Protein AF-H2UFP1-F1 (afdb_monomer)

pLDDT: mean 70.74, std 24.06, range [24.34, 96.88]

Mean predicted aligned error: 19.05 Å

Nearest PDB structures (foldseek):
  4ckt-assembly2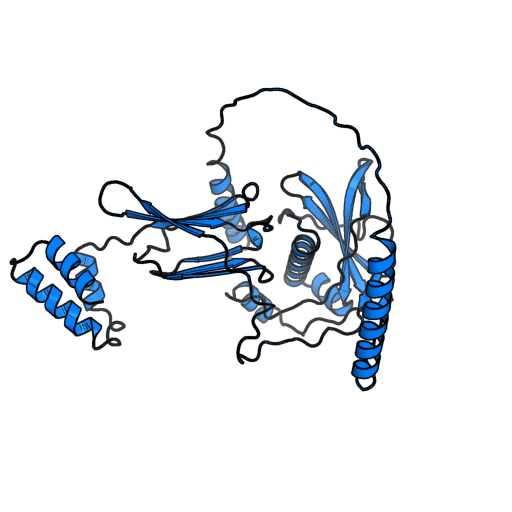_A  TM=9.600E-01  e=4.411E-15  Mus musculus
  4psf-assembly2_B  TM=9.766E-01  e=1.469E-14  Homo sapiens
  4psi-assembly1_A  TM=9.580E-01  e=2.972E-13  Homo sapiens
  4chh-assembly1_A  TM=8.694E-01  e=1.027E-09  Saccharomyces cerevisiae
  6gxz-assembly2_D  TM=9.370E-01  e=1.862E-08  Homo sapiens

Secondary structure (DSSP, 8-state):
--HHHHHHHHHHHHHHSSSSSSS---------------------SSHHHHHHHHHHHHHHHHHHHHHHTTT-------EEEE-PEEEEEEEEEBTTT--EEEEEEEEETTSPPPPP--HHHHHHHHHSS-GGG----EEEPPPEEEE-TTS-EEEEEEEEEEHHHHHHHHH-HHHHHHHHHHHHHHHHHHHT--B-S--EE-SS-S-SS----EEEESSPPP-----S----GGGSPBPPEEEEEEE-SSSS--EEEEEEE-TT---GGGEEEEE-SSEEEEEETTTTEEEEEE-SS-EEEEEEEEEEETTTTEEEEEEEEPPPPHHHHHHHTT-GGGGG-HHHHHHHHHHHHHHHTT---HHHHHHHHHT--

InterPro domains:
  IPR012981 PIH1, N-terminal [PF08190] (74-222)
  IPR041442 PIH1D1/2/3, CS-like domain [PF18201] (253-313)
  IPR050734 PIH1 family, Kintoun subfamily [PTHR22997] (58-313)

Structure (mmCIF, N/CA/C/O backbone):
data_AF-H2UFP1-F1
#
_entry.id   AF-H2UFP1-F1
#
loop_
_atom_site.group_PDB
_atom_site.id
_atom_site.type_symbol
_atom_site.label_atom_id
_atom_site.label_alt_id
_atom_site.label_comp_id
_atom_site.label_asym_id
_atom_site.label_entity_id
_atom_site.label_seq_id
_atom_site.pdbx_PDB_ins_code
_atom_site.Cartn_x
_atom_site.Cartn_y
_atom_site.Cartn_z
_atom_site.occupancy
_atom_site.B_iso_or_equiv
_atom_site.auth_seq_id
_atom_site.auth_comp_id
_atom_site.auth_asym_id
_atom_site.auth_atom_id
_atom_site.pdbx_PDB_model_num
ATOM 1 N N . MET A 1 1 ? -6.612 28.742 -5.007 1.00 40.75 1 MET A N 1
ATOM 2 C CA . MET A 1 1 ? -6.404 28.137 -3.675 1.00 40.75 1 MET A CA 1
ATOM 3 C C . MET A 1 1 ? -5.223 27.201 -3.805 1.00 40.75 1 MET A C 1
ATOM 5 O O . MET A 1 1 ? -5.266 26.320 -4.651 1.00 40.75 1 MET A O 1
ATOM 9 N N . ASP A 1 2 ? -4.135 27.514 -3.107 1.00 32.06 2 ASP A N 1
ATOM 10 C CA . ASP A 1 2 ? -2.790 27.006 -3.395 1.00 32.06 2 ASP A CA 1
ATOM 11 C C . ASP A 1 2 ? -2.521 25.633 -2.763 1.00 32.06 2 ASP A C 1
ATOM 13 O O . ASP A 1 2 ? -2.806 25.410 -1.586 1.00 32.06 2 ASP A O 1
ATOM 17 N N . LEU A 1 3 ? -1.867 24.751 -3.529 1.00 34.12 3 LEU A N 1
ATOM 18 C CA . LEU A 1 3 ? -1.424 23.397 -3.143 1.00 34.12 3 LEU A CA 1
ATOM 19 C C . LEU A 1 3 ? -0.553 23.380 -1.862 1.00 34.12 3 LEU A C 1
ATOM 21 O O . LEU A 1 3 ? -0.445 22.368 -1.173 1.00 34.12 3 LEU A O 1
ATOM 25 N N . SER A 1 4 ? 0.038 24.530 -1.526 1.00 34.16 4 SER A N 1
ATOM 26 C CA . SER A 1 4 ? 0.821 24.790 -0.313 1.00 34.16 4 SER A CA 1
ATOM 27 C C . SER A 1 4 ? 0.002 24.656 0.985 1.00 34.16 4 SER A C 1
ATOM 29 O O . SER A 1 4 ? 0.495 24.119 1.979 1.00 34.16 4 SER A O 1
ATOM 31 N N . GLN A 1 5 ? -1.276 25.057 0.982 1.00 35.03 5 GLN A N 1
ATOM 32 C CA . GLN A 1 5 ? -2.121 24.992 2.184 1.00 35.03 5 GLN A CA 1
ATOM 33 C C . GLN A 1 5 ? -2.536 23.552 2.530 1.00 35.03 5 GLN A C 1
ATOM 35 O O . GLN A 1 5 ? -2.511 23.181 3.707 1.00 35.03 5 GLN A O 1
ATOM 40 N N . TYR A 1 6 ? -2.789 22.708 1.524 1.00 40.66 6 TYR A N 1
ATOM 41 C CA . TYR A 1 6 ? -3.105 21.286 1.725 1.00 40.66 6 TYR A CA 1
ATOM 42 C C . TYR A 1 6 ? -1.931 20.496 2.328 1.00 40.66 6 TYR A C 1
ATOM 44 O O . TYR A 1 6 ? -2.122 19.717 3.262 1.00 40.66 6 TYR A O 1
ATOM 52 N N . LEU A 1 7 ? -0.701 20.752 1.869 1.00 38.62 7 LEU A N 1
ATOM 53 C CA . LEU A 1 7 ? 0.500 20.089 2.396 1.00 38.62 7 LEU A CA 1
ATOM 54 C C . LEU A 1 7 ? 0.809 20.493 3.846 1.00 38.62 7 LEU A C 1
ATOM 56 O O . LEU A 1 7 ? 1.213 19.648 4.641 1.00 38.62 7 LEU A O 1
ATOM 60 N N . SER A 1 8 ? 0.565 21.752 4.225 1.00 31.06 8 SER A N 1
ATOM 61 C CA . SER A 1 8 ? 0.782 22.199 5.609 1.00 31.06 8 SER A CA 1
ATOM 62 C C . SER A 1 8 ? -0.203 21.582 6.610 1.00 31.06 8 SER A C 1
ATOM 64 O O . SER A 1 8 ? 0.174 21.311 7.748 1.00 31.06 8 SER A O 1
ATOM 66 N N . THR A 1 9 ? -1.436 21.289 6.183 1.00 34.31 9 THR A N 1
ATOM 67 C CA . THR A 1 9 ? -2.473 20.730 7.066 1.00 34.31 9 THR A CA 1
ATOM 68 C C . THR A 1 9 ? -2.262 19.225 7.285 1.00 34.31 9 THR A C 1
ATOM 70 O O . THR A 1 9 ? -2.408 18.748 8.409 1.00 34.31 9 THR A O 1
ATOM 73 N N . LEU A 1 10 ? -1.791 18.488 6.266 1.00 35.38 10 LEU A N 1
ATOM 74 C CA . LEU A 1 10 ? -1.410 17.075 6.414 1.00 35.38 10 LEU A CA 1
ATOM 75 C C . LEU A 1 10 ? -0.201 16.872 7.349 1.00 35.38 10 LEU A C 1
ATOM 77 O O . LEU A 1 10 ? -0.177 15.925 8.134 1.00 35.38 10 LEU A O 1
ATOM 81 N N . ILE A 1 11 ? 0.786 17.775 7.322 1.00 35.62 11 ILE A N 1
ATOM 82 C CA . ILE A 1 11 ? 1.986 17.671 8.174 1.00 35.62 11 ILE A CA 1
ATOM 83 C C . ILE A 1 11 ? 1.651 17.918 9.658 1.00 35.62 11 ILE A C 1
ATOM 85 O O . ILE A 1 11 ? 2.238 17.285 10.540 1.00 35.62 11 ILE A O 1
ATOM 89 N N . ILE A 1 12 ? 0.677 18.785 9.956 1.00 31.53 12 ILE A N 1
ATOM 90 C CA . ILE A 1 12 ? 0.260 19.090 11.336 1.00 31.53 12 ILE A CA 1
ATOM 91 C C . ILE A 1 12 ? -0.483 17.904 11.976 1.00 31.53 12 ILE A C 1
ATOM 93 O O . ILE A 1 12 ? -0.267 17.620 13.156 1.00 31.53 12 ILE A O 1
ATOM 97 N N . ILE A 1 13 ? -1.272 17.153 11.199 1.00 34.97 13 ILE A N 1
ATOM 98 C CA . ILE A 1 13 ? -1.976 15.953 11.682 1.00 34.97 13 ILE A CA 1
ATOM 99 C C . ILE A 1 13 ? -0.976 14.823 12.008 1.00 34.97 13 ILE A C 1
ATOM 101 O O . ILE A 1 13 ? -1.103 14.166 13.041 1.00 34.97 13 ILE A O 1
ATOM 105 N N . CYS A 1 14 ? 0.101 14.667 11.225 1.00 32.28 14 CYS A N 1
ATOM 106 C CA . CYS A 1 14 ? 1.155 13.681 11.509 1.00 32.28 14 CYS A CA 1
ATOM 107 C C . CYS A 1 14 ? 2.006 14.010 12.750 1.00 32.28 14 CYS A C 1
ATOM 109 O O . CYS A 1 14 ? 2.439 13.102 13.462 1.00 32.28 14 CYS A O 1
ATOM 111 N N . HIS A 1 15 ? 2.259 15.290 13.044 1.00 31.59 15 HIS A N 1
ATOM 112 C CA . HIS A 1 15 ? 3.138 15.675 14.156 1.00 31.59 15 HIS A CA 1
ATOM 113 C C . HIS A 1 15 ? 2.477 15.584 15.542 1.00 31.59 15 HIS A C 1
ATOM 115 O O . HIS A 1 15 ? 3.174 15.398 16.543 1.00 31.59 15 HIS A O 1
ATOM 121 N N . LEU A 1 16 ? 1.146 15.668 15.623 1.00 31.28 16 LEU A N 1
ATOM 122 C CA . LEU A 1 16 ? 0.417 15.539 16.891 1.00 31.28 16 LEU A CA 1
ATOM 123 C C . LEU A 1 16 ? 0.330 14.083 17.380 1.00 31.28 16 LEU A C 1
ATOM 125 O O . LEU A 1 16 ? 0.303 13.851 18.587 1.00 31.28 16 LEU A O 1
ATOM 129 N N . SER A 1 17 ? 0.415 13.101 16.476 1.00 33.34 17 SER A N 1
ATOM 130 C CA . SER A 1 17 ? 0.368 11.675 16.832 1.00 33.34 17 SER A CA 1
ATOM 131 C C . SER A 1 17 ? 1.678 11.126 17.423 1.00 33.34 17 SER A C 1
ATOM 133 O O . SER A 1 17 ? 1.658 10.085 18.077 1.00 33.34 17 SER A O 1
ATOM 135 N N . GLN A 1 18 ? 2.823 11.795 17.233 1.00 35.00 18 GLN A N 1
ATOM 136 C CA . GLN A 1 18 ? 4.129 11.273 17.676 1.00 35.00 18 GLN A CA 1
ATOM 137 C C . GLN A 1 18 ? 4.539 11.692 19.099 1.00 35.00 18 GLN A C 1
ATOM 139 O O . GLN A 1 18 ? 5.410 11.058 19.692 1.00 35.00 18 GLN A O 1
ATOM 144 N N . LYS A 1 19 ? 3.918 12.721 19.693 1.00 31.84 19 LYS A N 1
ATOM 145 C CA . LYS A 1 19 ? 4.335 13.241 21.014 1.00 31.84 19 LYS A CA 1
ATOM 146 C C . LYS A 1 19 ? 3.720 12.528 22.224 1.00 31.84 19 LYS A C 1
ATOM 148 O O . LYS A 1 19 ? 4.176 12.768 23.338 1.00 31.84 19 LYS A O 1
ATOM 153 N N . SER A 1 20 ? 2.741 11.640 22.034 1.00 29.28 20 SER A N 1
ATOM 154 C CA . SER A 1 20 ? 2.052 10.973 23.156 1.00 29.28 20 SER A CA 1
ATOM 155 C C . SER A 1 20 ? 2.644 9.610 23.556 1.00 29.28 20 SER A C 1
ATOM 157 O O . SER A 1 20 ? 2.286 9.062 24.592 1.00 29.28 20 SER A O 1
ATOM 159 N N . LEU A 1 21 ? 3.593 9.059 22.787 1.00 29.14 21 LEU A N 1
ATOM 160 C CA . LEU A 1 21 ? 4.093 7.684 22.972 1.00 29.14 21 LEU A CA 1
ATOM 161 C C . LEU A 1 21 ? 5.378 7.548 23.818 1.00 29.14 21 LEU A C 1
ATOM 163 O O . LEU A 1 21 ? 5.922 6.454 23.922 1.00 29.14 21 LEU A O 1
ATOM 167 N N . THR A 1 22 ? 5.887 8.613 24.453 1.00 30.34 22 THR A N 1
ATOM 168 C CA . THR A 1 22 ? 7.206 8.577 25.138 1.00 30.34 22 THR A CA 1
ATOM 169 C C . THR A 1 22 ? 7.176 8.607 26.670 1.00 30.34 22 THR A C 1
ATOM 171 O O . THR A 1 22 ? 8.168 8.978 27.299 1.00 30.34 22 THR A O 1
ATOM 174 N N . LYS A 1 23 ? 6.084 8.188 27.316 1.00 31.22 23 LYS A N 1
ATOM 175 C CA . LYS A 1 23 ? 6.069 7.992 28.776 1.00 31.22 23 LYS A CA 1
ATOM 176 C C . LYS A 1 23 ? 5.263 6.758 29.170 1.00 31.22 23 LYS A C 1
ATOM 178 O O . LYS A 1 23 ? 4.065 6.877 29.370 1.00 31.22 23 LYS A O 1
ATOM 183 N N . ALA A 1 24 ? 5.948 5.619 29.311 1.00 27.06 24 ALA A N 1
ATOM 184 C CA . ALA A 1 24 ? 5.820 4.673 30.435 1.00 27.06 24 ALA A CA 1
ATOM 185 C C . ALA A 1 24 ? 6.305 3.262 30.046 1.00 27.06 24 ALA A C 1
ATOM 187 O O . ALA A 1 24 ? 5.525 2.465 29.545 1.00 27.06 24 ALA A O 1
ATOM 188 N N . ILE A 1 25 ? 7.566 2.927 30.345 1.00 25.58 25 ILE A N 1
ATOM 189 C CA . ILE A 1 25 ? 7.993 1.540 30.611 1.00 25.58 25 ILE A CA 1
ATOM 190 C C . ILE A 1 25 ? 9.071 1.578 31.704 1.00 25.58 25 ILE A C 1
ATOM 192 O O . ILE A 1 25 ? 10.064 2.293 31.539 1.00 25.58 25 ILE A O 1
ATOM 196 N N . PRO A 1 26 ? 8.944 0.768 32.773 1.00 31.00 26 PRO A N 1
ATOM 197 C CA . PRO A 1 26 ? 10.121 0.146 33.358 1.00 31.00 26 PRO A CA 1
ATOM 198 C C . PRO A 1 26 ? 10.053 -1.395 33.387 1.00 31.00 26 PRO A C 1
ATOM 200 O O . PRO A 1 26 ? 9.016 -2.008 33.608 1.00 31.00 26 PRO A O 1
ATOM 203 N N . ARG A 1 27 ? 11.253 -1.938 33.144 1.00 29.53 27 ARG A N 1
ATOM 204 C CA . ARG A 1 27 ? 11.849 -3.286 33.252 1.00 29.53 27 ARG A CA 1
ATOM 205 C C . ARG A 1 27 ? 11.243 -4.281 34.256 1.00 29.53 27 ARG A C 1
ATOM 207 O O . ARG A 1 27 ? 10.903 -3.867 35.353 1.00 29.53 27 ARG A O 1
ATOM 214 N N . ILE A 1 28 ? 11.379 -5.582 33.943 1.00 25.05 28 ILE A N 1
ATOM 215 C CA . ILE A 1 28 ? 11.886 -6.667 34.823 1.00 25.05 28 ILE A CA 1
ATOM 216 C C . ILE A 1 28 ? 12.533 -7.764 33.943 1.00 25.05 28 ILE A C 1
ATOM 218 O O . ILE A 1 28 ? 12.126 -7.967 32.801 1.00 25.05 28 ILE A O 1
ATOM 222 N N . GLN A 1 29 ? 13.575 -8.408 34.476 1.00 24.97 29 GLN A N 1
ATOM 223 C CA . GLN A 1 29 ? 14.526 -9.334 33.850 1.00 24.97 29 GLN A CA 1
ATOM 224 C C . GLN A 1 29 ? 14.580 -10.674 34.630 1.00 24.97 29 GLN A C 1
ATOM 226 O O . GLN A 1 29 ? 14.276 -10.675 35.821 1.00 24.97 29 GLN A O 1
ATOM 231 N N . ASP A 1 30 ? 15.086 -11.724 33.956 1.00 26.88 30 ASP A N 1
ATOM 232 C CA . ASP A 1 30 ? 15.691 -12.992 34.451 1.00 26.88 30 ASP A CA 1
ATOM 233 C C . ASP A 1 30 ? 14.711 -14.095 34.976 1.00 26.88 30 ASP A C 1
ATOM 235 O O . ASP A 1 30 ? 13.694 -13.784 35.575 1.00 26.88 30 ASP A O 1
ATOM 239 N N . SER A 1 31 ? 14.888 -15.425 34.817 1.00 25.28 31 SER A N 1
ATOM 240 C CA . SER A 1 31 ? 16.052 -16.267 34.485 1.00 25.28 31 SER A CA 1
ATOM 241 C C . SER A 1 31 ? 15.666 -17.766 34.243 1.00 25.28 31 SER A C 1
ATOM 243 O O . SER A 1 31 ? 14.690 -18.232 34.823 1.00 25.28 31 SER A O 1
ATOM 245 N N . ILE A 1 32 ? 16.550 -18.504 33.539 1.00 26.06 32 ILE A N 1
ATOM 246 C CA . ILE A 1 32 ? 16.975 -19.929 33.714 1.00 26.06 32 ILE A CA 1
ATOM 247 C C . ILE A 1 32 ? 16.113 -21.109 33.191 1.00 26.06 32 ILE A C 1
ATOM 249 O O . ILE A 1 32 ? 15.013 -21.370 33.660 1.00 26.06 32 ILE A O 1
ATOM 253 N N . GLY A 1 33 ? 16.775 -21.968 32.387 1.00 24.50 33 GLY A N 1
ATOM 254 C CA . GLY A 1 33 ? 16.845 -23.416 32.672 1.00 24.50 33 GLY A CA 1
ATOM 255 C C . GLY A 1 33 ? 16.506 -24.376 31.530 1.00 24.50 33 GLY A C 1
ATOM 256 O O . GLY A 1 33 ? 15.345 -24.700 31.327 1.00 24.50 33 GLY A O 1
ATOM 257 N N . GLY A 1 34 ? 17.520 -24.886 30.822 1.00 24.34 34 GLY A N 1
ATOM 258 C CA . GLY A 1 34 ? 17.357 -25.948 29.825 1.00 24.34 34 GLY A CA 1
ATOM 259 C C . GLY A 1 34 ? 17.236 -27.355 30.424 1.00 24.34 34 GLY A C 1
ATOM 260 O O . GLY A 1 34 ? 17.691 -27.600 31.537 1.00 24.34 34 GLY A O 1
ATOM 261 N N . ASN A 1 35 ? 16.690 -28.291 29.640 1.00 27.38 35 ASN A N 1
ATOM 262 C CA . ASN A 1 35 ? 17.086 -29.699 29.680 1.00 27.38 35 ASN A CA 1
ATOM 263 C C . ASN A 1 35 ? 16.744 -30.433 28.375 1.00 27.38 35 ASN A C 1
ATOM 265 O O . ASN A 1 35 ? 15.712 -30.212 27.747 1.00 27.38 35 ASN A O 1
ATOM 269 N N . LYS A 1 36 ? 17.688 -31.291 27.992 1.00 27.53 36 LYS A N 1
ATOM 270 C CA . LYS A 1 36 ? 17.787 -32.124 26.792 1.00 27.53 36 LYS A CA 1
ATOM 271 C C . LYS A 1 36 ? 17.256 -33.519 27.136 1.00 27.53 36 LYS A C 1
ATOM 273 O O . LYS A 1 36 ? 17.656 -34.053 28.166 1.00 27.53 36 LYS A O 1
ATOM 278 N N . LEU A 1 37 ? 16.409 -34.113 26.294 1.00 30.05 37 LEU A N 1
ATOM 279 C CA . LEU A 1 37 ? 16.001 -35.519 26.412 1.00 30.05 37 LEU A CA 1
ATOM 280 C C . LEU A 1 37 ? 16.137 -36.225 25.060 1.00 30.05 37 LEU A C 1
ATOM 282 O O . LEU A 1 37 ? 15.726 -35.715 24.020 1.00 30.05 37 LEU A O 1
ATOM 286 N N . GLU A 1 38 ? 16.811 -37.368 25.129 1.00 27.77 38 GLU A N 1
ATOM 287 C CA . GLU A 1 38 ? 17.239 -38.249 24.049 1.00 27.77 38 GLU A CA 1
ATOM 288 C C . GLU A 1 38 ? 16.081 -39.108 23.523 1.00 27.77 38 GLU A C 1
ATOM 290 O O . GLU A 1 38 ? 15.226 -39.564 24.283 1.00 27.77 38 GLU A O 1
ATOM 295 N N . ALA A 1 39 ? 16.082 -39.355 22.213 1.00 26.97 39 ALA A N 1
ATOM 296 C CA . ALA A 1 39 ? 15.178 -40.284 21.548 1.00 26.97 39 ALA A CA 1
ATOM 297 C C . ALA A 1 39 ? 15.748 -41.711 21.603 1.00 26.97 39 ALA A C 1
ATOM 299 O O . ALA A 1 39 ? 16.922 -41.926 21.300 1.00 26.97 39 ALA A O 1
ATOM 300 N N . SER A 1 40 ? 14.907 -42.686 21.955 1.00 27.78 40 SER A N 1
ATOM 301 C CA . SER A 1 40 ? 15.208 -44.118 21.853 1.00 27.78 40 SER A CA 1
ATOM 302 C C . SER A 1 40 ? 14.166 -44.815 20.972 1.00 27.78 40 SER A C 1
ATOM 304 O O . SER A 1 40 ? 12.970 -44.547 21.059 1.00 27.78 40 SER A O 1
ATOM 306 N N . ASN A 1 41 ? 14.673 -45.664 20.076 1.00 31.19 41 ASN A N 1
ATOM 307 C CA . ASN A 1 41 ? 13.960 -46.382 19.020 1.00 31.19 41 ASN A CA 1
ATOM 308 C C . ASN A 1 41 ? 13.127 -47.559 19.554 1.00 31.19 41 ASN A C 1
ATOM 310 O O . ASN A 1 41 ? 13.664 -48.394 20.281 1.00 31.19 41 ASN A O 1
ATOM 314 N N . MET A 1 42 ? 11.893 -47.717 19.056 1.00 30.03 42 MET A N 1
ATOM 315 C CA . MET A 1 42 ? 11.195 -49.009 18.960 1.00 30.03 42 MET A CA 1
ATOM 316 C C . MET A 1 42 ? 10.374 -49.082 17.650 1.00 30.03 42 MET A C 1
ATOM 318 O O . MET A 1 42 ? 9.456 -48.298 17.443 1.00 30.03 42 MET A O 1
ATOM 322 N N . THR A 1 43 ? 10.785 -50.017 16.782 1.00 37.34 43 THR A N 1
ATOM 323 C CA . THR A 1 43 ? 10.112 -50.719 15.652 1.00 37.34 43 THR A CA 1
ATOM 324 C C . THR A 1 43 ? 8.588 -50.513 15.526 1.00 37.34 43 THR A C 1
ATOM 326 O O . THR A 1 43 ? 7.879 -50.773 16.492 1.00 37.34 43 THR A O 1
ATOM 329 N N . ASP A 1 44 ? 7.960 -50.053 14.436 1.00 48.72 44 ASP A N 1
ATOM 330 C CA . ASP A 1 44 ? 8.113 -50.170 12.962 1.00 48.72 44 ASP A CA 1
ATOM 331 C C . ASP A 1 44 ? 7.525 -51.441 12.304 1.00 48.72 44 ASP A C 1
ATOM 333 O O . ASP A 1 44 ? 8.114 -52.082 11.437 1.00 48.72 44 ASP A O 1
ATOM 337 N N . SER A 1 45 ? 6.330 -51.849 12.744 1.00 42.78 45 SER A N 1
ATOM 338 C CA . SER A 1 45 ? 5.560 -52.925 12.083 1.00 42.78 45 SER A CA 1
ATOM 339 C C . SER A 1 45 ? 4.078 -52.602 11.846 1.00 42.78 45 SER A C 1
ATOM 341 O O . SER A 1 45 ? 3.385 -53.384 11.206 1.00 42.78 45 SER A O 1
ATOM 343 N N . SER A 1 46 ? 3.588 -51.439 12.294 1.00 47.28 46 SER A N 1
ATOM 344 C CA . SER A 1 46 ? 2.224 -50.954 12.016 1.00 47.28 46 SER A CA 1
ATOM 345 C C . SER A 1 46 ? 2.158 -49.857 10.944 1.00 47.28 46 SER A C 1
ATOM 347 O O . SER A 1 46 ? 1.069 -49.546 10.479 1.00 47.28 46 SER A O 1
ATOM 349 N N . LEU A 1 47 ? 3.301 -49.285 10.546 1.00 46.53 47 LEU A N 1
ATOM 350 C CA . LEU A 1 47 ? 3.405 -48.200 9.557 1.00 46.53 47 LEU A CA 1
ATOM 351 C C . LEU A 1 47 ? 3.310 -48.692 8.102 1.00 46.53 47 LEU A C 1
ATOM 353 O O . LEU A 1 47 ? 2.805 -47.984 7.238 1.00 46.53 47 LEU A O 1
ATOM 357 N N . PHE A 1 48 ? 3.720 -49.934 7.829 1.00 39.56 48 PHE A N 1
ATOM 358 C CA . PHE A 1 48 ? 3.723 -50.476 6.465 1.00 39.56 48 PHE A CA 1
ATOM 359 C C . PHE A 1 48 ? 2.327 -50.797 5.912 1.00 39.56 48 PHE A C 1
ATOM 361 O O . PHE A 1 48 ? 2.128 -50.729 4.702 1.00 39.56 48 PHE A O 1
ATOM 368 N N . ASN A 1 49 ? 1.353 -51.106 6.774 1.00 48.97 49 ASN A N 1
ATOM 369 C CA . ASN A 1 49 ? -0.017 -51.370 6.322 1.00 48.97 49 ASN A CA 1
ATOM 370 C C . ASN A 1 49 ? -0.790 -50.069 6.056 1.00 48.97 49 ASN A C 1
ATOM 372 O O . ASN A 1 49 ? -1.558 -50.013 5.101 1.00 48.97 49 ASN A O 1
ATOM 376 N N . SER A 1 50 ? -0.544 -49.010 6.837 1.00 54.62 50 SER A N 1
ATOM 377 C CA . SER A 1 50 ? -1.195 -47.711 6.627 1.00 54.62 50 SER A CA 1
ATOM 378 C C . SER A 1 50 ? -0.706 -47.006 5.363 1.00 54.62 50 SER A C 1
ATOM 380 O O . SER A 1 50 ? -1.506 -46.386 4.674 1.00 54.62 50 SER A O 1
ATOM 382 N N . GLU A 1 51 ? 0.581 -47.129 5.023 1.00 56.53 51 GLU A N 1
ATOM 383 C CA . GLU A 1 51 ? 1.155 -46.502 3.823 1.00 56.53 51 GLU A CA 1
ATOM 384 C C . GLU A 1 51 ? 0.550 -47.085 2.531 1.00 56.53 51 GLU A C 1
ATOM 386 O O . GLU A 1 51 ? 0.248 -46.356 1.587 1.00 56.53 51 GLU A O 1
ATOM 391 N N . LEU A 1 52 ? 0.315 -48.403 2.503 1.00 55.12 52 LEU A N 1
ATOM 392 C CA . LEU A 1 52 ? -0.219 -49.106 1.333 1.00 55.12 52 LEU A CA 1
ATOM 393 C C . LEU A 1 52 ? -1.715 -48.824 1.104 1.00 55.12 52 LEU A C 1
ATOM 395 O O . LEU A 1 52 ? -2.178 -48.809 -0.038 1.00 55.12 52 LEU A O 1
ATOM 399 N N . GLU A 1 53 ? -2.471 -48.598 2.181 1.00 58.44 53 GLU A N 1
ATOM 400 C CA . GLU A 1 53 ? -3.875 -48.172 2.123 1.00 58.44 53 GLU A CA 1
ATOM 401 C C . GLU A 1 53 ? -3.993 -46.698 1.711 1.00 58.44 53 GLU A C 1
ATOM 403 O O . GLU A 1 53 ? -4.849 -46.355 0.894 1.00 58.44 53 GLU A O 1
ATOM 408 N N . PHE A 1 54 ? -3.091 -45.839 2.198 1.00 55.34 54 PHE A N 1
ATOM 409 C CA . PHE A 1 54 ? -3.061 -44.420 1.837 1.00 55.34 54 PHE A CA 1
ATOM 410 C C . PHE A 1 54 ? -2.743 -44.219 0.350 1.00 55.34 54 PHE A C 1
ATOM 412 O O . PHE A 1 54 ? -3.432 -43.457 -0.325 1.00 55.34 54 PHE A O 1
ATOM 419 N N . GLN A 1 55 ? -1.776 -44.972 -0.186 1.00 58.66 55 GLN A N 1
ATOM 420 C CA . GLN A 1 55 ? -1.418 -44.932 -1.609 1.00 58.66 55 GLN A CA 1
ATOM 421 C C . GLN A 1 55 ? -2.574 -45.375 -2.516 1.00 58.66 55 GLN A C 1
ATOM 423 O O . GLN A 1 55 ? -2.872 -44.704 -3.502 1.00 58.66 55 GLN A O 1
ATOM 428 N N . GLN A 1 56 ? -3.280 -46.454 -2.163 1.00 70.12 56 GLN A N 1
ATOM 429 C CA . GLN A 1 56 ? -4.444 -46.914 -2.931 1.00 70.12 56 GLN A CA 1
ATOM 430 C C . GLN A 1 56 ? -5.602 -45.911 -2.891 1.00 70.12 56 GLN A C 1
ATOM 432 O O . GLN A 1 56 ? -6.289 -45.705 -3.894 1.00 70.12 56 GLN A O 1
ATOM 437 N N . GLN A 1 57 ? -5.823 -45.267 -1.744 1.00 66.06 57 GLN A N 1
ATOM 438 C CA . GLN A 1 57 ? -6.865 -44.255 -1.606 1.00 66.06 57 GLN A CA 1
ATOM 439 C C . GLN A 1 57 ? -6.523 -42.978 -2.391 1.00 66.06 57 GLN A C 1
ATOM 441 O O . GLN A 1 57 ? -7.414 -42.362 -2.977 1.00 66.06 57 GLN A O 1
ATOM 446 N N . GLU A 1 58 ? -5.244 -42.608 -2.450 1.00 62.00 58 GLU A N 1
ATOM 447 C CA . GLU A 1 58 ? -4.756 -41.471 -3.229 1.00 62.00 58 GLU A CA 1
ATOM 448 C C . GLU A 1 58 ? -4.834 -41.739 -4.739 1.00 62.00 58 GLU A C 1
ATOM 450 O O . GLU A 1 58 ? -5.302 -40.878 -5.483 1.00 62.00 58 GLU A O 1
ATOM 455 N N . GLU A 1 59 ? -4.509 -42.953 -5.196 1.00 72.56 59 GLU A N 1
ATOM 456 C CA . GLU A 1 59 ? -4.719 -43.365 -6.590 1.00 72.56 59 GLU A CA 1
ATOM 457 C C . GLU A 1 59 ? -6.200 -43.333 -6.979 1.00 72.56 59 GLU A C 1
ATOM 459 O O . GLU A 1 59 ? -6.548 -42.776 -8.022 1.00 72.56 59 GLU A O 1
ATOM 464 N N . LEU A 1 60 ? -7.090 -43.850 -6.124 1.00 76.62 60 LEU A N 1
ATOM 465 C CA . LEU A 1 60 ? -8.532 -43.817 -6.369 1.00 76.62 60 LEU A CA 1
ATOM 466 C C . LEU A 1 60 ? -9.068 -42.378 -6.402 1.00 76.62 60 LEU A C 1
ATOM 468 O O . LEU A 1 60 ? -9.894 -42.051 -7.254 1.00 76.62 60 LEU A O 1
ATOM 472 N N . TYR A 1 61 ? -8.579 -41.503 -5.520 1.00 68.94 61 TYR A N 1
ATOM 473 C CA . TYR A 1 61 ? -8.935 -40.085 -5.506 1.00 68.94 61 TYR A CA 1
ATOM 474 C C . TYR A 1 61 ? -8.460 -39.371 -6.779 1.00 68.94 61 TYR A C 1
ATOM 476 O O . TYR A 1 61 ? -9.241 -38.660 -7.412 1.00 68.94 61 TYR A O 1
ATOM 484 N N . GLN A 1 62 ? -7.225 -39.624 -7.225 1.00 66.12 62 GLN A N 1
ATOM 485 C CA . GLN A 1 62 ? -6.704 -39.110 -8.498 1.00 66.12 62 GLN A CA 1
ATOM 486 C C . GLN A 1 62 ? -7.489 -39.644 -9.703 1.00 66.12 62 GLN A C 1
ATOM 488 O O . GLN A 1 62 ? -7.750 -38.913 -10.665 1.00 66.12 62 GLN A O 1
ATOM 493 N N . GLN A 1 63 ? -7.925 -40.901 -9.653 1.00 75.25 63 GLN A N 1
ATOM 494 C CA . GLN A 1 63 ? -8.734 -41.516 -10.701 1.00 75.25 63 GLN A CA 1
ATOM 495 C C . GLN A 1 63 ? -10.151 -40.921 -10.749 1.00 75.25 63 GLN A C 1
ATOM 497 O O . GLN A 1 63 ? -10.686 -40.671 -11.829 1.00 75.25 63 GLN A O 1
ATOM 502 N N . LEU A 1 64 ? -10.742 -40.611 -9.593 1.00 74.50 64 LEU A N 1
ATOM 503 C CA . LEU A 1 64 ? -12.042 -39.945 -9.503 1.00 74.50 64 LEU A CA 1
ATOM 504 C C . LEU A 1 64 ? -11.961 -38.484 -9.975 1.00 74.50 64 LEU A C 1
ATOM 506 O O . LEU A 1 64 ? -12.836 -38.022 -10.712 1.00 74.50 64 LEU A O 1
ATOM 510 N N . LEU A 1 65 ? -10.886 -37.772 -9.616 1.00 71.38 65 LEU A N 1
ATOM 511 C CA . LEU A 1 65 ? -10.600 -36.416 -10.095 1.00 71.38 65 LEU A CA 1
ATOM 512 C C . LEU A 1 65 ? -10.443 -36.384 -11.619 1.00 71.38 65 LEU A C 1
ATOM 514 O O . LEU A 1 65 ? -11.052 -35.550 -12.286 1.00 71.38 65 LEU A O 1
ATOM 518 N N . SER A 1 66 ? -9.679 -37.315 -12.189 1.00 68.25 66 SER A N 1
ATOM 519 C CA . SER A 1 66 ? -9.466 -37.389 -13.639 1.00 68.25 66 SER A CA 1
ATOM 520 C C . SER A 1 66 ? -10.732 -37.780 -14.410 1.00 68.25 66 SER A C 1
ATOM 522 O O . SER A 1 66 ? -10.984 -37.208 -15.470 1.00 68.25 66 SER A O 1
ATOM 524 N N . GLN A 1 67 ? -11.579 -38.663 -13.870 1.00 68.38 67 GLN A N 1
ATOM 525 C CA . GLN A 1 67 ? -12.887 -38.982 -14.462 1.00 68.38 67 GLN A CA 1
ATOM 526 C C . GLN A 1 67 ? -13.862 -37.798 -14.403 1.00 68.38 67 GLN A C 1
ATOM 528 O O . GLN A 1 67 ? -14.585 -37.547 -15.367 1.00 68.38 67 GLN A O 1
ATOM 533 N N . THR A 1 68 ? -13.842 -37.028 -13.313 1.00 56.50 68 THR A N 1
ATOM 534 C CA . THR A 1 68 ? -14.700 -35.843 -13.142 1.00 56.50 68 THR A CA 1
ATOM 535 C C . THR A 1 68 ? -14.231 -34.668 -14.015 1.00 56.50 68 THR A C 1
ATOM 537 O O . THR A 1 68 ? -15.046 -33.872 -14.477 1.00 56.50 68 THR A O 1
ATOM 540 N N . MET A 1 69 ? -12.930 -34.583 -14.322 1.00 53.66 69 MET A N 1
ATOM 541 C CA . MET A 1 69 ? -12.350 -33.545 -15.187 1.00 53.66 69 MET A CA 1
ATOM 542 C C . MET A 1 69 ? -12.358 -33.879 -16.690 1.00 53.66 69 MET A C 1
ATOM 544 O O . MET A 1 69 ? -11.992 -33.029 -17.498 1.00 53.66 69 MET A O 1
ATOM 548 N N . GLY A 1 70 ? -12.846 -35.055 -17.104 1.00 48.50 70 GLY A N 1
ATOM 549 C CA . GLY A 1 70 ? -12.932 -35.460 -18.517 1.00 48.50 70 GLY A CA 1
ATOM 550 C C . GLY A 1 70 ? -13.864 -34.612 -19.405 1.00 48.50 70 GLY A C 1
ATOM 551 O O . GLY A 1 70 ? -13.910 -34.830 -20.613 1.00 48.50 70 GLY A O 1
ATOM 552 N N . GLY A 1 71 ? -14.593 -33.644 -18.834 1.00 48.56 71 GLY A N 1
ATOM 553 C CA . GLY A 1 71 ? -15.496 -32.732 -19.549 1.00 48.56 71 GLY A CA 1
ATOM 554 C C . GLY A 1 71 ? -15.220 -31.236 -19.357 1.00 48.56 71 GLY A C 1
ATOM 555 O O . GLY A 1 71 ? -15.932 -30.418 -19.936 1.00 48.56 71 GLY A O 1
ATOM 556 N N . ILE A 1 72 ? -14.202 -30.851 -18.580 1.00 41.41 72 ILE A N 1
ATOM 557 C CA . ILE A 1 72 ? -13.829 -29.446 -18.380 1.00 41.41 72 ILE A CA 1
ATOM 558 C C . ILE A 1 72 ? -12.412 -29.290 -18.916 1.00 41.41 72 ILE A C 1
ATOM 560 O O . ILE A 1 72 ? -11.451 -29.751 -18.309 1.00 41.41 72 ILE A O 1
ATOM 564 N N . GLN A 1 73 ? -12.279 -28.650 -20.077 1.00 39.44 73 GLN A N 1
ATOM 565 C CA . GLN A 1 73 ? -10.988 -28.152 -20.534 1.00 39.44 73 GLN A CA 1
ATOM 566 C C . GLN A 1 73 ? -10.535 -27.082 -19.539 1.00 39.44 73 GLN A C 1
ATOM 568 O O . GLN A 1 73 ? -10.865 -25.904 -19.672 1.00 39.44 73 GLN A O 1
ATOM 573 N N . THR A 1 74 ? -9.811 -27.492 -18.505 1.00 38.91 74 THR A N 1
ATOM 574 C CA . THR A 1 74 ? -9.050 -26.575 -17.670 1.00 38.91 74 THR A CA 1
ATOM 575 C C . THR A 1 74 ? -7.933 -26.048 -18.564 1.00 38.91 74 THR A C 1
ATOM 577 O O . THR A 1 74 ? -6.879 -26.672 -18.684 1.00 38.91 74 THR A O 1
ATOM 580 N N . GLU A 1 75 ? -8.171 -24.935 -19.269 1.00 40.88 75 GLU A N 1
ATOM 581 C CA . GLU A 1 75 ? -7.075 -24.148 -19.829 1.00 40.88 75 GLU A CA 1
ATOM 582 C C . GLU A 1 75 ? -6.143 -23.834 -18.653 1.00 40.88 75 GLU A C 1
ATOM 584 O O . GLU A 1 75 ? -6.446 -22.985 -17.812 1.00 40.88 75 GLU A O 1
ATOM 589 N N . ASN A 1 76 ? -5.020 -24.551 -18.556 1.00 45.00 76 ASN A N 1
ATOM 590 C CA . ASN A 1 76 ? -3.924 -24.144 -17.690 1.00 45.00 76 ASN A CA 1
ATOM 591 C C . ASN A 1 76 ? -3.640 -22.673 -18.021 1.00 45.00 76 ASN A C 1
ATOM 593 O O . ASN A 1 76 ? -3.436 -22.365 -19.202 1.00 45.00 76 ASN A O 1
ATOM 597 N N . PRO A 1 77 ? -3.674 -21.745 -17.044 1.00 54.56 77 PRO A N 1
ATOM 598 C CA . PRO A 1 77 ? -3.454 -20.341 -17.338 1.00 54.56 77 PRO A CA 1
ATOM 599 C C . PRO A 1 77 ? -2.071 -20.230 -17.968 1.00 54.56 77 PRO A C 1
ATOM 601 O O . PRO A 1 77 ? -1.081 -20.536 -17.310 1.00 54.56 77 PRO A O 1
ATOM 604 N N . VAL A 1 78 ? -2.023 -19.851 -19.248 1.00 57.53 78 VAL A N 1
ATOM 605 C CA . VAL A 1 78 ? -0.790 -19.766 -20.035 1.00 57.53 78 VAL A CA 1
ATOM 606 C C . VAL A 1 78 ? 0.147 -18.779 -19.337 1.00 57.53 78 VAL A C 1
ATOM 608 O O . VAL A 1 78 ? 0.001 -17.559 -19.476 1.00 57.53 78 VAL A O 1
ATOM 611 N N . SER A 1 79 ? 1.066 -19.306 -18.527 1.00 65.94 79 SER A N 1
ATOM 612 C CA . SER A 1 79 ? 2.142 -18.547 -17.912 1.00 65.94 79 SER A CA 1
ATOM 613 C C . SER A 1 79 ? 3.122 -18.192 -19.017 1.00 65.94 79 SER A C 1
ATOM 615 O O . SER A 1 79 ? 3.650 -19.054 -19.718 1.00 65.94 79 SER A O 1
ATOM 617 N N . LYS A 1 80 ? 3.318 -16.893 -19.226 1.00 78.19 80 LYS A N 1
ATOM 618 C CA . LYS A 1 80 ? 4.275 -16.389 -20.204 1.00 78.19 80 LYS A CA 1
ATOM 619 C C . LYS A 1 80 ? 5.422 -15.760 -19.441 1.00 78.19 80 LYS A C 1
ATOM 621 O O . LYS A 1 80 ? 5.208 -14.798 -18.705 1.00 78.19 80 LYS A O 1
ATOM 626 N N . SER A 1 81 ? 6.623 -16.285 -19.650 1.00 83.00 81 SER A N 1
ATOM 627 C CA . SER A 1 81 ? 7.829 -15.634 -19.158 1.00 83.00 81 SER A CA 1
ATOM 628 C C . SER A 1 81 ? 8.086 -14.383 -19.990 1.00 83.00 81 SER A C 1
ATOM 630 O O . SER A 1 81 ? 8.151 -14.443 -21.223 1.00 83.00 81 SER A O 1
ATOM 632 N N . ILE A 1 82 ? 8.169 -13.234 -19.329 1.00 85.31 82 ILE A N 1
ATOM 633 C CA . ILE A 1 82 ? 8.416 -11.945 -19.968 1.00 85.31 82 ILE A CA 1
ATOM 634 C C . ILE A 1 82 ? 9.665 -11.298 -19.398 1.00 85.31 82 ILE A C 1
ATOM 636 O O . ILE A 1 82 ? 9.991 -11.442 -18.221 1.00 85.31 82 ILE A O 1
ATOM 640 N N . ARG A 1 83 ? 10.337 -10.517 -20.242 1.00 87.25 83 ARG A N 1
ATOM 641 C CA . ARG A 1 83 ? 11.378 -9.597 -19.803 1.00 87.25 83 ARG A CA 1
ATOM 642 C C . ARG A 1 83 ? 10.801 -8.182 -19.832 1.00 87.25 83 ARG A C 1
ATOM 644 O O . ARG A 1 83 ? 10.554 -7.675 -20.926 1.00 87.25 83 ARG A O 1
ATOM 651 N N . PRO A 1 84 ? 10.516 -7.575 -18.673 1.00 91.31 84 PRO A N 1
ATOM 652 C CA . PRO A 1 84 ? 9.893 -6.264 -18.631 1.00 91.31 84 PRO A CA 1
ATOM 653 C C . PRO A 1 84 ? 10.906 -5.164 -18.969 1.00 91.31 84 PRO A C 1
ATOM 655 O O . PRO A 1 84 ? 12.119 -5.337 -18.826 1.00 91.31 84 PRO A O 1
ATOM 658 N N . GLU A 1 85 ? 10.403 -4.015 -19.408 1.00 93.69 85 GLU A N 1
ATOM 659 C CA . GLU A 1 85 ? 11.228 -2.837 -19.659 1.00 93.69 85 GLU A CA 1
ATOM 660 C C . GLU A 1 85 ? 11.256 -1.917 -18.426 1.00 93.69 85 GLU A C 1
ATOM 662 O O . GLU A 1 85 ? 10.204 -1.659 -17.832 1.00 93.69 85 GLU A O 1
ATOM 667 N N . PRO A 1 86 ? 12.423 -1.366 -18.047 1.00 95.38 86 PRO A N 1
ATOM 668 C CA . PRO A 1 86 ? 12.536 -0.377 -16.980 1.00 95.38 86 PRO A CA 1
ATOM 669 C C . PRO A 1 86 ? 11.677 0.869 -17.199 1.00 95.38 86 PRO A C 1
ATOM 671 O O . PRO A 1 86 ? 11.800 1.550 -18.221 1.00 95.38 86 PRO A O 1
ATOM 674 N N . GLY A 1 87 ? 10.894 1.232 -16.187 1.00 94.31 87 GLY A N 1
ATOM 675 C CA . GLY A 1 87 ? 10.088 2.447 -16.182 1.00 94.31 87 GLY A CA 1
ATOM 676 C C . GLY A 1 87 ? 10.645 3.503 -15.232 1.00 94.31 87 GLY A C 1
ATOM 677 O O . GLY A 1 87 ? 11.314 4.453 -15.655 1.00 94.31 87 GLY A O 1
ATOM 678 N N . LEU A 1 88 ? 10.345 3.343 -13.945 1.00 95.38 88 LEU A N 1
ATOM 679 C CA . LEU A 1 88 ? 10.760 4.239 -12.866 1.00 95.38 88 LEU A CA 1
ATOM 680 C C . LEU A 1 88 ? 11.191 3.440 -11.633 1.00 95.38 88 LEU A C 1
ATOM 682 O O . LEU A 1 88 ? 10.715 2.333 -11.398 1.00 95.38 88 LEU A O 1
ATOM 686 N N . CYS A 1 89 ? 12.078 4.024 -10.830 1.00 96.31 89 CYS A N 1
ATOM 687 C CA . CYS A 1 89 ? 12.549 3.425 -9.586 1.00 96.31 89 CYS A CA 1
ATOM 688 C C . CYS A 1 89 ? 12.215 4.348 -8.418 1.00 96.31 89 CYS A C 1
ATOM 690 O O . CYS A 1 89 ? 12.509 5.548 -8.447 1.00 96.31 89 CYS A O 1
ATOM 692 N N . ILE A 1 90 ? 11.597 3.783 -7.392 1.00 96.12 90 ILE A N 1
ATOM 693 C CA . ILE A 1 90 ? 11.178 4.477 -6.183 1.00 96.12 90 ILE A CA 1
ATOM 694 C C . ILE A 1 90 ? 12.044 3.983 -5.038 1.00 96.12 90 ILE A C 1
ATOM 696 O O . ILE A 1 90 ? 12.290 2.788 -4.907 1.00 96.12 90 ILE A O 1
ATOM 700 N N . LYS A 1 91 ? 12.477 4.907 -4.190 1.00 95.56 91 LYS A N 1
ATOM 701 C CA . LYS A 1 91 ? 13.139 4.613 -2.926 1.00 95.56 91 LYS A CA 1
ATOM 702 C C . LYS A 1 91 ? 12.195 4.938 -1.777 1.00 95.56 91 LYS A C 1
ATOM 704 O O . LYS A 1 91 ? 11.743 6.077 -1.663 1.00 95.56 91 LYS A O 1
ATOM 709 N N . THR A 1 92 ? 11.967 3.967 -0.909 1.00 95.56 92 THR A N 1
ATOM 710 C CA . THR A 1 92 ? 11.252 4.120 0.359 1.00 95.56 92 THR A CA 1
ATOM 711 C C . THR A 1 92 ? 12.018 3.398 1.476 1.00 95.56 92 THR A C 1
ATOM 713 O O . THR A 1 92 ? 13.162 2.965 1.285 1.00 95.56 92 THR A O 1
ATOM 716 N N . VAL A 1 93 ? 11.429 3.325 2.662 1.00 94.56 93 VAL A N 1
ATOM 717 C CA . VAL A 1 93 ? 11.938 2.558 3.796 1.00 94.56 93 VAL A CA 1
ATOM 718 C C . VAL A 1 93 ? 10.853 1.639 4.332 1.00 94.56 93 VAL A C 1
ATOM 720 O O . VAL A 1 93 ? 9.673 1.982 4.275 1.00 94.56 93 VAL A O 1
ATOM 723 N N . SER A 1 94 ? 11.246 0.487 4.858 1.00 92.25 94 SER A N 1
ATOM 724 C CA . SER A 1 94 ? 10.348 -0.358 5.639 1.00 92.25 94 SER A CA 1
ATOM 725 C C . SER A 1 94 ? 10.101 0.238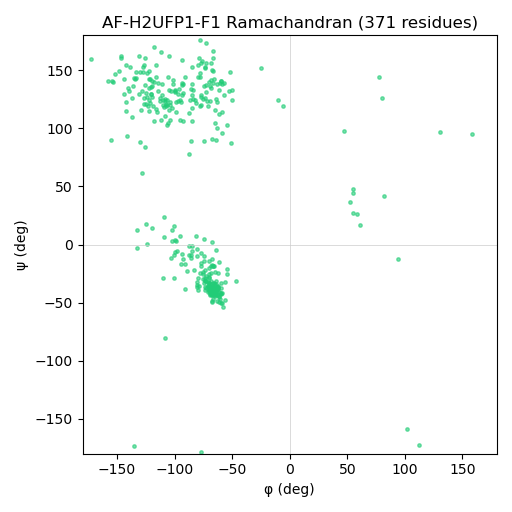 7.024 1.00 92.25 94 SER A C 1
ATOM 727 O O . SER A 1 94 ? 10.949 0.927 7.602 1.00 92.25 94 SER A O 1
ATOM 729 N N . GLU A 1 95 ? 8.940 -0.052 7.588 1.00 87.81 95 GLU A N 1
ATOM 730 C CA . GLU A 1 95 ? 8.604 0.226 8.977 1.00 87.81 95 GLU A CA 1
ATOM 731 C C . GLU A 1 95 ? 8.283 -1.103 9.681 1.00 87.81 95 GLU A C 1
ATOM 733 O O . GLU A 1 95 ? 7.738 -2.005 9.050 1.00 87.81 95 GLU A O 1
ATOM 738 N N . PRO A 1 96 ? 8.707 -1.299 10.944 1.00 81.69 96 PRO A N 1
ATOM 739 C CA . PRO A 1 96 ? 9.479 -0.386 11.789 1.00 81.69 96 PRO A CA 1
ATOM 740 C C . 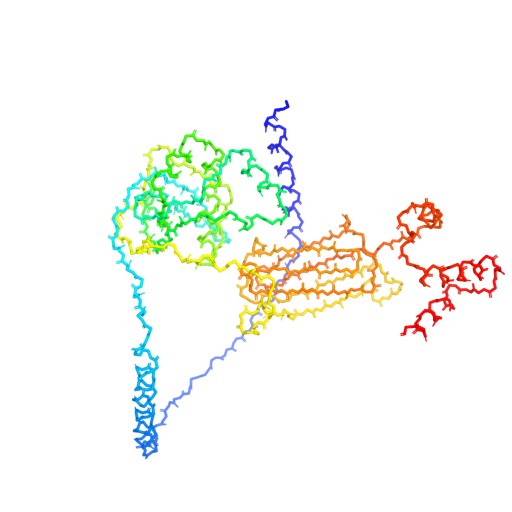PRO A 1 96 ? 11.006 -0.462 11.578 1.00 81.69 96 PRO A C 1
ATOM 742 O O . PRO A 1 96 ? 11.717 0.348 12.169 1.00 81.69 96 PRO A O 1
ATOM 745 N N . SER A 1 97 ? 11.528 -1.397 10.766 1.00 86.25 97 SER A N 1
ATOM 746 C CA . SER A 1 97 ? 12.979 -1.682 10.688 1.00 86.25 97 SER A CA 1
ATOM 747 C C . SER A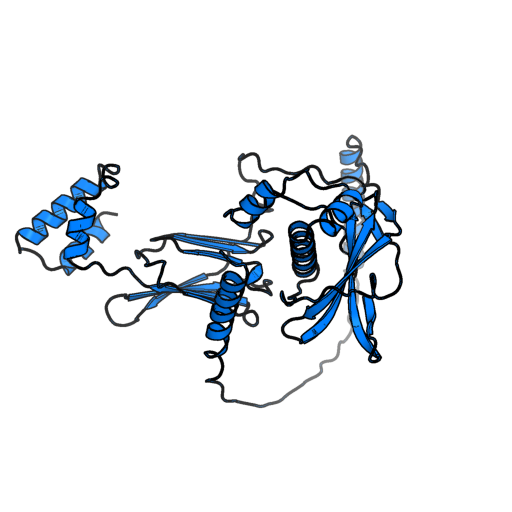 1 97 ? 13.832 -0.554 10.088 1.00 86.25 97 SER A C 1
ATOM 749 O O . SER A 1 97 ? 15.040 -0.519 10.316 1.00 86.25 97 SER A O 1
ATOM 751 N N . LYS A 1 98 ? 13.220 0.399 9.369 1.00 89.12 98 LYS A N 1
ATOM 752 C CA . LYS A 1 98 ? 13.892 1.522 8.685 1.00 89.12 98 LYS A CA 1
ATOM 753 C C . LYS A 1 98 ? 14.942 1.076 7.662 1.00 89.12 98 LYS A C 1
ATOM 755 O O . LYS A 1 98 ? 15.865 1.829 7.342 1.00 89.12 98 LYS A O 1
ATOM 760 N N . GLU A 1 99 ? 14.782 -0.119 7.101 1.00 91.19 99 GLU A N 1
ATOM 761 C CA . GLU A 1 99 ? 15.652 -0.633 6.047 1.00 91.19 99 GLU A CA 1
ATOM 762 C C . GLU A 1 99 ? 15.288 -0.002 4.703 1.00 91.19 99 GLU A C 1
ATOM 764 O O . GLU A 1 99 ? 14.136 0.344 4.434 1.00 91.19 99 GLU A O 1
ATOM 769 N N . LYS A 1 100 ? 16.288 0.188 3.838 1.00 93.94 100 LYS A N 1
ATOM 770 C CA . LYS A 1 100 ? 16.076 0.787 2.516 1.00 93.94 100 LYS A CA 1
ATOM 771 C C . LYS A 1 100 ? 15.378 -0.218 1.607 1.00 93.94 100 LYS A C 1
ATOM 773 O O . LYS A 1 100 ? 15.897 -1.311 1.380 1.00 93.94 100 LYS A O 1
ATOM 778 N N . VAL A 1 101 ? 14.264 0.210 1.024 1.00 95.50 101 VAL A N 1
ATOM 779 C CA . VAL A 1 101 ? 13.503 -0.573 0.052 1.00 95.50 101 VAL A CA 1
ATOM 780 C C . VAL A 1 101 ? 13.417 0.193 -1.261 1.00 95.50 101 VAL A C 1
ATOM 782 O O . VAL A 1 101 ? 13.147 1.398 -1.285 1.00 95.50 101 VAL A O 1
ATOM 785 N N . PHE A 1 102 ? 13.644 -0.507 -2.364 1.00 96.44 102 PHE A N 1
ATOM 786 C CA . PHE A 1 102 ? 13.482 0.017 -3.710 1.00 96.44 102 PHE A CA 1
ATOM 787 C C . PHE A 1 102 ? 12.347 -0.709 -4.422 1.00 96.44 102 PHE A C 1
ATOM 789 O O . PHE A 1 102 ? 12.205 -1.923 -4.320 1.00 96.44 102 PHE A O 1
ATOM 796 N N . VAL A 1 103 ? 11.537 0.042 -5.159 1.00 96.88 103 VAL A N 1
ATOM 797 C CA . VAL A 1 103 ? 10.453 -0.504 -5.978 1.00 96.88 103 VAL A CA 1
ATOM 798 C C . VAL A 1 103 ? 10.681 -0.064 -7.417 1.00 96.88 103 VAL A C 1
ATOM 800 O O . VAL A 1 103 ? 10.666 1.127 -7.731 1.00 96.88 103 VAL A O 1
ATOM 803 N N . ASN A 1 104 ? 10.934 -1.031 -8.287 1.00 96.56 104 ASN A N 1
ATOM 804 C CA . ASN A 1 104 ? 11.113 -0.850 -9.716 1.00 96.56 104 ASN A CA 1
ATOM 805 C C . ASN A 1 104 ? 9.761 -1.042 -10.407 1.00 96.56 104 ASN A C 1
ATOM 807 O O . ASN A 1 104 ? 9.301 -2.172 -10.548 1.00 96.56 104 ASN A O 1
ATOM 811 N N . ILE A 1 105 ? 9.134 0.039 -10.872 1.00 96.75 105 ILE A N 1
ATOM 812 C CA . ILE A 1 105 ? 7.938 -0.065 -11.715 1.00 96.75 105 ILE A CA 1
ATOM 813 C C . ILE A 1 105 ? 8.393 -0.176 -13.168 1.00 96.75 105 ILE A C 1
ATOM 815 O O . ILE A 1 105 ? 8.966 0.752 -13.747 1.00 96.75 105 ILE A O 1
ATOM 819 N N . CYS A 1 106 ? 8.140 -1.341 -13.738 1.00 95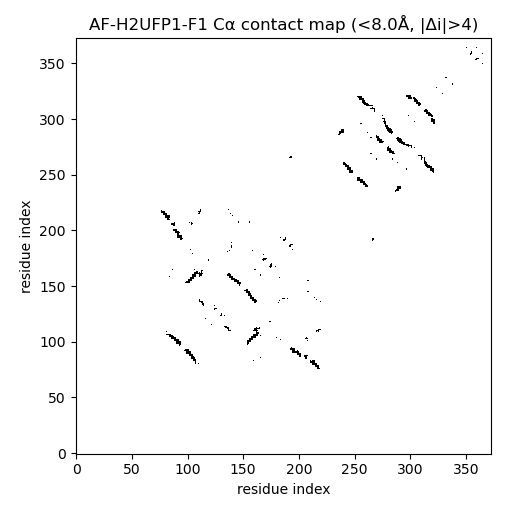.56 106 CYS A N 1
ATOM 820 C CA . CYS A 1 106 ? 8.495 -1.745 -15.083 1.00 95.56 106 CYS A CA 1
ATOM 821 C C . CYS A 1 106 ? 7.235 -1.906 -15.939 1.00 95.56 106 CYS A C 1
ATOM 823 O O . CYS A 1 106 ? 6.114 -1.977 -15.432 1.00 95.56 106 CYS A O 1
ATOM 825 N N . GLN A 1 107 ? 7.424 -1.985 -17.251 1.00 95.38 107 GLN A N 1
ATOM 826 C CA . GLN A 1 107 ? 6.337 -2.043 -18.220 1.00 95.38 107 GLN A CA 1
ATOM 827 C C . GLN A 1 107 ? 6.432 -3.275 -19.125 1.00 95.38 107 GLN A C 1
ATOM 829 O O . GLN A 1 107 ? 7.524 -3.738 -19.463 1.00 95.38 107 GLN A O 1
ATOM 834 N N . SER A 1 108 ? 5.281 -3.804 -19.535 1.00 94.06 108 SER A N 1
ATOM 835 C CA . SER A 1 108 ? 5.189 -4.851 -20.552 1.00 94.06 108 SER A CA 1
ATOM 836 C C . SER A 1 108 ? 3.839 -4.816 -21.263 1.00 94.06 108 SER A C 1
ATOM 838 O O . SER A 1 108 ? 2.800 -4.655 -20.629 1.00 94.06 108 SER A O 1
ATOM 840 N N . SER A 1 109 ? 3.838 -5.043 -22.576 1.00 92.94 109 SER A N 1
ATOM 841 C CA . SER A 1 109 ? 2.616 -5.217 -23.376 1.00 92.94 109 SER A CA 1
ATOM 842 C C . SER A 1 109 ? 1.880 -6.532 -23.100 1.00 92.94 109 SER A C 1
ATOM 844 O O . SER A 1 109 ? 0.738 -6.700 -23.509 1.00 92.94 109 SER A O 1
ATOM 846 N N . SER A 1 110 ? 2.523 -7.485 -22.417 1.00 89.94 110 SER A N 1
ATOM 847 C CA . SER A 1 110 ? 1.910 -8.781 -22.101 1.00 89.94 110 SER A CA 1
ATOM 848 C C . SER A 1 110 ? 1.067 -8.756 -20.817 1.00 89.94 110 SER A C 1
ATOM 850 O O . SER A 1 110 ? 0.341 -9.715 -20.566 1.00 89.94 110 SER A O 1
ATOM 852 N N . VAL A 1 111 ? 1.154 -7.685 -20.014 1.00 90.19 111 VAL A N 1
ATOM 853 C CA . VAL A 1 111 ? 0.250 -7.443 -18.877 1.00 90.19 111 VAL A CA 1
ATOM 854 C C . VAL A 1 111 ? -1.010 -6.741 -19.405 1.00 90.19 111 VAL A C 1
ATOM 856 O O . VAL A 1 111 ? -0.867 -5.730 -20.098 1.00 90.19 111 VAL A O 1
ATOM 859 N N . PRO A 1 112 ? -2.227 -7.225 -19.096 1.00 90.56 112 PRO A N 1
ATOM 860 C CA . PRO A 1 112 ? -3.467 -6.569 -19.508 1.00 90.56 112 PRO A CA 1
ATOM 861 C C . PRO A 1 112 ? -3.558 -5.118 -19.007 1.00 90.56 112 PRO A C 1
ATOM 863 O O . PRO A 1 112 ? -3.182 -4.858 -17.860 1.00 90.56 112 PRO A O 1
ATOM 866 N N . PRO A 1 113 ? -4.051 -4.169 -19.822 1.00 92.19 113 PRO A N 1
ATOM 867 C CA . PRO A 1 113 ? -4.316 -2.815 -19.351 1.00 92.19 113 PRO A CA 1
ATOM 868 C C . PRO A 1 113 ? -5.474 -2.805 -18.335 1.00 92.19 113 PRO A C 1
ATOM 870 O O . PRO A 1 113 ? -6.361 -3.662 -18.408 1.00 92.19 113 PRO A O 1
ATOM 873 N N . PRO A 1 114 ? -5.484 -1.860 -17.376 1.00 91.50 114 PRO A N 1
ATOM 874 C CA . PRO A 1 114 ? -6.670 -1.599 -16.568 1.00 91.50 114 PRO A CA 1
ATOM 875 C C . PRO A 1 114 ? -7.800 -1.006 -17.427 1.00 91.50 114 PRO A C 1
ATOM 877 O O . PRO A 1 114 ? -7.535 -0.546 -18.543 1.00 91.50 114 PRO A O 1
ATOM 880 N N . PRO A 1 115 ? -9.041 -0.966 -16.909 1.00 89.62 115 PRO A N 1
ATOM 881 C CA . PRO A 1 115 ? -10.115 -0.193 -17.523 1.00 89.62 115 PRO A CA 1
ATOM 882 C C . PRO A 1 115 ? -9.687 1.259 -17.779 1.00 89.62 115 PRO A C 1
ATOM 884 O O . PRO A 1 115 ? -8.869 1.824 -17.046 1.00 89.62 115 PRO A O 1
ATOM 887 N N . GLU A 1 116 ? -10.226 1.870 -18.829 1.00 88.50 116 GLU A N 1
ATOM 888 C CA . GLU A 1 116 ? -10.000 3.292 -19.062 1.00 88.50 116 GLU A CA 1
ATOM 889 C C . GLU A 1 116 ? -10.700 4.113 -17.977 1.00 88.50 116 GLU A C 1
ATOM 891 O O . GLU A 1 116 ? -11.846 3.850 -17.629 1.00 88.50 116 GLU A O 1
ATOM 896 N N . ILE A 1 117 ? -9.984 5.099 -17.442 1.00 89.19 117 ILE A N 1
ATOM 897 C CA . ILE A 1 117 ? -10.493 6.023 -16.429 1.00 89.19 117 ILE A CA 1
ATOM 898 C C . ILE A 1 117 ? -9.977 7.432 -16.710 1.00 89.19 117 ILE A C 1
ATOM 900 O O . ILE A 1 117 ? -8.794 7.616 -17.023 1.00 89.19 117 ILE A O 1
ATOM 904 N N . SER A 1 118 ? -10.841 8.433 -16.637 1.00 92.25 118 SER A N 1
ATOM 905 C CA . SER A 1 118 ? -10.466 9.844 -16.758 1.00 92.25 118 SER A CA 1
ATOM 906 C C . SER A 1 118 ? -9.723 10.347 -15.513 1.00 92.25 118 SER A C 1
ATOM 908 O O . SER A 1 118 ? -9.548 9.638 -14.520 1.00 92.25 118 SER A O 1
ATOM 910 N N . ARG A 1 119 ? -9.209 11.579 -15.573 1.00 89.88 119 ARG A N 1
ATOM 911 C CA . ARG A 1 119 ? -8.546 12.194 -14.418 1.00 89.88 119 ARG A CA 1
ATOM 912 C C . ARG A 1 119 ? -9.568 12.531 -13.332 1.00 89.88 119 ARG A C 1
ATOM 914 O O . ARG A 1 119 ? -9.267 12.389 -12.154 1.00 89.88 119 ARG A O 1
ATOM 921 N N . GLU A 1 120 ? -10.744 12.979 -13.746 1.00 92.06 120 GLU A N 1
ATOM 922 C CA . GLU A 1 120 ? -11.852 13.404 -12.900 1.00 92.06 120 GLU A CA 1
ATOM 923 C C . GLU A 1 120 ? -12.435 12.211 -12.138 1.00 92.06 120 GLU A C 1
ATOM 925 O O . GLU A 1 120 ? -12.485 12.248 -10.913 1.00 92.06 120 GLU A O 1
ATOM 930 N N . GLU A 1 121 ? -12.730 11.112 -12.837 1.00 90.25 121 GLU A N 1
ATOM 931 C CA . GLU A 1 121 ? -13.197 9.864 -12.213 1.00 90.25 121 GLU A CA 1
ATOM 932 C C . GLU A 1 121 ? -12.169 9.306 -11.222 1.00 90.25 121 GLU A C 1
ATOM 934 O O . GLU A 1 121 ? -12.533 8.819 -10.157 1.00 90.25 121 GLU A O 1
ATOM 939 N N . LEU A 1 122 ? -10.866 9.414 -11.517 1.00 88.50 122 LEU A N 1
ATOM 940 C CA . LEU A 1 122 ? -9.835 8.994 -10.566 1.00 88.50 122 LEU A CA 1
ATOM 941 C C . LEU A 1 122 ? -9.856 9.845 -9.286 1.00 88.50 122 LEU A C 1
ATOM 943 O O . LEU A 1 122 ? -9.621 9.318 -8.202 1.00 88.50 122 LEU A O 1
ATOM 947 N N . VAL A 1 123 ? -10.124 11.151 -9.387 1.00 88.38 123 VAL A N 1
ATOM 948 C CA . VAL A 1 123 ? -10.265 12.019 -8.205 1.00 88.38 123 VAL A CA 1
ATOM 949 C C . VAL A 1 123 ? -11.499 11.631 -7.395 1.00 88.38 123 VAL A C 1
ATOM 951 O O . VAL A 1 123 ? -11.401 11.557 -6.172 1.00 88.38 123 VAL A O 1
ATOM 954 N N . GLU A 1 124 ? -12.621 11.352 -8.056 1.00 88.25 124 GLU A N 1
ATOM 955 C CA . GLU A 1 124 ? -13.850 10.893 -7.399 1.00 88.25 124 GLU A CA 1
ATOM 956 C C . GLU A 1 124 ? -13.633 9.556 -6.680 1.00 88.25 124 GLU A C 1
ATOM 958 O O . GLU A 1 124 ? -13.979 9.433 -5.508 1.00 88.25 124 GLU A O 1
ATOM 963 N N . LEU A 1 125 ? -12.957 8.596 -7.319 1.00 85.19 125 LEU A N 1
ATOM 964 C CA . LEU A 1 125 ? -12.597 7.322 -6.690 1.00 85.19 125 LEU A CA 1
ATOM 965 C C . LEU A 1 125 ? -11.710 7.504 -5.458 1.00 85.19 125 LEU A C 1
ATOM 967 O O . LEU A 1 125 ? -11.943 6.862 -4.438 1.00 85.19 125 LEU A O 1
ATOM 971 N N . LEU A 1 126 ? -10.715 8.393 -5.519 1.00 81.44 126 LEU A N 1
ATOM 972 C CA . LEU A 1 126 ? -9.846 8.686 -4.372 1.00 81.44 126 LEU A CA 1
ATOM 973 C C . LEU A 1 126 ? -10.594 9.350 -3.203 1.00 81.44 126 LEU A C 1
ATOM 975 O O . LEU A 1 126 ? -10.073 9.363 -2.090 1.00 81.44 126 LEU A O 1
ATOM 979 N N . GLN A 1 127 ? -11.774 9.922 -3.450 1.00 80.06 127 GLN A N 1
ATOM 980 C CA . GLN A 1 127 ? -12.646 10.530 -2.440 1.00 80.06 127 GLN A CA 1
ATOM 981 C C . GLN A 1 127 ? -13.807 9.620 -2.018 1.00 80.06 127 GLN A C 1
ATOM 983 O O . GLN A 1 127 ? -14.524 9.956 -1.077 1.00 80.06 127 GLN A O 1
ATOM 988 N N . SER A 1 128 ? -14.008 8.503 -2.716 1.00 77.19 128 SER A N 1
ATOM 989 C CA . SER A 1 128 ? -15.105 7.576 -2.461 1.00 77.19 128 SER A CA 1
ATOM 990 C C . SER A 1 128 ? -14.887 6.762 -1.183 1.00 77.19 128 SER A C 1
ATOM 992 O O . SER A 1 128 ? -13.755 6.507 -0.772 1.00 77.19 128 SER A O 1
ATOM 994 N N . GLU A 1 129 ? -15.991 6.334 -0.567 1.00 59.81 129 GLU A N 1
ATOM 995 C CA . GLU A 1 129 ? -15.964 5.431 0.592 1.00 59.81 129 GLU A CA 1
ATOM 996 C C . GLU A 1 129 ? -15.608 3.985 0.197 1.00 59.81 129 GLU A C 1
ATOM 998 O O . GLU A 1 129 ? -15.103 3.236 1.031 1.00 59.81 129 GLU A O 1
ATOM 1003 N N . ASP A 1 130 ? -15.801 3.605 -1.075 1.00 63.56 130 ASP A N 1
ATOM 1004 C CA . ASP A 1 130 ? -15.415 2.295 -1.615 1.00 63.56 130 ASP A CA 1
ATOM 1005 C C . ASP A 1 130 ? -14.507 2.422 -2.857 1.00 63.56 130 ASP A C 1
ATOM 1007 O O . ASP A 1 130 ? -14.965 2.335 -3.998 1.00 63.56 130 ASP A O 1
ATOM 1011 N N . PRO A 1 131 ? -13.186 2.587 -2.669 1.00 66.44 131 PRO A N 1
ATOM 1012 C CA . PRO A 1 131 ? -12.231 2.716 -3.771 1.00 66.44 131 PRO A CA 1
ATOM 1013 C C . PRO A 1 131 ? -11.935 1.383 -4.489 1.00 66.44 131 PRO A C 1
ATOM 1015 O O . PRO A 1 131 ? -11.065 1.330 -5.364 1.00 66.44 131 PRO A O 1
ATOM 1018 N N . SER A 1 132 ? -12.620 0.288 -4.137 1.00 68.94 132 SER A N 1
ATOM 1019 C CA . SER A 1 132 ? -12.326 -1.067 -4.632 1.00 68.94 132 SER A CA 1
ATOM 1020 C C . SER A 1 132 ? -12.758 -1.313 -6.083 1.00 68.94 132 SER A C 1
ATOM 1022 O O . SER A 1 132 ? -12.398 -2.349 -6.663 1.00 68.94 132 SER A O 1
ATOM 1024 N N . GLU A 1 133 ? -13.523 -0.385 -6.666 1.00 73.94 133 GLU A N 1
ATOM 1025 C CA . GLU A 1 133 ? -14.099 -0.490 -8.010 1.00 73.94 133 GLU A CA 1
ATOM 1026 C C . GLU A 1 133 ? -13.036 -0.502 -9.116 1.00 73.94 133 GLU A C 1
ATOM 1028 O O . GLU A 1 133 ? -13.181 -1.206 -10.120 1.00 73.94 133 GLU A O 1
ATOM 1033 N N . PHE A 1 134 ? -11.928 0.219 -8.929 1.00 83.31 134 PHE A N 1
ATOM 1034 C CA . PHE A 1 134 ? -10.879 0.323 -9.937 1.00 83.31 134 PHE A CA 1
ATOM 1035 C C . PHE A 1 134 ? -9.652 -0.510 -9.577 1.00 83.31 134 PHE A C 1
ATOM 1037 O O . PHE A 1 134 ? -8.932 -0.239 -8.617 1.00 83.31 134 PHE A O 1
ATOM 1044 N N . ARG A 1 135 ? -9.364 -1.523 -10.402 1.00 84.25 135 ARG A N 1
ATOM 1045 C CA . ARG A 1 135 ? -8.228 -2.429 -10.198 1.00 84.25 135 ARG A CA 1
ATOM 1046 C C . ARG A 1 135 ? -7.198 -2.287 -11.303 1.00 84.25 135 ARG A C 1
ATOM 1048 O O . ARG A 1 135 ? -7.519 -2.360 -12.486 1.00 84.25 135 ARG A O 1
ATOM 1055 N N . VAL A 1 136 ? -5.936 -2.176 -10.897 1.00 90.75 136 VAL A N 1
ATOM 1056 C CA . VAL A 1 136 ? -4.788 -2.148 -11.806 1.00 90.75 136 VAL A CA 1
ATOM 1057 C C . VAL A 1 136 ? -4.150 -3.537 -11.872 1.00 90.75 136 VAL A C 1
ATOM 1059 O O . VAL A 1 136 ? -3.583 -3.987 -10.874 1.00 90.75 136 VAL A O 1
ATOM 1062 N N . PRO A 1 137 ? -4.195 -4.233 -13.025 1.00 91.44 137 PRO A N 1
ATOM 1063 C CA . PRO A 1 137 ? -3.455 -5.474 -13.203 1.00 91.44 137 PRO A CA 1
ATOM 1064 C C . PRO A 1 137 ? -1.947 -5.217 -13.117 1.00 91.44 137 PRO A C 1
ATOM 1066 O O . PRO A 1 137 ? -1.399 -4.394 -13.852 1.00 91.44 137 PRO A O 1
ATOM 1069 N N . MET A 1 138 ? -1.264 -5.944 -12.234 1.00 93.19 138 MET A N 1
ATOM 1070 C CA . MET A 1 138 ? 0.188 -5.866 -12.094 1.00 93.19 138 MET A CA 1
ATOM 1071 C C . MET A 1 138 ? 0.799 -7.202 -11.670 1.00 93.19 138 MET A C 1
ATOM 1073 O O . MET A 1 138 ? 0.172 -7.994 -10.965 1.00 93.19 138 MET A O 1
ATOM 1077 N N . SER A 1 139 ? 2.035 -7.449 -12.100 1.00 92.06 139 SER A N 1
ATOM 1078 C CA . SER A 1 139 ? 2.875 -8.538 -11.594 1.00 92.06 139 SER A CA 1
ATOM 1079 C C . SER A 1 139 ? 3.741 -8.018 -10.457 1.00 92.06 139 SER A C 1
ATOM 1081 O O . SER A 1 139 ? 4.408 -7.000 -10.614 1.00 92.06 139 SER A O 1
ATOM 1083 N N . LEU A 1 140 ? 3.751 -8.729 -9.332 1.00 92.94 140 LEU A N 1
ATOM 1084 C CA . LEU A 1 140 ? 4.582 -8.411 -8.173 1.00 92.94 140 LEU A CA 1
ATOM 1085 C C . LEU A 1 140 ? 5.728 -9.427 -8.090 1.00 92.94 140 LEU A C 1
ATOM 1087 O O . LEU A 1 140 ? 5.509 -10.567 -7.673 1.00 92.94 140 LEU A O 1
ATOM 1091 N N . GLY A 1 141 ? 6.932 -9.035 -8.496 1.00 90.25 141 GLY A N 1
ATOM 1092 C CA . GLY A 1 141 ? 8.136 -9.870 -8.470 1.00 90.25 141 GLY A CA 1
ATOM 1093 C C . GLY A 1 141 ? 8.606 -10.214 -7.057 1.00 90.25 141 GLY A C 1
ATOM 1094 O O . GLY A 1 141 ? 8.212 -9.562 -6.088 1.00 90.25 141 GLY A O 1
ATOM 1095 N N . MET A 1 142 ? 9.426 -11.262 -6.941 1.00 89.88 142 MET A N 1
ATOM 1096 C CA . MET A 1 142 ? 10.047 -11.667 -5.672 1.00 89.88 142 MET A CA 1
ATOM 1097 C C . MET A 1 142 ? 11.053 -10.612 -5.183 1.00 89.88 142 MET A C 1
ATOM 1099 O O . MET A 1 142 ? 11.667 -9.946 -6.020 1.00 89.88 142 MET A O 1
ATOM 1103 N N . PRO A 1 143 ? 11.241 -10.464 -3.857 1.00 93.19 143 PRO A N 1
ATOM 1104 C CA . PRO A 1 143 ? 12.297 -9.614 -3.319 1.00 93.19 143 PRO A CA 1
ATOM 1105 C C . PRO A 1 143 ? 13.672 -10.100 -3.777 1.00 93.19 143 PRO A C 1
ATOM 1107 O O . PRO A 1 143 ? 13.954 -11.300 -3.755 1.00 93.19 143 PRO A O 1
ATOM 1110 N N . HIS A 1 144 ? 14.550 -9.165 -4.123 1.00 92.12 144 HIS A N 1
ATOM 1111 C CA . HIS A 1 144 ? 15.961 -9.441 -4.388 1.00 92.12 144 HIS A CA 1
ATOM 1112 C C . HIS A 1 144 ? 16.865 -8.429 -3.680 1.00 92.12 144 HIS A C 1
ATOM 1114 O O . HIS A 1 144 ? 16.465 -7.296 -3.404 1.00 92.12 144 HIS A O 1
ATOM 1120 N N . THR A 1 145 ? 18.061 -8.874 -3.292 1.00 92.75 145 THR A N 1
ATOM 1121 C CA . THR A 1 145 ? 19.018 -8.062 -2.531 1.00 92.75 145 THR A CA 1
ATOM 1122 C C . THR A 1 145 ? 19.983 -7.367 -3.474 1.00 92.75 145 THR A C 1
ATOM 1124 O O . THR A 1 145 ? 20.643 -8.012 -4.284 1.00 92.75 145 THR A O 1
ATOM 1127 N N . GLU A 1 146 ? 20.116 -6.057 -3.309 1.00 92.38 146 GLU A N 1
ATOM 1128 C CA . GLU A 1 146 ? 20.944 -5.197 -4.147 1.00 92.38 146 GLU A CA 1
ATOM 1129 C C . GLU A 1 146 ? 21.840 -4.296 -3.291 1.00 92.38 146 GLU A C 1
ATOM 1131 O O . GLU A 1 146 ? 21.594 -4.086 -2.100 1.00 92.38 146 GLU A O 1
ATOM 1136 N N . MET A 1 147 ? 22.888 -3.739 -3.898 1.00 88.81 147 MET A N 1
ATOM 1137 C CA . MET A 1 147 ? 23.750 -2.749 -3.246 1.00 88.81 147 MET A CA 1
ATOM 1138 C C . MET A 1 147 ? 23.375 -1.329 -3.672 1.00 88.81 147 MET A C 1
ATOM 1140 O O . MET A 1 147 ? 23.221 -1.027 -4.860 1.00 88.81 147 MET A O 1
ATOM 1144 N N . ASP A 1 148 ? 23.261 -0.425 -2.699 1.00 81.75 148 ASP A N 1
ATOM 1145 C CA . ASP A 1 148 ? 23.094 0.997 -2.982 1.00 81.75 148 ASP A CA 1
ATOM 1146 C C . ASP A 1 148 ? 24.424 1.676 -3.372 1.00 81.75 148 ASP A C 1
ATOM 1148 O O . ASP A 1 148 ? 25.499 1.077 -3.357 1.00 81.75 148 ASP A O 1
ATOM 1152 N N . ASN A 1 149 ? 24.372 2.965 -3.726 1.00 82.75 149 ASN A N 1
ATOM 1153 C CA . ASN A 1 149 ? 25.574 3.736 -4.083 1.00 82.75 149 ASN A CA 1
ATOM 1154 C C . ASN A 1 149 ? 26.595 3.853 -2.932 1.00 82.75 149 ASN A C 1
ATOM 1156 O O . ASN A 1 149 ? 27.726 4.266 -3.165 1.00 82.75 149 ASN A O 1
ATOM 1160 N N . SER A 1 150 ? 26.190 3.545 -1.701 1.00 83.75 150 SER A N 1
ATOM 1161 C CA . SER A 1 150 ? 27.027 3.525 -0.502 1.00 83.75 150 SER A CA 1
ATOM 1162 C C . SER A 1 150 ? 27.454 2.100 -0.133 1.00 83.75 150 SER A C 1
ATOM 1164 O O . SER A 1 150 ? 27.904 1.878 0.991 1.00 83.75 150 SER A O 1
ATOM 1166 N N . SER A 1 151 ? 27.315 1.138 -1.057 1.00 82.38 151 SER A N 1
ATOM 1167 C CA . SER A 1 151 ? 27.624 -0.287 -0.869 1.00 82.38 151 SER A CA 1
ATOM 1168 C C . SER A 1 151 ? 26.914 -0.929 0.331 1.00 82.38 151 SER A C 1
ATOM 1170 O O . SER A 1 151 ? 27.408 -1.893 0.909 1.00 82.38 151 SER A O 1
ATOM 1172 N N . GLN A 1 152 ? 25.751 -0.400 0.723 1.00 85.75 152 GLN A N 1
ATOM 1173 C CA . GLN A 1 152 ? 24.898 -1.004 1.745 1.00 85.75 152 GLN A CA 1
ATOM 1174 C C . GLN A 1 152 ? 23.858 -1.905 1.078 1.00 85.75 152 GLN A C 1
ATOM 1176 O O . GLN A 1 152 ? 23.279 -1.535 0.053 1.00 85.75 152 GLN A O 1
ATOM 1181 N N . GLY A 1 153 ? 23.615 -3.071 1.679 1.00 89.50 153 GLY A N 1
ATOM 1182 C CA . GLY A 1 153 ? 22.566 -3.986 1.240 1.00 89.50 153 GLY A CA 1
ATOM 1183 C C . GLY A 1 153 ? 21.180 -3.355 1.384 1.00 89.50 153 GLY A C 1
ATOM 1184 O O . GLY A 1 153 ? 20.890 -2.675 2.370 1.00 89.50 153 GLY A O 1
ATOM 1185 N N . CYS A 1 154 ? 20.335 -3.559 0.383 1.00 93.50 154 CYS A N 1
ATOM 1186 C CA . CYS A 1 154 ? 18.953 -3.098 0.352 1.00 93.50 154 CYS A CA 1
ATOM 1187 C C . CYS A 1 154 ? 18.072 -4.098 -0.399 1.00 93.50 154 CYS A C 1
ATOM 1189 O O . CYS A 1 154 ? 18.573 -4.919 -1.169 1.00 93.50 154 CYS A O 1
ATOM 1191 N N . THR A 1 155 ? 16.763 -4.025 -0.173 1.00 94.38 155 THR A N 1
ATOM 1192 C CA . THR A 1 155 ? 15.798 -4.917 -0.827 1.00 94.38 155 THR A CA 1
ATOM 1193 C C . THR A 1 155 ? 15.143 -4.197 -1.994 1.00 94.38 155 THR A C 1
ATOM 1195 O O . THR A 1 155 ? 14.680 -3.065 -1.841 1.00 94.38 155 THR A O 1
ATOM 1198 N N . ALA A 1 156 ? 15.080 -4.848 -3.149 1.00 95.62 156 ALA A N 1
ATOM 1199 C CA . ALA A 1 156 ? 14.405 -4.358 -4.338 1.00 95.62 156 ALA A CA 1
ATOM 1200 C C . ALA A 1 156 ? 13.232 -5.272 -4.723 1.00 95.62 156 ALA A C 1
ATOM 1202 O O . ALA A 1 156 ? 13.291 -6.492 -4.566 1.00 95.62 156 ALA A O 1
ATOM 1203 N N . TYR A 1 157 ? 12.160 -4.657 -5.219 1.00 95.62 157 TYR A N 1
ATOM 1204 C CA . TYR A 1 157 ? 10.966 -5.327 -5.728 1.00 95.62 157 TYR A CA 1
ATOM 1205 C C . TYR A 1 157 ? 10.663 -4.851 -7.141 1.00 95.62 157 TYR A C 1
ATOM 1207 O O . TYR A 1 157 ? 10.683 -3.651 -7.411 1.00 95.62 157 TYR A O 1
ATOM 1215 N N . ASP A 1 158 ? 10.300 -5.781 -8.017 1.00 95.19 158 ASP A N 1
ATOM 1216 C CA . ASP A 1 158 ? 10.006 -5.491 -9.417 1.00 95.19 158 ASP A CA 1
ATOM 1217 C C . ASP A 1 158 ? 8.503 -5.617 -9.675 1.00 95.19 158 ASP A C 1
ATOM 1219 O O . ASP A 1 158 ? 7.954 -6.720 -9.662 1.00 95.19 158 ASP A O 1
ATOM 1223 N N . VAL A 1 159 ? 7.838 -4.493 -9.929 1.00 95.81 159 VAL A N 1
ATOM 1224 C CA . VAL A 1 159 ? 6.407 -4.422 -10.243 1.00 95.81 159 VAL A CA 1
ATOM 1225 C C . VAL A 1 159 ? 6.237 -4.186 -11.736 1.00 95.81 159 VAL A C 1
ATOM 1227 O O . VAL A 1 159 ? 6.746 -3.200 -12.258 1.00 95.81 159 VAL A O 1
ATOM 1230 N N . VAL A 1 160 ? 5.525 -5.063 -12.442 1.00 95.56 160 VAL A N 1
ATOM 1231 C CA . VAL A 1 160 ? 5.304 -4.926 -13.892 1.00 95.56 160 VAL A CA 1
ATOM 1232 C C . VAL A 1 160 ? 3.852 -4.574 -14.168 1.00 95.56 160 VAL A C 1
ATOM 1234 O O . VAL A 1 160 ? 2.953 -5.326 -13.791 1.00 95.56 160 VAL A O 1
ATOM 1237 N N . ILE A 1 161 ? 3.632 -3.468 -14.874 1.00 95.81 161 ILE A N 1
ATOM 1238 C CA . ILE A 1 161 ? 2.311 -3.018 -15.324 1.00 95.81 161 ILE A CA 1
ATOM 1239 C C . ILE A 1 161 ? 2.224 -2.975 -16.850 1.00 95.81 161 ILE A C 1
ATOM 1241 O O . ILE A 1 161 ? 3.226 -3.108 -17.559 1.00 95.81 161 ILE A O 1
ATOM 1245 N N . ASN A 1 162 ? 1.012 -2.785 -17.364 1.00 96.00 162 ASN A N 1
ATOM 1246 C CA . ASN A 1 162 ? 0.799 -2.593 -18.791 1.00 96.00 162 ASN A CA 1
ATOM 1247 C C . ASN A 1 162 ? 1.560 -1.361 -19.322 1.00 96.00 162 ASN A C 1
ATOM 1249 O O . ASN A 1 162 ? 1.613 -0.312 -18.676 1.00 96.00 162 ASN A O 1
ATOM 1253 N N . GLN A 1 163 ? 2.131 -1.491 -20.520 1.00 96.00 163 GLN A N 1
ATOM 1254 C CA . GLN A 1 163 ? 2.944 -0.451 -21.154 1.00 96.00 163 GLN A CA 1
ATOM 1255 C C . GLN A 1 163 ? 2.183 0.834 -21.489 1.00 96.00 163 GLN A C 1
ATOM 1257 O O . GLN A 1 163 ? 2.699 1.920 -21.233 1.00 96.00 163 GLN A O 1
ATOM 1262 N N . GLU A 1 164 ? 0.973 0.744 -22.030 1.00 95.62 164 GLU A N 1
ATOM 1263 C CA . GLU A 1 164 ? 0.174 1.922 -22.390 1.00 95.62 164 GLU A CA 1
ATOM 1264 C C . GLU A 1 164 ? -0.261 2.680 -21.133 1.00 95.62 164 GLU A C 1
ATOM 1266 O O . GLU A 1 164 ? -0.093 3.900 -21.039 1.00 95.62 164 GLU A O 1
ATOM 1271 N N . PHE A 1 165 ? -0.698 1.939 -20.112 1.00 95.44 165 PHE A N 1
ATOM 1272 C CA . PHE A 1 165 ? -1.016 2.506 -18.805 1.00 95.44 165 PHE A CA 1
ATOM 1273 C C . PHE A 1 165 ? 0.204 3.173 -18.153 1.00 95.44 165 PHE A C 1
ATOM 1275 O O . PHE A 1 165 ? 0.098 4.288 -17.642 1.00 95.44 165 PHE A O 1
ATOM 1282 N N . PHE A 1 166 ? 1.390 2.560 -18.244 1.00 96.31 166 PHE A N 1
ATOM 1283 C CA . PHE A 1 166 ? 2.623 3.171 -17.745 1.00 96.31 166 PHE A CA 1
ATOM 1284 C C . PHE A 1 166 ? 2.928 4.510 -18.430 1.00 96.31 166 PHE A C 1
ATOM 1286 O O . PHE A 1 166 ? 3.308 5.468 -17.754 1.00 96.31 166 PHE A O 1
ATOM 1293 N N . GLN A 1 167 ? 2.745 4.618 -19.752 1.00 95.62 167 GLN A N 1
ATOM 1294 C CA . GLN A 1 167 ? 2.960 5.889 -20.456 1.00 95.62 167 GLN A CA 1
ATOM 1295 C C . GLN A 1 167 ? 1.997 6.979 -19.974 1.00 95.62 167 GLN A C 1
ATOM 1297 O O . GLN A 1 167 ? 2.419 8.122 -19.788 1.00 95.62 167 GLN A O 1
ATOM 1302 N N . LYS A 1 168 ? 0.737 6.630 -19.693 1.00 93.44 168 LYS A N 1
ATOM 1303 C CA . LYS A 1 168 ? -0.229 7.552 -19.082 1.00 93.44 168 LYS A CA 1
ATOM 1304 C C . LYS A 1 168 ? 0.240 8.021 -17.701 1.00 93.44 168 LYS A C 1
ATOM 1306 O O . LYS A 1 168 ? 0.324 9.226 -17.467 1.00 93.44 168 LYS A O 1
ATOM 1311 N N . CYS A 1 169 ? 0.641 7.093 -16.831 1.00 94.06 169 CYS A N 1
ATOM 1312 C CA . CYS A 1 169 ? 1.192 7.406 -15.509 1.00 94.06 169 CYS A CA 1
ATOM 1313 C C . CYS A 1 169 ? 2.460 8.258 -15.574 1.00 94.06 169 CYS A C 1
ATOM 1315 O O . CYS A 1 169 ? 2.706 9.068 -14.693 1.00 94.06 169 CYS A O 1
ATOM 1317 N N . LYS A 1 170 ? 3.289 8.097 -16.605 1.00 91.94 170 LYS A N 1
ATOM 1318 C CA . LYS A 1 170 ? 4.508 8.891 -16.769 1.00 91.94 170 LYS A CA 1
ATOM 1319 C C . LYS A 1 170 ? 4.216 10.355 -17.117 1.00 91.94 170 LYS A C 1
ATOM 1321 O O . LYS A 1 170 ? 4.991 11.224 -16.723 1.00 91.94 170 LYS A O 1
ATOM 1326 N N . ASN A 1 171 ? 3.141 10.614 -17.858 1.00 92.75 171 ASN A N 1
ATOM 1327 C CA . ASN A 1 171 ? 2.796 11.948 -18.350 1.00 92.75 171 ASN A CA 1
ATOM 1328 C C . ASN A 1 171 ? 1.910 12.742 -17.375 1.00 92.75 171 ASN A C 1
ATOM 1330 O O . ASN A 1 171 ? 1.921 13.971 -17.428 1.00 92.75 171 ASN A O 1
ATOM 1334 N N . ASP A 1 172 ? 1.176 12.069 -16.483 1.00 94.50 172 ASP A N 1
ATOM 1335 C CA . ASP A 1 172 ? 0.307 12.709 -15.491 1.00 94.50 172 ASP A CA 1
ATOM 1336 C C . ASP A 1 172 ? 0.783 12.424 -14.049 1.00 94.50 172 ASP A C 1
ATOM 1338 O O . ASP A 1 172 ? 0.736 11.273 -13.607 1.00 94.50 172 ASP A O 1
ATOM 1342 N N . PRO A 1 173 ? 1.185 13.454 -13.275 1.00 93.19 173 PRO A N 1
ATOM 1343 C CA . PRO A 1 173 ? 1.613 13.296 -11.883 1.00 93.19 173 PRO A CA 1
ATOM 1344 C C . PRO A 1 173 ? 0.584 12.630 -10.960 1.00 93.19 173 PRO A C 1
ATOM 1346 O O . PRO A 1 173 ? 0.979 11.928 -10.030 1.00 93.19 173 PRO A O 1
ATOM 1349 N N . LEU A 1 174 ? -0.720 12.825 -11.200 1.00 90.94 174 LEU A N 1
ATOM 1350 C CA . LEU A 1 174 ? -1.772 12.194 -10.398 1.00 90.94 174 LEU A CA 1
ATOM 1351 C C . LEU A 1 174 ? -1.764 10.677 -10.619 1.00 90.94 174 LEU A C 1
ATOM 1353 O O . LEU A 1 174 ? -1.699 9.911 -9.660 1.00 90.94 174 LEU A O 1
ATOM 1357 N N . PHE A 1 175 ? -1.738 10.246 -11.884 1.00 93.38 175 PHE A N 1
ATOM 1358 C CA . PHE A 1 175 ? -1.647 8.830 -12.243 1.00 93.38 175 PHE A CA 1
ATOM 1359 C C . PHE A 1 175 ? -0.305 8.214 -11.834 1.00 93.38 175 PHE A C 1
ATOM 1361 O O . PHE A 1 175 ? -0.267 7.036 -11.476 1.00 93.38 175 PHE A O 1
ATOM 1368 N N . GLN A 1 176 ? 0.789 8.985 -11.860 1.00 94.06 176 GLN A N 1
ATOM 1369 C CA . GLN A 1 176 ? 2.080 8.547 -11.329 1.00 94.06 176 GLN A CA 1
ATOM 1370 C C . GLN A 1 176 ? 1.974 8.217 -9.841 1.00 94.06 176 GLN A C 1
ATOM 1372 O O . GLN A 1 176 ? 2.397 7.147 -9.415 1.00 94.06 176 GLN A O 1
ATOM 1377 N N . GLN A 1 177 ? 1.412 9.125 -9.045 1.00 92.94 177 GLN A N 1
ATOM 1378 C CA . GLN A 1 177 ? 1.304 8.928 -7.605 1.00 92.94 177 GLN A CA 1
ATOM 1379 C C . GLN A 1 177 ? 0.349 7.780 -7.268 1.00 92.94 177 GLN A C 1
ATOM 1381 O O . GLN A 1 177 ? 0.661 6.960 -6.406 1.00 92.94 177 GLN A O 1
ATOM 1386 N N . PHE A 1 178 ? -0.761 7.681 -7.999 1.00 92.81 178 PHE A N 1
ATOM 1387 C CA . PHE A 1 178 ? -1.717 6.589 -7.876 1.00 92.81 178 PHE A CA 1
ATOM 1388 C C . PHE A 1 178 ? -1.074 5.222 -8.153 1.00 92.81 178 PHE A C 1
ATOM 1390 O O . PHE A 1 178 ? -1.167 4.323 -7.320 1.00 92.81 178 PHE A O 1
ATOM 1397 N N . VAL A 1 179 ? -0.353 5.056 -9.271 1.00 94.25 179 VAL A N 1
ATOM 1398 C CA . VAL A 1 179 ? 0.265 3.756 -9.588 1.00 94.25 179 VAL A CA 1
ATOM 1399 C C . VAL A 1 179 ? 1.354 3.375 -8.589 1.00 94.25 179 VAL A C 1
ATOM 1401 O O . VAL A 1 179 ? 1.508 2.193 -8.283 1.00 94.25 179 VAL A O 1
ATOM 1404 N N . ILE A 1 180 ? 2.087 4.355 -8.047 1.00 94.94 180 ILE A N 1
ATOM 1405 C CA . ILE A 1 180 ? 3.057 4.106 -6.977 1.00 94.94 180 ILE A CA 1
ATOM 1406 C C . ILE A 1 180 ? 2.337 3.596 -5.729 1.00 94.94 180 ILE A C 1
ATOM 1408 O O . ILE A 1 180 ? 2.749 2.573 -5.189 1.00 94.94 180 ILE A O 1
ATOM 1412 N N . LEU A 1 181 ? 1.259 4.260 -5.306 1.00 92.44 181 LEU A N 1
ATOM 1413 C CA . LEU A 1 181 ? 0.493 3.875 -4.123 1.00 92.44 181 LEU A CA 1
ATOM 1414 C C . LEU A 1 181 ? -0.030 2.438 -4.234 1.00 92.44 181 LEU A C 1
ATOM 1416 O O . LEU A 1 181 ? 0.308 1.613 -3.389 1.00 92.44 181 LEU A O 1
ATOM 1420 N N . VAL A 1 182 ? -0.737 2.112 -5.321 1.00 92.19 182 VAL A N 1
ATOM 1421 C CA . VAL A 1 182 ? -1.288 0.761 -5.538 1.00 92.19 182 VAL A CA 1
ATOM 1422 C C . VAL A 1 182 ? -0.175 -0.290 -5.630 1.00 92.19 182 VAL A C 1
ATOM 1424 O O . VAL A 1 182 ? -0.332 -1.405 -5.140 1.00 92.19 182 VAL A O 1
ATOM 1427 N N . SER A 1 183 ? 0.981 0.051 -6.213 1.00 94.88 183 SER A N 1
ATOM 1428 C CA . SER A 1 183 ? 2.135 -0.860 -6.264 1.00 94.88 183 SER A CA 1
ATOM 1429 C C . SER A 1 183 ? 2.707 -1.138 -4.872 1.00 94.88 183 SER A C 1
ATOM 1431 O O . SER A 1 183 ? 3.032 -2.281 -4.556 1.00 94.88 183 SER A O 1
ATOM 1433 N N . VAL A 1 184 ? 2.836 -0.104 -4.036 1.00 93.25 184 VAL A N 1
ATOM 1434 C CA . VAL A 1 184 ? 3.331 -0.235 -2.659 1.00 93.25 184 VAL A CA 1
ATOM 1435 C C . VAL A 1 184 ? 2.340 -1.040 -1.820 1.00 93.25 184 VAL A C 1
ATOM 1437 O O . VAL A 1 184 ? 2.756 -1.991 -1.168 1.00 93.25 184 VAL A O 1
ATOM 1440 N N . GLU A 1 185 ? 1.045 -0.736 -1.890 1.00 89.88 185 GLU A N 1
ATOM 1441 C CA . GLU A 1 185 ? -0.010 -1.490 -1.197 1.00 89.88 185 GLU A CA 1
ATOM 1442 C C . GLU A 1 185 ? -0.073 -2.951 -1.654 1.00 89.88 185 GLU A C 1
ATOM 1444 O O . GLU A 1 185 ? -0.185 -3.864 -0.838 1.00 89.88 185 GLU A O 1
ATOM 1449 N N . GLY A 1 186 ? 0.072 -3.201 -2.957 1.00 90.69 186 GLY A N 1
ATOM 1450 C CA . GLY A 1 186 ? 0.155 -4.553 -3.500 1.00 90.69 186 GLY A CA 1
ATOM 1451 C C . GLY A 1 186 ? 1.323 -5.348 -2.909 1.00 90.69 186 GLY A C 1
ATOM 1452 O O . GLY A 1 186 ? 1.158 -6.521 -2.566 1.00 90.69 186 GLY A O 1
ATOM 1453 N N . LEU A 1 187 ? 2.492 -4.719 -2.751 1.00 92.19 187 LEU A N 1
ATOM 1454 C CA . LEU A 1 187 ? 3.662 -5.339 -2.121 1.00 92.19 187 LEU A CA 1
ATOM 1455 C C . LEU A 1 187 ? 3.471 -5.557 -0.616 1.00 92.19 187 LEU A C 1
ATOM 1457 O O . LEU A 1 187 ? 3.816 -6.633 -0.129 1.00 92.19 187 LEU A O 1
ATOM 1461 N N . GLU A 1 188 ? 2.911 -4.578 0.098 1.00 89.56 188 GLU A N 1
ATOM 1462 C CA . GLU A 1 188 ? 2.569 -4.691 1.522 1.00 89.56 188 GLU A CA 1
ATOM 1463 C C . GLU A 1 188 ? 1.647 -5.885 1.763 1.00 89.56 188 GLU A C 1
ATOM 1465 O O . GLU A 1 188 ? 1.952 -6.737 2.593 1.00 89.56 188 GLU A O 1
ATOM 1470 N N . ASN A 1 189 ? 0.596 -6.024 0.953 1.00 86.94 189 ASN A N 1
ATOM 1471 C CA . ASN A 1 189 ? -0.353 -7.127 1.061 1.00 86.94 189 ASN A CA 1
ATOM 1472 C C . ASN A 1 189 ? 0.265 -8.479 0.678 1.00 86.94 189 ASN A C 1
ATOM 1474 O O . ASN A 1 189 ? 0.025 -9.482 1.348 1.00 86.94 189 ASN A O 1
ATOM 1478 N N . LYS A 1 190 ? 1.063 -8.537 -0.397 1.00 88.50 190 LYS A N 1
ATOM 1479 C CA . LYS A 1 190 ? 1.640 -9.802 -0.881 1.00 88.50 190 LYS A CA 1
ATOM 1480 C C . LYS A 1 190 ? 2.729 -10.348 0.041 1.00 88.50 190 LYS A C 1
ATOM 1482 O O . LYS A 1 190 ? 2.819 -11.561 0.218 1.00 88.50 190 LYS A O 1
ATOM 1487 N N . TYR A 1 191 ? 3.580 -9.473 0.564 1.00 88.31 191 TYR A N 1
ATOM 1488 C CA . TYR A 1 191 ? 4.759 -9.853 1.345 1.00 88.31 191 TYR A CA 1
ATOM 1489 C C . TYR A 1 191 ? 4.625 -9.527 2.833 1.00 88.31 191 TYR A C 1
ATOM 1491 O O . TYR A 1 191 ? 5.584 -9.718 3.577 1.00 88.31 191 TYR A O 1
ATOM 1499 N N . ASN A 1 192 ? 3.444 -9.078 3.267 1.00 83.38 192 ASN A N 1
ATOM 1500 C CA . ASN A 1 192 ? 3.141 -8.717 4.649 1.00 83.38 192 ASN A CA 1
ATOM 1501 C C . ASN A 1 192 ? 4.127 -7.672 5.206 1.00 83.38 192 ASN A C 1
ATOM 1503 O O . ASN A 1 192 ? 4.722 -7.852 6.269 1.00 83.38 192 ASN A O 1
ATOM 1507 N N . LEU A 1 193 ? 4.347 -6.616 4.421 1.00 87.56 193 LEU A N 1
ATOM 1508 C CA . LEU A 1 193 ? 5.292 -5.536 4.711 1.00 87.56 193 LEU A CA 1
ATOM 1509 C C . LEU A 1 193 ? 4.548 -4.282 5.162 1.00 87.56 193 LEU A C 1
ATOM 1511 O O . LEU A 1 193 ? 3.378 -4.092 4.845 1.00 87.56 193 LEU A O 1
ATOM 1515 N N . GLU A 1 194 ? 5.280 -3.372 5.793 1.00 88.75 194 GLU A N 1
ATOM 1516 C CA . GLU A 1 194 ? 4.841 -1.999 6.002 1.00 88.75 194 GLU A CA 1
ATOM 1517 C C . GLU A 1 194 ? 5.905 -1.056 5.434 1.00 88.75 194 GLU A C 1
ATOM 1519 O O . GLU A 1 194 ? 7.083 -1.125 5.793 1.00 88.75 194 GLU A O 1
ATOM 1524 N N . LEU A 1 195 ? 5.517 -0.216 4.476 1.00 90.88 195 LEU A N 1
ATOM 1525 C CA . LEU A 1 195 ? 6.420 0.662 3.733 1.00 90.88 195 LEU A CA 1
ATOM 1526 C C . LEU A 1 195 ? 6.058 2.123 3.986 1.00 90.88 195 LEU A C 1
ATOM 1528 O O . LEU A 1 195 ? 4.893 2.503 4.032 1.00 90.88 195 LEU A O 1
ATOM 1532 N N . ASN A 1 196 ? 7.043 2.997 4.134 1.00 91.19 196 ASN A N 1
ATOM 1533 C CA . ASN A 1 196 ? 6.774 4.409 4.373 1.00 91.19 196 ASN A CA 1
ATOM 1534 C C . ASN A 1 196 ? 6.116 5.065 3.134 1.00 91.19 196 ASN A C 1
ATOM 1536 O O . ASN A 1 196 ? 6.490 4.787 1.988 1.00 91.19 196 ASN A O 1
ATOM 1540 N N . ARG A 1 197 ? 5.120 5.933 3.365 1.00 88.62 197 ARG A N 1
ATOM 1541 C CA . ARG A 1 197 ? 4.387 6.661 2.312 1.00 88.62 197 ARG A CA 1
ATOM 1542 C C . ARG A 1 197 ? 5.137 7.903 1.793 1.00 88.62 197 ARG A C 1
ATOM 1544 O O . ARG A 1 197 ? 4.778 8.462 0.763 1.00 88.62 197 ARG A O 1
ATOM 1551 N N . GLU A 1 198 ? 6.215 8.307 2.457 1.00 89.81 198 GLU A N 1
ATOM 1552 C CA . GLU A 1 198 ? 7.166 9.323 2.002 1.00 89.81 198 GLU A CA 1
ATOM 1553 C C . GLU A 1 198 ? 8.263 8.683 1.141 1.00 89.81 198 GLU A C 1
ATOM 1555 O O . GLU A 1 198 ? 9.399 8.446 1.566 1.00 89.81 198 GLU A O 1
ATOM 1560 N N . TRP A 1 199 ? 7.925 8.394 -0.112 1.00 93.75 199 TRP A N 1
ATOM 1561 C CA . TRP A 1 199 ? 8.876 7.853 -1.074 1.00 93.75 199 TRP A CA 1
ATOM 1562 C C . TRP A 1 199 ? 9.553 8.927 -1.929 1.00 93.75 199 TRP A C 1
ATOM 1564 O O . TRP A 1 199 ? 9.058 10.035 -2.131 1.00 93.75 199 TRP A O 1
ATOM 1574 N N . LYS A 1 200 ? 10.708 8.572 -2.498 1.00 94.50 200 LYS A N 1
ATOM 1575 C CA . LYS A 1 200 ? 11.457 9.400 -3.449 1.00 94.50 200 LYS A CA 1
ATOM 1576 C C . LYS A 1 200 ? 11.578 8.684 -4.785 1.00 94.50 200 LYS A C 1
ATOM 1578 O O . LYS A 1 200 ? 12.210 7.634 -4.871 1.00 94.50 200 LYS A O 1
ATOM 1583 N N . VAL A 1 201 ? 11.040 9.288 -5.840 1.00 95.56 201 VAL A N 1
ATOM 1584 C CA . VAL A 1 201 ? 11.257 8.816 -7.213 1.00 95.56 201 VAL A CA 1
ATOM 1585 C C . VAL A 1 201 ? 12.671 9.200 -7.655 1.00 95.56 201 VAL A C 1
ATOM 1587 O O . VAL A 1 201 ? 13.072 10.366 -7.578 1.00 95.56 201 VAL A O 1
ATOM 1590 N N . LEU A 1 202 ? 13.456 8.221 -8.099 1.00 93.81 202 LEU A N 1
ATOM 1591 C CA . LEU A 1 202 ? 14.824 8.442 -8.555 1.00 93.81 202 LEU A CA 1
ATOM 1592 C C . LEU A 1 202 ? 14.826 9.047 -9.964 1.00 93.81 202 LEU A C 1
ATOM 1594 O O . LEU A 1 202 ? 14.249 8.497 -10.894 1.00 93.81 202 LEU A O 1
ATOM 1598 N N . LYS A 1 203 ? 15.532 10.170 -10.141 1.00 89.94 203 LYS A N 1
ATOM 1599 C CA . LYS A 1 203 ? 15.611 10.871 -11.438 1.00 89.94 203 LYS A CA 1
ATOM 1600 C C . LYS A 1 203 ? 16.624 10.249 -12.402 1.00 89.94 203 LYS A C 1
ATOM 1602 O O . LYS A 1 203 ? 16.388 10.191 -13.602 1.00 89.94 203 LYS A O 1
ATOM 1607 N N . ASN A 1 204 ? 17.742 9.760 -11.864 1.00 89.25 204 ASN A N 1
ATOM 1608 C CA . ASN A 1 204 ? 18.892 9.298 -12.652 1.00 89.25 204 ASN A CA 1
ATOM 1609 C C . ASN A 1 204 ? 18.972 7.768 -12.766 1.00 89.25 204 ASN A C 1
ATOM 1611 O O . ASN A 1 204 ? 19.936 7.240 -13.313 1.00 89.25 204 ASN A O 1
ATOM 1615 N N . ARG A 1 205 ? 17.996 7.040 -12.213 1.00 89.31 205 ARG A N 1
ATOM 1616 C CA . ARG A 1 205 ? 17.965 5.576 -12.214 1.00 89.31 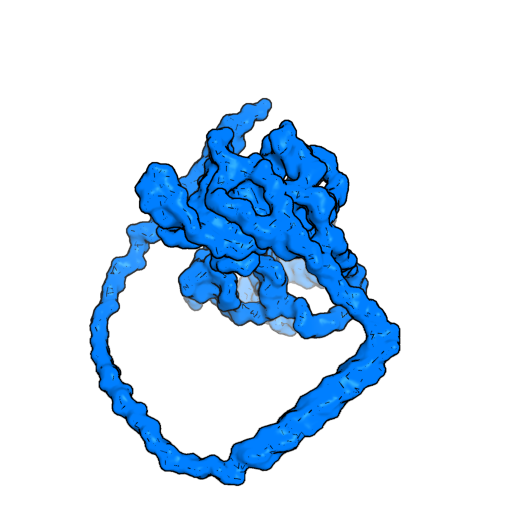205 ARG A CA 1
ATOM 1617 C C . ARG A 1 205 ? 16.530 5.105 -12.402 1.00 89.31 205 ARG A C 1
ATOM 1619 O O . ARG A 1 205 ? 15.666 5.459 -11.612 1.00 89.31 205 ARG A O 1
ATOM 1626 N N . LYS A 1 206 ? 16.297 4.305 -13.444 1.00 91.88 206 LYS A N 1
ATOM 1627 C CA . LYS A 1 206 ? 14.975 3.740 -13.768 1.00 91.88 206 LYS A CA 1
ATOM 1628 C C . LYS A 1 206 ? 14.752 2.341 -13.198 1.00 91.88 206 LYS A C 1
ATOM 1630 O O . LYS A 1 206 ? 13.617 1.897 -13.138 1.00 91.88 206 LYS A O 1
ATOM 1635 N N . PHE A 1 207 ? 15.828 1.666 -12.801 1.00 93.62 207 PHE A N 1
ATOM 1636 C CA . PHE A 1 207 ? 15.806 0.312 -12.261 1.00 93.62 207 PHE A CA 1
ATOM 1637 C C . PHE A 1 207 ? 17.013 0.102 -11.345 1.00 93.62 207 PHE A C 1
ATOM 1639 O O . PHE A 1 207 ? 18.108 0.578 -11.661 1.00 93.62 207 PHE A O 1
ATOM 1646 N N . LEU A 1 208 ? 16.817 -0.579 -10.220 1.00 91.94 208 LEU A N 1
ATOM 1647 C CA . LEU A 1 208 ? 17.880 -1.064 -9.346 1.00 91.94 208 LEU A CA 1
ATOM 1648 C C . LEU A 1 208 ? 18.010 -2.581 -9.497 1.00 91.94 208 LEU A C 1
ATOM 1650 O O . LEU A 1 208 ? 17.036 -3.289 -9.264 1.00 91.94 208 LEU A O 1
ATOM 1654 N N . GLY A 1 209 ? 19.215 -3.039 -9.837 1.00 88.38 209 GLY A N 1
ATOM 1655 C CA . GLY A 1 209 ? 19.550 -4.453 -9.970 1.00 88.38 209 GLY A CA 1
ATOM 1656 C C . GLY A 1 209 ? 19.614 -4.947 -11.409 1.00 88.38 209 GLY A C 1
ATOM 1657 O O . GLY A 1 209 ? 19.773 -4.161 -12.350 1.00 88.38 209 GLY A O 1
ATOM 1658 N N . SER A 1 210 ? 19.472 -6.260 -11.578 1.00 83.56 210 SER A N 1
ATOM 1659 C CA . SER A 1 210 ? 19.434 -6.916 -12.892 1.00 83.56 210 SER A CA 1
ATOM 1660 C C . SER A 1 210 ? 18.013 -7.308 -13.290 1.00 83.56 210 SER A C 1
ATOM 1662 O O . SER A 1 210 ? 17.297 -7.936 -12.519 1.00 83.56 210 SER A O 1
ATOM 1664 N N . LEU A 1 211 ? 17.612 -6.980 -14.522 1.00 78.81 211 LEU A N 1
ATOM 1665 C CA . LEU A 1 211 ? 16.293 -7.346 -15.050 1.00 78.81 211 LEU A CA 1
ATOM 1666 C C . LEU A 1 211 ? 16.157 -8.868 -15.171 1.00 78.81 211 LEU A C 1
ATOM 1668 O O . LEU A 1 211 ? 16.702 -9.465 -16.106 1.00 78.81 211 LEU A O 1
ATOM 1672 N N . SER A 1 212 ? 15.407 -9.464 -14.247 1.00 75.19 212 SER A N 1
ATOM 1673 C CA . SER A 1 212 ? 15.039 -10.878 -14.268 1.00 75.19 212 SER A CA 1
ATOM 1674 C C . SER A 1 212 ? 13.790 -11.114 -15.124 1.00 75.19 212 SER A C 1
ATOM 1676 O O . SER A 1 212 ? 12.963 -10.220 -15.322 1.00 75.19 212 SER A O 1
ATOM 1678 N N . ALA A 1 213 ? 13.673 -12.319 -15.685 1.00 80.12 213 ALA A N 1
ATOM 1679 C CA . ALA A 1 213 ? 12.432 -12.738 -16.323 1.00 80.12 213 ALA A CA 1
ATOM 1680 C C . ALA A 1 213 ? 11.361 -12.960 -15.244 1.00 80.12 213 ALA A C 1
ATOM 1682 O O . ALA A 1 213 ? 11.658 -13.504 -14.181 1.00 80.12 213 ALA A O 1
ATOM 1683 N N . GLN A 1 214 ? 10.126 -12.544 -15.520 1.00 79.19 214 GLN A N 1
ATOM 1684 C CA . GLN A 1 214 ? 8.982 -12.788 -14.646 1.00 79.19 214 GLN A CA 1
ATOM 1685 C C . GLN A 1 214 ? 7.917 -13.591 -15.378 1.00 79.19 214 GLN A C 1
ATOM 1687 O O . GLN A 1 214 ? 7.573 -13.279 -16.520 1.00 79.19 214 GLN A O 1
ATOM 1692 N N . ASP A 1 215 ? 7.353 -14.579 -14.693 1.00 79.56 215 ASP A N 1
ATOM 1693 C CA . ASP A 1 215 ? 6.218 -15.330 -15.206 1.00 79.56 215 ASP A CA 1
ATOM 1694 C C . ASP A 1 215 ? 4.926 -14.591 -14.886 1.00 79.56 215 ASP A C 1
ATOM 1696 O O . ASP A 1 215 ? 4.566 -14.384 -13.725 1.00 79.56 215 ASP A O 1
ATOM 1700 N N . ILE A 1 216 ? 4.218 -14.195 -15.939 1.00 77.44 216 ILE A N 1
ATOM 1701 C CA . ILE A 1 216 ? 2.959 -13.473 -15.812 1.00 77.44 216 ILE A CA 1
ATOM 1702 C C . ILE A 1 216 ? 1.799 -14.279 -16.375 1.00 77.44 216 ILE A C 1
ATOM 1704 O O . ILE A 1 216 ? 1.942 -15.097 -17.289 1.00 77.44 216 ILE A O 1
ATOM 1708 N N . ARG A 1 217 ? 0.609 -13.989 -15.852 1.00 70.81 217 ARG A N 1
ATOM 1709 C CA . ARG A 1 217 ? -0.646 -14.412 -16.467 1.00 70.81 217 ARG A CA 1
ATOM 1710 C C . ARG A 1 217 ? -1.022 -13.394 -17.535 1.00 70.81 217 ARG A C 1
ATOM 1712 O O . ARG A 1 217 ? -1.110 -12.204 -17.255 1.00 70.81 217 ARG A O 1
ATOM 1719 N N . THR A 1 218 ? -1.231 -13.879 -18.753 1.00 66.19 218 THR A N 1
ATOM 1720 C CA . THR A 1 218 ? -1.548 -13.044 -19.924 1.00 66.19 218 THR A CA 1
ATOM 1721 C C . THR A 1 218 ? -3.026 -12.680 -20.023 1.00 66.19 218 THR A C 1
ATOM 1723 O O . THR A 1 218 ? -3.372 -11.681 -20.643 1.00 66.19 218 THR A O 1
ATOM 1726 N N . LYS A 1 219 ? -3.904 -13.463 -19.388 1.00 66.12 219 LYS A N 1
ATOM 1727 C CA . LYS A 1 219 ? -5.333 -13.170 -19.260 1.00 66.12 219 LYS A CA 1
ATOM 1728 C C . LYS A 1 219 ? -5.612 -12.691 -17.835 1.00 66.12 219 LYS A C 1
ATOM 1730 O O . LYS A 1 219 ? -5.149 -13.314 -16.873 1.00 66.12 219 LYS A O 1
ATOM 1735 N N . SER A 1 220 ? -6.364 -11.600 -17.690 1.00 59.12 220 SER A N 1
ATOM 1736 C CA . SER A 1 220 ? -6.969 -11.255 -16.404 1.00 59.12 220 SER A CA 1
ATOM 1737 C C . SER A 1 220 ? -7.893 -12.402 -15.987 1.00 59.12 220 SER A C 1
ATOM 1739 O O . SER A 1 220 ? -8.555 -13.015 -16.827 1.00 59.12 220 SER A O 1
ATOM 1741 N N . LYS A 1 221 ? -7.924 -12.743 -14.693 1.00 59.66 221 LYS A N 1
ATOM 1742 C CA . LYS A 1 221 ? -9.001 -13.610 -14.202 1.00 59.66 221 LYS A CA 1
ATOM 1743 C C . LYS A 1 221 ? -10.325 -12.890 -14.494 1.00 59.66 221 LYS A C 1
ATOM 1745 O O . LYS A 1 221 ? -10.363 -11.675 -14.281 1.00 59.66 221 LYS A O 1
ATOM 1750 N N . PRO A 1 222 ? -11.376 -13.586 -14.966 1.00 49.44 222 PRO A N 1
ATOM 1751 C CA . PRO A 1 222 ? -12.693 -12.974 -15.046 1.00 49.44 222 PRO A CA 1
ATOM 1752 C C . PRO A 1 222 ? -13.026 -12.391 -13.674 1.00 49.44 222 PRO A C 1
ATOM 1754 O O . PRO A 1 222 ? -12.774 -13.025 -12.644 1.00 49.44 222 PRO A O 1
ATOM 1757 N N . VAL A 1 223 ? -13.494 -11.145 -13.672 1.00 46.81 223 VAL A N 1
ATOM 1758 C CA . VAL A 1 223 ? -13.895 -10.453 -12.451 1.00 46.81 223 VAL A CA 1
ATOM 1759 C C . VAL A 1 223 ? -15.040 -11.263 -11.856 1.00 46.81 223 VAL A C 1
ATOM 1761 O O . VAL A 1 223 ? -16.111 -11.352 -12.450 1.00 46.81 223 VAL A O 1
ATOM 1764 N N . ILE A 1 224 ? -14.805 -11.892 -10.705 1.00 48.34 224 ILE A N 1
ATOM 1765 C CA . ILE A 1 224 ? -15.900 -12.360 -9.859 1.00 48.34 224 ILE A CA 1
ATOM 1766 C C . ILE A 1 224 ? -16.445 -11.087 -9.225 1.00 48.34 224 ILE A C 1
ATOM 1768 O O . ILE A 1 224 ? -15.927 -10.606 -8.222 1.00 48.34 224 ILE A O 1
ATOM 1772 N N . GLN A 1 225 ? -17.393 -10.469 -9.918 1.00 43.78 225 GLN A N 1
ATOM 1773 C CA . GLN A 1 225 ? -18.190 -9.384 -9.381 1.00 43.78 225 GLN A CA 1
ATOM 1774 C C . GLN A 1 225 ? -19.294 -10.046 -8.564 1.00 43.78 225 GLN A C 1
ATOM 1776 O O . GLN A 1 225 ? -19.996 -10.919 -9.081 1.00 43.78 225 GLN A O 1
ATOM 1781 N N . GLU A 1 226 ? -19.407 -9.691 -7.287 1.00 45.44 226 GLU A N 1
ATOM 1782 C CA . GLU A 1 226 ? -20.492 -10.185 -6.446 1.00 45.44 226 GLU A CA 1
ATOM 1783 C C . GLU A 1 226 ? -21.819 -9.680 -7.023 1.00 45.44 226 GLU A C 1
ATOM 1785 O O . GLU A 1 226 ? -22.221 -8.535 -6.835 1.00 45.44 226 GLU A O 1
ATOM 1790 N N . LEU A 1 227 ? -22.519 -10.539 -7.763 1.00 41.41 227 LEU A N 1
ATOM 1791 C CA . LEU A 1 227 ? -23.964 -10.420 -7.858 1.00 41.41 227 LEU A CA 1
ATOM 1792 C C . LEU A 1 227 ? -24.460 -10.692 -6.444 1.00 41.41 227 LEU A C 1
ATOM 1794 O O . LEU A 1 227 ? -24.253 -11.806 -5.974 1.00 41.41 227 LEU A O 1
ATOM 1798 N N . HIS A 1 228 ? -25.080 -9.721 -5.773 1.00 43.19 228 HIS A N 1
ATOM 1799 C CA . HIS A 1 228 ? -25.741 -9.916 -4.478 1.00 43.19 228 HIS A CA 1
ATOM 1800 C C . HIS A 1 228 ? -26.703 -11.118 -4.537 1.00 43.19 228 HIS A C 1
ATOM 1802 O O . HIS A 1 228 ? -27.874 -10.979 -4.878 1.00 43.19 228 HIS A O 1
ATOM 1808 N N . SER A 1 229 ? -26.186 -12.316 -4.272 1.00 38.94 229 SER A N 1
ATOM 1809 C CA . SER A 1 229 ? -26.880 -13.589 -4.448 1.00 38.94 229 SER A CA 1
ATOM 1810 C C . SER A 1 229 ? -26.244 -14.602 -3.501 1.00 38.94 229 SER A C 1
ATOM 1812 O O . SER A 1 229 ? -25.271 -15.261 -3.840 1.00 38.94 229 SER A O 1
ATOM 1814 N N . GLN A 1 230 ? -26.809 -14.662 -2.296 1.00 41.78 230 GLN A N 1
ATOM 1815 C CA . GLN A 1 230 ? -26.846 -15.810 -1.384 1.00 41.78 230 GLN A CA 1
ATOM 1816 C C . GLN A 1 230 ? -25.521 -16.565 -1.141 1.00 41.78 230 GLN A C 1
ATOM 1818 O O . GLN A 1 230 ? -25.126 -17.459 -1.881 1.00 41.78 230 GLN A O 1
ATOM 1823 N N . GLU A 1 231 ? -24.909 -16.175 -0.021 1.00 39.66 231 GLU A N 1
ATOM 1824 C CA . GLU A 1 231 ? -23.889 -16.822 0.814 1.00 39.66 231 GLU A CA 1
ATOM 1825 C C . GLU A 1 231 ? -23.488 -18.268 0.459 1.00 39.66 231 GLU A C 1
ATOM 1827 O O . GLU A 1 231 ? -24.265 -19.214 0.591 1.00 39.66 231 GLU A O 1
ATOM 1832 N N . ASN A 1 232 ? -22.201 -18.433 0.132 1.00 35.09 232 ASN A N 1
ATOM 1833 C CA . ASN A 1 232 ? -21.470 -19.698 0.196 1.00 35.09 232 ASN A CA 1
ATOM 1834 C C . ASN A 1 232 ? -20.492 -19.594 1.401 1.00 35.09 232 ASN A C 1
ATOM 1836 O O . ASN A 1 232 ? -19.680 -18.665 1.400 1.00 35.09 232 ASN A O 1
ATOM 1840 N N . PRO A 1 233 ? -20.542 -20.455 2.442 1.00 47.34 233 PRO A N 1
ATOM 1841 C CA . PRO A 1 233 ? -19.980 -20.126 3.769 1.00 47.34 233 PRO A CA 1
ATOM 1842 C C . PRO A 1 233 ? -18.446 -20.147 3.922 1.00 47.34 233 PRO A C 1
ATOM 1844 O O . PRO A 1 233 ? -17.937 -19.622 4.908 1.00 47.34 233 PRO A O 1
ATOM 1847 N N . ASP A 1 234 ? -17.689 -20.726 2.984 1.00 45.50 234 ASP A N 1
ATOM 1848 C CA . ASP A 1 234 ? -16.285 -21.113 3.243 1.00 45.50 234 ASP A CA 1
ATOM 1849 C C . ASP A 1 234 ? -15.205 -20.135 2.733 1.00 45.50 234 ASP A C 1
ATOM 1851 O O . ASP A 1 234 ? -14.011 -20.377 2.911 1.00 45.50 234 ASP A O 1
ATOM 1855 N N . ALA A 1 235 ? -15.591 -18.996 2.149 1.00 52.62 235 ALA A N 1
ATOM 1856 C CA . ALA A 1 235 ? -14.676 -17.892 1.814 1.00 52.62 235 ALA A CA 1
ATOM 1857 C C . ALA A 1 235 ? -15.041 -16.575 2.527 1.00 52.62 235 ALA A C 1
ATOM 1859 O O . ALA A 1 235 ? -14.558 -15.508 2.151 1.00 52.62 235 ALA A O 1
ATOM 1860 N N . ALA A 1 236 ? -15.909 -16.645 3.540 1.00 65.19 236 ALA A N 1
ATOM 1861 C CA . ALA A 1 236 ? -16.350 -15.484 4.297 1.00 65.19 236 ALA A CA 1
ATOM 1862 C C . ALA A 1 236 ? -15.231 -14.973 5.219 1.00 65.19 236 ALA A C 1
ATOM 1864 O O . ALA A 1 236 ? -14.532 -15.753 5.875 1.00 65.19 236 ALA A O 1
ATOM 1865 N N . ALA A 1 237 ? -15.071 -13.649 5.275 1.00 76.31 237 ALA A N 1
ATOM 1866 C CA . ALA A 1 237 ? -14.166 -12.988 6.205 1.00 76.31 237 ALA A CA 1
ATOM 1867 C C . ALA A 1 237 ? -14.410 -13.492 7.637 1.00 76.31 237 ALA A C 1
ATOM 1869 O O . ALA A 1 237 ? -15.553 -13.591 8.092 1.00 76.31 237 ALA A O 1
ATOM 1870 N N . LYS A 1 238 ? -13.340 -13.834 8.360 1.00 88.88 238 LYS A N 1
ATOM 1871 C CA . LYS A 1 238 ? -13.475 -14.426 9.696 1.00 88.88 238 LYS A CA 1
ATOM 1872 C C . LYS A 1 238 ? -14.031 -13.390 10.666 1.00 88.88 238 LYS A C 1
ATOM 1874 O O . LYS A 1 238 ? -13.618 -12.233 10.654 1.00 88.88 238 LYS A O 1
ATOM 1879 N N . ARG A 1 239 ? -14.913 -13.804 11.572 1.00 91.56 239 ARG A N 1
ATOM 1880 C CA . ARG A 1 239 ? -15.324 -12.934 12.677 1.00 91.56 239 ARG A CA 1
ATOM 1881 C C . ARG A 1 239 ? -14.219 -12.908 13.744 1.00 91.56 239 ARG A C 1
ATOM 1883 O O . ARG A 1 239 ? -13.890 -13.976 14.262 1.00 91.56 239 ARG A O 1
ATOM 1890 N N . PRO A 1 240 ? -13.631 -11.745 14.074 1.00 92.88 240 PRO A N 1
ATOM 1891 C CA . PRO A 1 240 ? -12.580 -11.667 15.083 1.00 92.88 240 PRO A CA 1
ATOM 1892 C C . PRO A 1 240 ? -13.139 -11.842 16.501 1.00 92.88 240 PRO A C 1
ATOM 1894 O O . PRO A 1 240 ? -14.311 -11.565 16.767 1.00 92.88 240 PRO A O 1
ATOM 1897 N N . GLU A 1 241 ? -12.279 -12.273 17.424 1.00 93.94 241 GLU A N 1
ATOM 1898 C CA . GLU A 1 241 ? -12.583 -12.257 18.857 1.00 93.94 241 GLU A CA 1
ATOM 1899 C C . GLU A 1 241 ? -12.533 -10.807 19.356 1.00 93.94 241 GLU A C 1
ATOM 1901 O O . GLU A 1 241 ? -11.571 -10.085 19.080 1.00 93.94 241 GLU A O 1
ATOM 1906 N N . PHE A 1 242 ? -13.560 -10.372 20.085 1.00 93.44 242 PHE A N 1
ATOM 1907 C CA . PHE A 1 242 ? -13.639 -9.008 20.595 1.00 93.44 242 PHE A CA 1
ATOM 1908 C C . PHE A 1 242 ? -14.245 -8.951 21.998 1.00 93.44 242 PHE A C 1
ATOM 1910 O O . PHE A 1 242 ? -15.051 -9.800 22.378 1.00 93.44 242 PHE A O 1
ATOM 1917 N N . THR A 1 243 ? -13.892 -7.900 22.733 1.00 93.81 243 THR A N 1
ATOM 1918 C CA . THR A 1 243 ? -14.417 -7.582 24.060 1.00 93.81 243 THR A CA 1
ATOM 1919 C C . THR A 1 243 ? -14.906 -6.140 24.067 1.00 93.81 243 THR A C 1
ATOM 1921 O O . THR A 1 243 ? -14.194 -5.236 23.638 1.00 93.81 243 THR A O 1
ATOM 1924 N N . LEU A 1 244 ? -16.117 -5.915 24.576 1.00 91.75 244 LEU A N 1
ATOM 1925 C CA . LEU A 1 244 ? -16.653 -4.579 24.827 1.00 91.75 244 LEU A CA 1
ATOM 1926 C C . LEU A 1 244 ? -16.592 -4.284 26.326 1.00 91.75 244 LEU A C 1
ATOM 1928 O O . LEU A 1 244 ? -17.205 -4.987 27.128 1.00 91.75 244 LEU A O 1
ATOM 1932 N N . LEU A 1 245 ? -15.866 -3.237 26.697 1.00 91.00 245 LEU A N 1
ATOM 1933 C CA . LEU A 1 245 ? -15.696 -2.781 28.070 1.00 91.00 245 LEU A CA 1
ATOM 1934 C C . LEU A 1 245 ? -16.405 -1.445 28.254 1.00 91.00 245 LEU A C 1
ATOM 1936 O O . LEU A 1 245 ? -16.186 -0.503 27.500 1.00 91.00 245 LEU A O 1
ATOM 1940 N N . VAL A 1 246 ? -17.247 -1.352 29.276 1.00 90.94 246 VAL A N 1
ATOM 1941 C CA . VAL A 1 246 ? -17.949 -0.114 29.615 1.00 90.94 246 VAL A CA 1
ATOM 1942 C C . VAL A 1 246 ? -17.181 0.593 30.721 1.00 90.94 246 VAL A C 1
ATOM 1944 O O . VAL A 1 246 ? -16.854 -0.025 31.735 1.00 90.94 246 VAL A O 1
ATOM 1947 N N . GLY A 1 247 ? -16.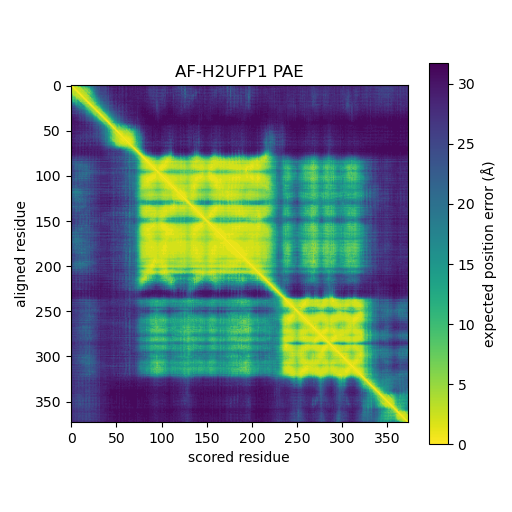891 1.875 30.525 1.00 85.25 247 GLY A N 1
ATOM 1948 C CA . GLY A 1 247 ? -16.175 2.690 31.493 1.00 85.25 247 GLY A CA 1
ATOM 1949 C C . GLY A 1 247 ? -16.923 3.977 31.851 1.00 85.25 247 GLY A C 1
ATOM 1950 O O . GLY A 1 247 ? -17.710 4.475 31.043 1.00 85.25 247 GLY A O 1
ATOM 1951 N N . PRO A 1 248 ? -16.682 4.539 33.047 1.00 85.75 248 PRO A N 1
ATOM 1952 C CA . PRO A 1 248 ? -15.906 3.966 34.153 1.00 85.75 248 PRO A CA 1
ATOM 1953 C C . PRO A 1 248 ? -16.603 2.748 34.810 1.00 85.75 248 PRO A C 1
ATOM 1955 O O . PRO A 1 248 ? -17.823 2.629 34.739 1.00 85.75 248 PRO A O 1
ATOM 1958 N N . PRO A 1 249 ? -15.855 1.839 35.472 1.00 80.00 249 PRO A N 1
ATOM 1959 C CA . PRO A 1 249 ? -16.409 0.625 36.096 1.00 80.00 249 PRO A CA 1
ATOM 1960 C C . PRO A 1 249 ? -17.298 0.913 37.314 1.00 80.00 249 PRO A C 1
ATOM 1962 O O . PRO A 1 249 ? -18.069 0.058 37.745 1.00 80.00 249 PRO A O 1
ATOM 1965 N N . VAL A 1 250 ? -17.170 2.108 37.892 1.00 79.31 250 VAL A N 1
ATOM 1966 C CA . VAL A 1 250 ? -17.962 2.578 39.025 1.00 79.31 250 VAL A CA 1
ATOM 1967 C C . VAL A 1 250 ? -18.564 3.920 38.639 1.00 79.31 250 VAL A C 1
ATOM 1969 O O . VAL A 1 250 ? -17.829 4.862 38.352 1.00 79.31 250 VAL A O 1
ATOM 1972 N N . GLY A 1 251 ? -19.892 4.003 38.659 1.00 78.69 251 GLY A N 1
ATOM 1973 C CA . GLY A 1 251 ? -20.634 5.199 38.265 1.00 78.69 251 GLY A CA 1
ATOM 1974 C C . GLY A 1 251 ? -21.440 5.002 36.978 1.00 78.69 251 GLY A C 1
ATOM 1975 O O . GLY A 1 251 ? -21.580 3.875 36.498 1.00 78.69 251 GLY A O 1
ATOM 1976 N N . PRO A 1 252 ? -22.040 6.079 36.447 1.00 81.00 252 PRO A N 1
ATOM 1977 C CA . PRO A 1 252 ? -22.760 6.013 35.185 1.00 81.00 252 PRO A CA 1
ATOM 1978 C C . PRO A 1 252 ? -21.785 5.712 34.033 1.00 81.00 252 PRO A C 1
ATOM 1980 O O . PRO A 1 252 ? -20.675 6.237 34.029 1.00 81.00 252 PRO A O 1
ATOM 1983 N N . PRO A 1 253 ? -22.186 4.903 33.038 1.00 83.88 253 PRO A N 1
ATOM 1984 C CA . PRO A 1 253 ? -21.333 4.607 31.895 1.00 83.88 253 PRO A CA 1
ATOM 1985 C C . PRO A 1 253 ? -21.157 5.856 31.021 1.00 83.88 253 PRO A C 1
ATOM 1987 O O . PRO A 1 253 ? -22.150 6.426 30.552 1.00 83.88 253 PRO A O 1
ATOM 1990 N N . GLU A 1 254 ? -19.904 6.252 30.798 1.00 88.25 254 GLU A N 1
ATOM 1991 C CA . GLU A 1 254 ? -19.492 7.447 30.045 1.00 88.25 254 GLU A CA 1
ATOM 1992 C C . GLU A 1 254 ? -18.841 7.105 28.700 1.00 88.25 254 GLU A C 1
ATOM 1994 O O . GLU A 1 254 ? -18.948 7.877 27.748 1.00 88.25 254 GLU A O 1
ATOM 1999 N N . TYR A 1 255 ? -18.191 5.949 28.584 1.00 89.75 255 TYR A N 1
ATOM 2000 C CA . TYR A 1 255 ? -17.554 5.499 27.350 1.00 89.75 255 TYR A CA 1
ATOM 2001 C C . TYR A 1 255 ? -17.618 3.977 27.194 1.00 89.75 255 TYR A C 1
ATOM 2003 O O . TYR A 1 255 ? -17.859 3.224 28.141 1.00 89.75 255 TYR A O 1
ATOM 2011 N N . LEU A 1 256 ? -17.399 3.533 25.964 1.00 91.81 256 LEU A N 1
ATOM 2012 C CA . LEU A 1 256 ? -17.327 2.144 25.544 1.00 91.81 256 LEU A CA 1
ATOM 2013 C C . LEU A 1 256 ? -15.962 1.913 24.889 1.00 91.81 256 LEU A C 1
ATOM 2015 O O . LEU A 1 256 ? -15.608 2.603 23.942 1.00 91.81 256 LEU A O 1
ATOM 2019 N N . SER A 1 257 ? -15.192 0.948 25.374 1.00 92.50 257 SER A N 1
ATOM 2020 C CA . SER A 1 257 ? -13.925 0.530 24.776 1.00 92.50 257 SER A CA 1
ATOM 2021 C C . SER A 1 257 ? -14.104 -0.828 24.108 1.00 92.50 257 SER A C 1
ATOM 2023 O O . SER A 1 257 ? -14.447 -1.800 24.778 1.00 92.50 257 SER A O 1
ATOM 2025 N N . ALA A 1 258 ? -13.891 -0.906 22.799 1.00 93.62 258 ALA A N 1
ATOM 2026 C CA . ALA A 1 258 ? -13.880 -2.163 22.062 1.00 93.62 258 ALA A CA 1
ATOM 2027 C C . ALA A 1 258 ? -12.440 -2.628 21.848 1.00 93.62 258 ALA A C 1
ATOM 2029 O O . ALA A 1 258 ? -11.650 -1.911 21.241 1.00 93.62 258 ALA A O 1
ATOM 2030 N N . GLU A 1 259 ? -12.108 -3.827 22.312 1.00 95.19 259 GLU A N 1
ATOM 2031 C CA . GLU A 1 259 ? -10.839 -4.501 22.037 1.00 95.19 259 GLU A CA 1
ATOM 2032 C C . GLU A 1 259 ? -11.085 -5.639 21.050 1.00 95.19 259 GLU A C 1
ATOM 2034 O O . GLU A 1 259 ? -11.859 -6.547 21.340 1.00 95.19 259 GLU A O 1
ATOM 2039 N N . ILE A 1 260 ? -10.446 -5.599 19.883 1.00 95.50 260 ILE A N 1
ATOM 2040 C CA . ILE A 1 260 ? -10.660 -6.544 18.783 1.00 95.50 260 ILE A CA 1
ATOM 2041 C C . ILE A 1 260 ? -9.318 -7.196 18.448 1.00 95.50 260 ILE A C 1
ATOM 2043 O O . ILE A 1 260 ? -8.363 -6.513 18.074 1.00 95.50 260 ILE A O 1
ATOM 2047 N N . LYS A 1 261 ? -9.231 -8.521 18.583 1.00 93.50 261 LYS A N 1
ATOM 2048 C CA . LYS A 1 261 ? -8.021 -9.300 18.287 1.00 93.50 261 LYS A CA 1
ATOM 2049 C C . LYS A 1 261 ? -7.995 -9.679 16.808 1.00 93.50 261 LYS A C 1
ATOM 2051 O O . LYS A 1 261 ? -8.920 -10.319 16.311 1.00 93.50 261 LYS A O 1
ATOM 2056 N N . LEU A 1 262 ? -6.917 -9.321 16.118 1.00 91.56 262 LEU A N 1
ATOM 2057 C CA . LEU A 1 262 ? -6.768 -9.454 14.666 1.00 91.56 262 LEU A CA 1
ATOM 2058 C C . LEU A 1 262 ? -5.467 -10.191 14.312 1.00 91.56 262 LEU A C 1
ATOM 2060 O O . LEU A 1 262 ? -4.590 -9.623 13.654 1.00 91.56 262 LEU A O 1
ATOM 2064 N N . PRO A 1 263 ? -5.301 -11.459 14.741 1.00 89.12 263 PRO A N 1
ATOM 2065 C CA . PRO A 1 263 ? -4.053 -12.169 14.526 1.00 89.12 263 PRO A CA 1
ATOM 2066 C C . PRO A 1 263 ? -3.757 -12.319 13.030 1.00 89.12 263 PRO A C 1
ATOM 2068 O O . PRO A 1 263 ? -4.628 -12.696 12.242 1.00 89.12 263 PRO A O 1
ATOM 2071 N N . GLY A 1 264 ? -2.518 -12.020 12.647 1.00 83.69 264 GLY A N 1
ATOM 2072 C CA . GLY A 1 264 ? -2.049 -12.015 11.259 1.00 83.69 264 GLY A CA 1
ATOM 2073 C C . GLY A 1 264 ? -2.106 -10.655 10.559 1.00 83.69 264 GLY A C 1
ATOM 2074 O O . GLY A 1 264 ? -1.464 -10.499 9.523 1.00 83.69 264 GLY A O 1
ATOM 2075 N N . VAL A 1 265 ? -2.789 -9.655 11.124 1.00 85.06 265 VAL A N 1
ATOM 2076 C CA . VAL A 1 265 ? -2.744 -8.283 10.602 1.00 85.06 265 VAL A CA 1
ATOM 2077 C C . VAL A 1 265 ? -1.474 -7.598 11.113 1.00 85.06 265 VAL A C 1
ATOM 2079 O O . VAL A 1 265 ? -1.236 -7.506 12.315 1.00 85.06 265 VAL A O 1
ATOM 2082 N N . THR A 1 266 ? -0.610 -7.126 10.221 1.00 80.12 266 THR A N 1
ATOM 2083 C CA . THR A 1 266 ? 0.672 -6.499 10.608 1.00 80.12 266 THR A CA 1
ATOM 2084 C C . THR A 1 266 ? 0.637 -4.980 10.576 1.00 80.12 266 THR A C 1
ATOM 2086 O O . THR A 1 266 ? 1.326 -4.342 11.368 1.00 80.12 266 THR A O 1
ATOM 2089 N N . SER A 1 267 ? -0.201 -4.398 9.722 1.00 80.06 267 SER A N 1
ATOM 2090 C CA . SER A 1 267 ? -0.342 -2.952 9.578 1.00 80.06 267 SER A CA 1
ATOM 2091 C C . SER A 1 267 ? -1.776 -2.523 9.853 1.00 80.06 267 SER A C 1
ATOM 2093 O O . SER A 1 267 ? -2.725 -3.190 9.452 1.00 80.06 267 SER A O 1
ATOM 2095 N N . SER A 1 268 ? -1.935 -1.367 10.495 1.00 83.38 268 SER A N 1
ATOM 2096 C CA . SER A 1 268 ? -3.242 -0.729 10.674 1.00 83.38 268 SER A CA 1
ATOM 2097 C C . SER A 1 268 ? -3.855 -0.261 9.357 1.00 83.38 268 SER A C 1
ATOM 2099 O O . SER A 1 268 ? -5.056 -0.037 9.291 1.00 83.38 268 SER A O 1
ATOM 2101 N N . ARG A 1 269 ? -3.049 -0.111 8.300 1.00 79.62 269 ARG A N 1
ATOM 2102 C CA . ARG A 1 269 ? -3.493 0.418 7.002 1.00 79.62 269 ARG A CA 1
ATOM 2103 C C . ARG A 1 269 ? -4.407 -0.528 6.240 1.00 79.62 269 ARG A C 1
ATOM 2105 O O . ARG A 1 269 ? -5.114 -0.087 5.345 1.00 79.62 269 ARG A O 1
ATOM 2112 N N . SER A 1 270 ? -4.383 -1.813 6.576 1.00 80.56 270 SER A N 1
ATOM 2113 C CA . SER A 1 270 ? -5.332 -2.777 6.033 1.00 80.56 270 SER A CA 1
ATOM 2114 C C . SER A 1 270 ? -6.646 -2.807 6.816 1.00 80.56 270 SER A C 1
ATOM 2116 O O . SER A 1 270 ? -7.539 -3.559 6.439 1.00 80.56 270 SER A O 1
ATOM 2118 N N . LEU A 1 271 ? -6.793 -2.018 7.888 1.00 87.50 271 LEU A N 1
ATOM 2119 C CA . LEU A 1 271 ? -8.004 -1.959 8.702 1.00 87.50 271 LEU A CA 1
ATOM 2120 C C . LEU A 1 271 ? -8.856 -0.747 8.328 1.00 87.50 271 LEU A C 1
ATOM 2122 O O . LEU A 1 271 ? -8.379 0.385 8.308 1.00 87.50 271 LEU A O 1
ATOM 2126 N N . VAL A 1 272 ? -10.142 -0.996 8.115 1.00 88.56 272 VAL A N 1
ATOM 2127 C CA . VAL A 1 272 ? -11.192 0.018 8.005 1.00 88.56 272 VAL A CA 1
ATOM 2128 C C . VAL A 1 272 ? -12.099 -0.143 9.219 1.00 88.56 272 VAL A C 1
ATOM 2130 O O . VAL A 1 272 ? -12.544 -1.257 9.502 1.00 88.56 272 VAL A O 1
ATOM 2133 N N . LEU A 1 273 ? -12.318 0.937 9.969 1.00 91.19 273 LEU A N 1
ATOM 2134 C CA . LEU A 1 273 ? -13.131 0.949 11.184 1.00 91.19 273 LEU A CA 1
ATOM 2135 C C . LEU A 1 273 ? -14.151 2.082 11.110 1.00 91.19 273 LEU A C 1
ATOM 2137 O O . LEU A 1 273 ? -13.774 3.251 11.181 1.00 91.19 273 LEU A O 1
ATOM 2141 N N . ASP A 1 274 ? -15.425 1.714 11.083 1.00 90.50 274 ASP A N 1
ATOM 2142 C CA . ASP A 1 274 ? -16.547 2.641 11.062 1.00 90.50 274 ASP A CA 1
ATOM 2143 C C . ASP A 1 274 ? -17.272 2.617 12.405 1.00 90.50 274 ASP A C 1
ATOM 2145 O O . ASP A 1 274 ? -17.731 1.575 12.887 1.00 90.50 274 ASP A O 1
ATOM 2149 N N . VAL A 1 275 ? -17.382 3.796 13.016 1.00 90.12 275 VAL A N 1
ATOM 2150 C CA . VAL A 1 275 ? -18.087 4.002 14.283 1.00 90.12 275 VAL A CA 1
ATOM 2151 C C . VAL A 1 275 ? -19.407 4.704 13.983 1.00 90.12 275 VAL A C 1
ATOM 2153 O O . VAL A 1 275 ? -19.446 5.897 13.694 1.00 90.12 275 VAL A O 1
ATOM 2156 N N . GLY A 1 276 ? -20.502 3.954 14.037 1.00 86.06 276 GLY A N 1
ATOM 2157 C CA . GLY A 1 276 ? -21.883 4.432 14.008 1.00 86.06 276 GLY A CA 1
ATOM 2158 C C . GLY A 1 276 ? -22.337 5.021 15.350 1.00 86.06 276 GLY A C 1
ATOM 2159 O O . GLY A 1 276 ? -21.583 5.067 16.319 1.00 86.06 276 GLY A O 1
ATOM 2160 N N . GLU A 1 277 ? -23.598 5.454 15.433 1.00 86.69 277 GLU A N 1
ATOM 2161 C CA . GLU A 1 277 ? -24.177 5.858 16.722 1.00 86.69 277 GLU A CA 1
ATOM 2162 C C . GLU A 1 277 ? -24.352 4.661 17.661 1.00 86.69 277 GLU A C 1
ATOM 2164 O O . GLU A 1 277 ? -24.078 4.783 18.847 1.00 86.69 277 GLU A O 1
ATOM 2169 N N . ASP A 1 278 ? -24.792 3.517 17.146 1.00 89.12 278 ASP A N 1
ATOM 2170 C CA . ASP A 1 278 ? -25.068 2.283 17.891 1.00 89.12 278 ASP A CA 1
ATOM 2171 C C . ASP A 1 278 ? -24.460 1.034 17.223 1.00 89.12 278 ASP A C 1
ATOM 2173 O O . ASP A 1 278 ? -24.795 -0.094 17.592 1.00 89.12 278 ASP A O 1
ATOM 2177 N N . ARG A 1 279 ? -23.575 1.221 16.237 1.00 90.44 279 ARG A N 1
ATOM 2178 C CA . ARG A 1 279 ? -23.000 0.157 15.406 1.00 90.44 279 ARG A CA 1
ATOM 2179 C C . ARG A 1 279 ? -21.500 0.353 15.235 1.00 90.44 279 ARG A C 1
ATOM 2181 O O . ARG A 1 279 ? -21.061 1.457 14.945 1.00 90.44 279 ARG A O 1
ATOM 2188 N N . LEU A 1 280 ? -20.729 -0.719 15.352 1.00 92.06 280 LEU A N 1
ATOM 2189 C CA . LEU A 1 280 ? -19.288 -0.742 15.114 1.00 92.06 280 LEU A CA 1
ATOM 2190 C C . LEU A 1 280 ? -18.991 -1.753 14.007 1.00 92.06 280 LEU A C 1
ATOM 2192 O O . LEU A 1 280 ? -19.319 -2.934 14.158 1.00 92.06 280 LEU A O 1
ATOM 2196 N N . VAL A 1 281 ? -18.365 -1.294 12.924 1.00 92.38 281 VAL A N 1
ATOM 2197 C CA . VAL A 1 281 ? -17.984 -2.141 11.788 1.00 92.38 281 VAL A CA 1
ATOM 2198 C C . VAL A 1 281 ? -16.472 -2.097 11.611 1.00 92.38 281 VAL A C 1
ATOM 2200 O O . VAL A 1 281 ? -15.894 -1.021 11.517 1.00 92.38 281 VAL A O 1
ATOM 2203 N N . LEU A 1 282 ? -15.818 -3.257 11.574 1.00 92.69 282 LEU A N 1
ATOM 2204 C CA . LEU A 1 282 ? -14.395 -3.387 11.265 1.00 92.69 282 LEU A CA 1
ATOM 2205 C C . LEU A 1 282 ? -14.204 -4.356 10.103 1.00 92.69 282 LEU A C 1
ATOM 2207 O O . LEU A 1 282 ? -14.683 -5.489 10.152 1.00 92.69 282 LEU A O 1
ATOM 2211 N N . THR A 1 283 ? -13.426 -3.942 9.109 1.00 89.00 283 THR A N 1
ATOM 2212 C CA . THR A 1 283 ? -13.028 -4.779 7.975 1.00 89.00 283 THR A CA 1
ATOM 2213 C C . THR A 1 283 ? -11.511 -4.770 7.834 1.00 89.00 283 THR A C 1
ATOM 2215 O O . THR A 1 283 ? -10.898 -3.710 7.745 1.00 89.00 283 THR A O 1
ATOM 2218 N N . ALA A 1 284 ? -10.894 -5.952 7.803 1.00 85.69 284 ALA A N 1
ATOM 2219 C CA . ALA A 1 284 ? -9.470 -6.113 7.521 1.00 85.69 284 ALA A CA 1
ATOM 2220 C C . ALA A 1 284 ? -9.274 -6.588 6.078 1.00 85.69 284 ALA A C 1
ATOM 2222 O O . ALA A 1 284 ? -9.711 -7.682 5.726 1.00 85.69 284 ALA A O 1
ATOM 2223 N N . GLN A 1 285 ? -8.610 -5.797 5.242 1.00 75.81 285 GLN A N 1
ATOM 2224 C CA . GLN A 1 285 ? -8.343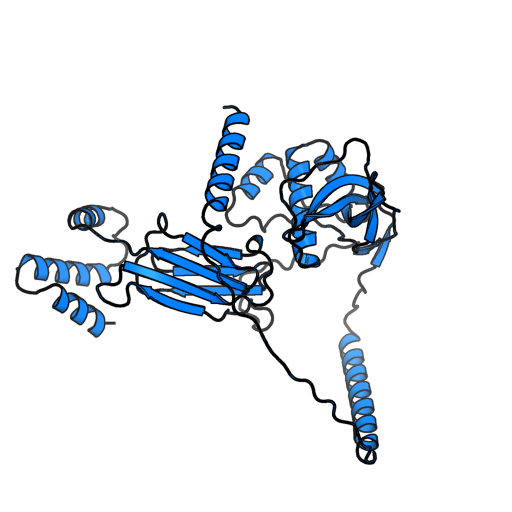 -6.115 3.844 1.00 75.81 285 GLN A CA 1
ATOM 2225 C C . GLN A 1 285 ? -7.151 -7.080 3.685 1.00 75.81 285 GLN A C 1
ATOM 2227 O O . GLN A 1 285 ? -6.185 -6.980 4.445 1.00 75.81 285 GLN A O 1
ATOM 2232 N N . PRO A 1 286 ? -7.175 -8.010 2.706 1.00 62.06 286 PRO A N 1
ATOM 2233 C CA . PRO A 1 286 ? -8.253 -8.297 1.754 1.00 62.06 286 PRO A CA 1
ATOM 2234 C C . PRO A 1 286 ? -9.282 -9.286 2.343 1.00 62.06 286 PRO A C 1
ATOM 2236 O O . PRO A 1 286 ? -9.147 -10.497 2.185 1.00 62.06 286 PRO A O 1
ATOM 2239 N N . SER A 1 287 ? -10.311 -8.773 3.026 1.00 74.31 287 SER A N 1
ATOM 2240 C CA . SER A 1 287 ? -11.382 -9.542 3.692 1.00 74.31 287 SER A CA 1
ATOM 2241 C C . SER A 1 287 ? -10.908 -10.652 4.652 1.00 74.31 287 SER A C 1
ATOM 2243 O O . SER A 1 287 ? -11.525 -11.709 4.752 1.00 74.31 287 SER A O 1
ATOM 2245 N N . LEU A 1 288 ? -9.813 -10.429 5.386 1.00 81.12 288 LEU A N 1
ATOM 2246 C CA . LEU A 1 288 ? -9.309 -11.361 6.405 1.00 81.12 288 LEU A CA 1
ATOM 2247 C C . LEU A 1 288 ? -10.253 -11.458 7.607 1.00 81.12 288 LEU A C 1
ATOM 2249 O O . LEU A 1 288 ? -10.524 -12.556 8.099 1.00 81.12 288 LEU A O 1
ATOM 2253 N N . TYR A 1 289 ? -10.750 -10.305 8.057 1.00 89.19 289 TYR A N 1
ATOM 2254 C CA . TYR A 1 289 ? -11.671 -10.191 9.178 1.00 89.19 289 TYR A CA 1
ATOM 2255 C C . TYR A 1 289 ? -12.819 -9.250 8.846 1.00 89.19 289 TYR A C 1
ATOM 2257 O O . TYR A 1 289 ? -12.609 -8.215 8.213 1.00 89.19 289 TYR A O 1
ATOM 2265 N N . HIS A 1 290 ? -14.007 -9.597 9.327 1.00 91.50 290 HIS A N 1
ATOM 2266 C CA . HIS A 1 290 ? -15.169 -8.722 9.307 1.00 91.50 290 HIS A CA 1
ATOM 2267 C C . HIS A 1 290 ? -15.892 -8.808 10.651 1.00 91.50 290 HIS A C 1
ATOM 2269 O O . HIS A 1 290 ? -16.225 -9.891 11.139 1.00 91.50 290 HIS A O 1
ATOM 2275 N N . LEU A 1 291 ? -16.098 -7.656 11.275 1.00 92.50 291 LEU A N 1
ATOM 2276 C CA . LEU A 1 291 ? -16.876 -7.495 12.491 1.00 92.50 291 LEU A CA 1
ATOM 2277 C C . LEU A 1 291 ? -17.958 -6.468 12.210 1.00 92.50 291 LEU A C 1
ATOM 2279 O O . LEU A 1 291 ? -17.654 -5.357 11.804 1.00 92.50 291 LEU A O 1
ATOM 2283 N N . ASP A 1 292 ? -19.196 -6.832 12.491 1.00 93.75 292 ASP A N 1
ATOM 2284 C CA . ASP A 1 292 ? -20.333 -5.929 12.433 1.00 93.75 292 ASP A CA 1
ATOM 2285 C C . ASP A 1 292 ? -21.198 -6.200 13.659 1.00 93.75 292 ASP A C 1
ATOM 2287 O O . ASP A 1 292 ? -21.747 -7.297 13.826 1.00 93.75 292 ASP A O 1
ATOM 2291 N N . ILE A 1 293 ? -21.211 -5.249 14.590 1.00 91.25 293 ILE A N 1
ATOM 2292 C CA . ILE A 1 293 ? -21.892 -5.399 15.873 1.00 91.25 293 ILE A CA 1
ATOM 2293 C C . ILE A 1 293 ? -22.679 -4.149 16.229 1.00 91.25 293 ILE A C 1
ATOM 2295 O O . ILE A 1 293 ? -22.227 -3.026 16.025 1.00 91.25 293 ILE A O 1
ATOM 2299 N N . PHE A 1 294 ? -23.833 -4.364 16.851 1.00 89.06 294 PHE A N 1
ATOM 2300 C CA . PHE A 1 294 ? -24.571 -3.313 17.537 1.00 89.06 294 PHE A CA 1
ATOM 2301 C C . PHE A 1 294 ? -24.147 -3.247 19.005 1.00 89.06 294 PHE A C 1
ATOM 2303 O O . PHE A 1 294 ? -23.893 -4.279 19.633 1.00 89.06 294 PHE A O 1
ATOM 2310 N N . HIS A 1 295 ? -24.095 -2.043 19.566 1.00 86.12 295 HIS A N 1
ATOM 2311 C CA . HIS A 1 295 ? -23.791 -1.797 20.974 1.00 86.12 295 HIS A CA 1
ATOM 2312 C C . HIS A 1 295 ? -24.868 -0.921 21.636 1.00 86.12 295 HIS A C 1
ATOM 2314 O O . HIS A 1 295 ? -25.515 -0.118 20.972 1.00 86.12 295 HIS A O 1
ATOM 2320 N N . PRO A 1 296 ? -25.078 -1.039 22.961 1.00 79.88 296 PRO A N 1
ATOM 2321 C CA . PRO A 1 296 ? -26.261 -0.481 23.627 1.00 79.88 296 PRO A CA 1
ATOM 2322 C C . PRO A 1 296 ? -26.222 1.038 23.864 1.00 79.88 296 PRO A C 1
ATOM 2324 O O . PRO A 1 296 ? -27.208 1.611 24.325 1.00 79.88 296 PRO A O 1
ATOM 2327 N N . PHE A 1 297 ? -25.095 1.701 23.600 1.00 83.75 297 PHE A N 1
ATOM 2328 C CA . PHE A 1 297 ? -24.932 3.136 23.831 1.00 83.75 297 PHE A CA 1
ATOM 2329 C C . PHE A 1 297 ? -24.952 3.920 22.527 1.00 83.75 297 PHE A C 1
ATOM 2331 O O . PHE A 1 297 ? -24.386 3.465 21.541 1.00 83.75 297 PHE A O 1
ATOM 2338 N N . LEU A 1 298 ? -25.541 5.120 22.574 1.00 85.38 298 LEU A N 1
ATOM 2339 C CA . LEU A 1 298 ? -25.394 6.120 21.522 1.00 85.38 298 LEU A CA 1
ATOM 2340 C C . LEU A 1 298 ? -24.035 6.800 21.677 1.00 85.38 298 LEU A C 1
ATOM 2342 O O . LEU A 1 298 ? -23.766 7.411 22.712 1.00 85.38 298 LEU A O 1
ATOM 2346 N N . ILE A 1 299 ? -23.192 6.689 20.663 1.00 87.69 299 ILE A N 1
ATOM 2347 C CA . ILE A 1 299 ? -21.803 7.140 20.662 1.00 87.69 299 ILE A CA 1
ATOM 2348 C C . ILE A 1 299 ? -21.664 8.468 19.925 1.00 87.69 299 ILE A C 1
ATOM 2350 O O . ILE A 1 299 ? -22.321 8.723 18.914 1.00 87.69 299 ILE A O 1
ATOM 2354 N N . ASN A 1 300 ? -20.810 9.341 20.456 1.00 87.81 300 ASN A N 1
ATOM 2355 C CA . ASN A 1 300 ? -20.361 10.545 19.781 1.00 87.81 300 ASN A CA 1
ATOM 2356 C C . ASN A 1 300 ? -19.169 10.183 18.886 1.00 87.81 300 ASN A C 1
ATOM 2358 O O . ASN A 1 300 ? -18.063 9.933 19.368 1.00 87.81 300 ASN A O 1
ATOM 2362 N N . GLN A 1 301 ? -19.418 10.140 17.581 1.00 86.00 301 GLN A N 1
ATOM 2363 C CA . GLN A 1 301 ? -18.442 9.735 16.572 1.00 86.00 301 GLN A CA 1
ATOM 2364 C C . GLN A 1 301 ? -17.233 10.681 16.532 1.00 86.00 301 GLN A C 1
ATOM 2366 O O . GLN A 1 301 ? -16.104 10.220 16.407 1.00 86.00 301 GLN A O 1
ATOM 2371 N N . GLU A 1 302 ? -17.445 11.986 16.731 1.00 85.12 302 GLU A N 1
ATOM 2372 C CA . GLU A 1 302 ? -16.384 13.002 16.659 1.00 85.12 302 GLU A CA 1
ATOM 2373 C C . GLU A 1 302 ? -15.387 12.915 17.822 1.00 85.12 302 GLU A C 1
ATOM 2375 O O . GLU A 1 302 ? -14.226 13.292 17.679 1.00 85.12 302 GLU A O 1
ATOM 2380 N N . SER A 1 303 ? -15.826 12.419 18.982 1.00 84.19 303 SER A N 1
ATOM 2381 C CA . SER A 1 303 ? -14.979 12.241 20.169 1.00 84.19 303 SER A CA 1
ATOM 2382 C C . SER A 1 303 ? -14.545 10.792 20.394 1.00 84.19 303 SER A C 1
ATOM 2384 O O . SER A 1 303 ? -14.051 10.451 21.474 1.00 84.19 303 SER A O 1
ATOM 2386 N N . SER A 1 304 ? -14.740 9.930 19.396 1.00 87.94 304 SER A N 1
ATOM 2387 C CA . SER A 1 304 ? -14.282 8.543 19.420 1.00 87.94 304 SER A CA 1
ATOM 2388 C C . SER A 1 304 ? -12.897 8.432 18.786 1.00 87.94 304 SER A C 1
ATOM 2390 O O . SER A 1 304 ? -12.610 9.062 17.772 1.00 87.94 304 SER A O 1
ATOM 2392 N N . VAL A 1 305 ? -12.018 7.636 19.390 1.00 89.69 305 VAL A N 1
ATOM 2393 C CA . VAL A 1 305 ? -10.636 7.447 18.928 1.00 89.69 305 VAL A CA 1
ATOM 2394 C C . VAL A 1 305 ? -10.309 5.969 18.830 1.00 89.69 305 VAL A C 1
ATOM 2396 O O . VAL A 1 305 ? -10.809 5.159 19.606 1.00 89.69 305 VAL A O 1
ATOM 2399 N N . ALA A 1 306 ? -9.447 5.610 17.886 1.00 92.00 306 ALA A N 1
ATOM 2400 C CA . ALA A 1 306 ? -9.083 4.228 17.636 1.00 92.00 306 ALA A CA 1
ATOM 2401 C C . ALA A 1 306 ? -7.566 4.080 17.495 1.00 92.00 306 ALA A C 1
ATOM 2403 O O . ALA A 1 306 ? -6.894 4.951 16.944 1.00 92.00 306 ALA A O 1
ATOM 2404 N N . GLN A 1 307 ? -7.022 2.976 17.997 1.00 91.50 307 GLN A N 1
ATOM 2405 C CA . GLN A 1 307 ? -5.597 2.682 17.974 1.00 91.50 307 GLN A CA 1
ATOM 2406 C C . GLN A 1 307 ? -5.368 1.207 17.658 1.00 91.50 307 GLN A C 1
ATOM 2408 O O . GLN A 1 307 ? -5.949 0.331 18.292 1.00 91.50 307 GLN A O 1
ATOM 2413 N N . TYR A 1 308 ? -4.467 0.945 16.715 1.00 91.44 308 TYR A N 1
ATOM 2414 C CA . TYR A 1 308 ? -3.980 -0.398 16.430 1.00 91.44 308 TYR A CA 1
ATOM 2415 C C . TYR A 1 308 ? -2.609 -0.613 17.059 1.00 91.44 308 TYR A C 1
ATOM 2417 O O . TYR A 1 308 ? -1.735 0.253 16.965 1.00 91.44 308 TYR A O 1
ATOM 2425 N N . ASN A 1 309 ? -2.389 -1.785 17.644 1.00 87.12 309 ASN A N 1
ATOM 2426 C CA . ASN A 1 309 ? -1.071 -2.217 18.079 1.00 87.12 309 ASN A CA 1
ATOM 2427 C C . ASN A 1 309 ? -0.590 -3.392 17.219 1.00 87.12 309 ASN A C 1
ATOM 2429 O O . ASN A 1 309 ? -1.041 -4.519 17.405 1.00 87.12 309 ASN A O 1
ATOM 2433 N N . SER A 1 310 ? 0.379 -3.143 16.332 1.00 83.50 310 SER A N 1
ATOM 2434 C CA . SER A 1 310 ? 0.955 -4.160 15.439 1.00 83.50 310 SER A CA 1
ATOM 2435 C C . SER A 1 310 ? 1.705 -5.284 16.160 1.00 83.50 310 SER A C 1
ATOM 2437 O O . SER A 1 310 ? 1.845 -6.369 15.606 1.00 83.50 310 SER A O 1
ATOM 2439 N N . SER A 1 311 ? 2.188 -5.051 17.388 1.00 84.12 311 SER A N 1
ATOM 2440 C CA . SER A 1 311 ? 2.913 -6.071 18.163 1.00 84.12 311 SER A CA 1
ATOM 2441 C C . SER A 1 311 ? 1.977 -7.072 18.840 1.00 84.12 311 SER A C 1
ATOM 2443 O O . SER A 1 311 ? 2.264 -8.264 18.856 1.00 84.12 311 SER A O 1
ATOM 2445 N N . THR A 1 312 ? 0.842 -6.602 19.366 1.00 88.94 312 THR A N 1
ATOM 2446 C CA . THR A 1 312 ? -0.181 -7.462 19.982 1.00 88.94 312 THR A CA 1
ATOM 2447 C C . THR A 1 312 ? -1.261 -7.886 18.991 1.00 88.94 312 THR A C 1
ATOM 2449 O O . THR A 1 312 ? -2.050 -8.770 19.303 1.00 88.94 312 THR A O 1
ATOM 2452 N N . GLN A 1 313 ? -1.304 -7.253 17.816 1.00 90.38 313 GLN A N 1
ATOM 2453 C CA . GLN A 1 313 ? -2.332 -7.412 16.789 1.00 90.38 313 GLN A CA 1
ATOM 2454 C C . GLN A 1 313 ? -3.743 -7.161 17.337 1.00 90.38 313 GLN A C 1
ATOM 2456 O O . GLN A 1 313 ? -4.680 -7.921 17.092 1.00 90.38 313 GLN A O 1
ATOM 2461 N N . VAL A 1 314 ? -3.879 -6.096 18.133 1.00 92.25 314 VAL A N 1
ATOM 2462 C CA . VAL A 1 314 ? -5.143 -5.696 18.769 1.00 92.25 314 VAL A CA 1
ATOM 2463 C C . VAL A 1 314 ? -5.521 -4.294 18.316 1.00 92.25 314 VAL A C 1
ATOM 2465 O O . VAL A 1 314 ? -4.709 -3.371 18.397 1.00 92.25 314 VAL A O 1
ATOM 2468 N N . GLN A 1 315 ? -6.765 -4.148 17.864 1.00 92.38 315 GLN A N 1
ATOM 2469 C CA . GLN A 1 315 ? -7.412 -2.869 17.606 1.00 92.38 315 GLN A CA 1
ATOM 2470 C C . GLN A 1 315 ? -8.237 -2.465 18.830 1.00 92.38 315 GLN A C 1
ATOM 2472 O O . GLN A 1 315 ? -9.124 -3.206 19.251 1.00 92.38 315 GLN A O 1
ATOM 2477 N N . THR A 1 316 ? -7.978 -1.278 19.369 1.00 93.94 316 THR A N 1
ATOM 2478 C CA . THR A 1 316 ? -8.738 -0.689 20.476 1.00 93.94 316 THR A CA 1
ATOM 2479 C C . THR A 1 316 ? -9.495 0.539 19.982 1.00 93.94 316 THR A C 1
ATOM 2481 O O . THR A 1 316 ? -8.883 1.470 19.464 1.00 93.94 316 THR A O 1
ATOM 2484 N N . ALA A 1 317 ? -10.817 0.566 20.141 1.00 93.06 317 ALA A N 1
ATOM 2485 C CA . ALA A 1 317 ? -11.661 1.717 19.824 1.00 93.06 317 ALA A CA 1
ATOM 2486 C C . ALA A 1 317 ? -12.296 2.264 21.104 1.00 93.06 317 ALA A C 1
ATOM 2488 O O . ALA A 1 317 ? -13.116 1.597 21.730 1.00 93.06 317 ALA A O 1
ATOM 2489 N N . HIS A 1 318 ? -11.917 3.477 21.489 1.00 92.50 318 HIS A N 1
ATOM 2490 C CA . HIS A 1 318 ? -12.477 4.198 22.621 1.00 92.50 318 HIS A CA 1
ATOM 2491 C C . HIS A 1 318 ? -13.583 5.136 22.133 1.00 92.50 318 HIS A C 1
ATOM 2493 O O . HIS A 1 318 ? -13.324 6.170 21.516 1.00 92.50 318 HIS A O 1
ATOM 2499 N N . MET A 1 319 ? -14.823 4.767 22.424 1.00 92.38 319 MET A N 1
ATOM 2500 C CA . MET A 1 319 ? -16.040 5.406 21.944 1.00 92.38 319 MET A CA 1
ATOM 2501 C C . MET A 1 319 ? -16.732 6.155 23.079 1.00 92.38 319 MET A C 1
ATOM 2503 O O . MET A 1 319 ? -17.155 5.560 24.070 1.00 92.38 319 MET A O 1
ATOM 2507 N N . THR A 1 320 ? -16.870 7.469 22.949 1.00 91.12 320 THR A N 1
ATOM 2508 C CA . THR A 1 320 ? -17.474 8.298 24.002 1.00 91.12 320 THR A CA 1
ATOM 2509 C C . THR A 1 320 ? -18.995 8.278 23.882 1.00 91.12 320 THR A C 1
ATOM 2511 O O . THR A 1 320 ? -19.535 8.490 22.797 1.00 91.12 320 THR A O 1
ATOM 2514 N N . LYS A 1 321 ? -19.721 8.068 24.982 1.00 89.00 321 LYS A N 1
ATOM 2515 C CA . LYS A 1 321 ? -21.189 8.095 24.979 1.00 89.00 321 LYS A CA 1
ATOM 2516 C C . LYS A 1 321 ? -21.704 9.521 24.752 1.00 89.00 321 LYS A C 1
ATOM 2518 O O . LYS A 1 321 ? -21.228 10.467 25.378 1.00 89.00 321 LYS A O 1
ATOM 2523 N N . LYS A 1 322 ? -22.723 9.685 23.903 1.00 85.12 322 LYS A N 1
ATOM 2524 C CA . LYS A 1 322 ? -23.478 10.939 23.773 1.00 85.12 322 LYS A CA 1
ATOM 2525 C C . LYS A 1 322 ? -24.190 11.242 25.090 1.00 85.12 322 LYS A C 1
ATOM 2527 O O . LYS A 1 322 ? -25.004 10.452 25.571 1.00 85.12 322 LYS A O 1
ATOM 2532 N N . THR A 1 323 ? -23.908 12.410 25.649 1.00 77.94 323 THR A N 1
ATOM 2533 C CA . THR A 1 323 ? -24.667 12.991 26.754 1.00 77.94 323 THR A CA 1
ATOM 2534 C C . THR A 1 323 ? -25.667 13.983 26.174 1.00 77.94 323 THR A C 1
ATOM 2536 O O . THR A 1 323 ? -25.301 14.893 25.439 1.00 77.94 323 THR A O 1
ATOM 2539 N N . TYR A 1 324 ? -26.949 13.784 26.472 1.00 66.19 324 TYR A N 1
ATOM 2540 C CA . TYR A 1 324 ? -27.993 14.723 26.075 1.00 66.19 324 TYR A CA 1
ATOM 2541 C C . TYR A 1 324 ? -28.247 15.679 27.229 1.00 66.19 324 TYR A C 1
ATOM 2543 O O . TYR A 1 324 ? -28.587 15.249 28.334 1.00 66.19 324 TYR A O 1
ATOM 2551 N N . THR A 1 325 ? -28.100 16.976 26.982 1.00 57.78 325 THR A N 1
ATOM 2552 C CA . THR A 1 325 ? -28.633 17.978 27.900 1.00 57.78 325 THR A CA 1
ATOM 2553 C C . THR A 1 325 ? -30.150 18.092 27.694 1.00 57.78 325 THR A C 1
ATOM 2555 O O . THR A 1 325 ? -30.656 17.782 26.612 1.00 57.78 325 THR A O 1
ATOM 2558 N N . PRO A 1 326 ? -30.922 18.558 28.692 1.00 52.69 326 PRO A N 1
ATOM 2559 C CA . PRO A 1 326 ? -32.369 18.750 28.545 1.00 52.69 326 PRO A CA 1
ATOM 2560 C C . PRO A 1 326 ? -32.771 19.634 27.348 1.00 52.69 326 PRO A C 1
ATOM 2562 O O . PRO A 1 326 ? -33.863 19.477 26.806 1.00 52.69 326 PRO A O 1
ATOM 2565 N N . ASN A 1 327 ? -31.883 20.528 26.901 1.00 47.44 327 ASN A N 1
ATOM 2566 C CA . ASN A 1 327 ? -32.107 21.378 25.730 1.00 47.44 327 ASN A CA 1
ATOM 2567 C C . ASN A 1 327 ? -31.950 20.618 24.398 1.00 47.44 327 ASN A C 1
ATOM 2569 O O . ASN A 1 327 ? -32.645 20.939 23.434 1.00 47.44 327 ASN A O 1
ATOM 2573 N N . ASP A 1 328 ? -31.114 19.577 24.348 1.00 49.44 328 ASP A N 1
ATOM 2574 C CA . ASP A 1 328 ? -30.900 18.760 23.142 1.00 49.44 328 ASP A CA 1
ATOM 2575 C C . ASP A 1 328 ? -32.126 17.891 22.820 1.00 49.44 328 ASP A C 1
ATOM 2577 O O . ASP A 1 328 ? -32.474 17.679 21.655 1.00 49.44 328 ASP A O 1
ATOM 2581 N N . VAL A 1 329 ? -32.846 17.455 23.861 1.00 48.94 329 VAL A N 1
ATOM 2582 C CA . VAL A 1 329 ? -34.097 16.687 23.741 1.00 48.94 329 VAL A CA 1
ATOM 2583 C C . VAL A 1 329 ? -35.208 17.528 23.095 1.00 48.94 329 VAL A C 1
ATOM 2585 O O . VAL A 1 329 ? -36.004 17.010 22.307 1.00 48.94 329 VAL A O 1
ATOM 2588 N N . LEU A 1 330 ? -35.244 18.838 23.374 1.00 44.84 330 LEU A N 1
ATOM 2589 C CA . LEU A 1 330 ? -36.226 19.761 22.796 1.00 44.84 330 LEU A CA 1
ATOM 2590 C C . LEU A 1 330 ? -35.959 20.015 21.301 1.00 44.84 330 LEU A C 1
ATOM 2592 O O . LEU A 1 330 ? -36.899 20.101 20.512 1.00 44.84 330 LEU A O 1
ATOM 2596 N N . LEU A 1 331 ? -34.687 20.071 20.896 1.00 42.16 331 LEU A N 1
ATOM 2597 C CA . LEU A 1 331 ? -34.273 20.251 19.500 1.00 42.16 331 LEU A CA 1
ATOM 2598 C C . LEU A 1 331 ? -34.580 19.017 18.637 1.00 42.16 331 LEU A C 1
ATOM 2600 O O . LEU A 1 331 ? -35.143 19.161 17.548 1.00 42.16 331 LEU A O 1
ATOM 2604 N N . GLN A 1 332 ? -34.317 17.800 19.130 1.00 44.00 332 GLN A N 1
ATOM 2605 C CA . GLN A 1 332 ? -34.621 16.564 18.390 1.00 44.00 332 GLN A CA 1
ATOM 2606 C C . GLN A 1 332 ? -36.126 16.351 18.154 1.00 44.00 332 GLN A C 1
ATOM 2608 O O . GLN A 1 332 ? -36.512 15.843 17.100 1.00 44.00 332 GLN A O 1
ATOM 2613 N N . ALA A 1 333 ? -36.992 16.805 19.068 1.00 41.81 333 ALA A N 1
ATOM 2614 C CA . ALA A 1 333 ? -38.447 16.744 18.895 1.00 41.81 333 ALA A CA 1
ATOM 2615 C C . ALA A 1 333 ? -38.974 17.643 17.754 1.00 41.81 333 ALA A C 1
ATOM 2617 O O . ALA A 1 333 ? -40.081 17.426 17.258 1.00 41.81 333 ALA A O 1
ATOM 2618 N N . THR A 1 334 ? -38.185 18.629 17.313 1.00 38.03 334 THR A N 1
ATOM 2619 C CA . THR A 1 334 ? -38.547 19.557 16.226 1.00 38.03 334 THR A CA 1
ATOM 2620 C C . THR A 1 334 ? -37.956 19.174 14.865 1.00 38.03 334 THR A C 1
ATOM 2622 O O . THR A 1 334 ? -38.313 19.776 13.851 1.00 38.03 334 THR A O 1
ATOM 2625 N N . HIS A 1 335 ? -37.103 18.142 14.803 1.00 35.75 335 HIS A N 1
ATOM 2626 C CA . HIS A 1 335 ? -36.448 17.730 13.563 1.00 35.75 335 HIS A CA 1
ATOM 2627 C C . HIS A 1 335 ? -37.412 16.937 12.648 1.00 35.75 335 HIS A C 1
ATOM 2629 O O . HIS A 1 335 ? -38.005 15.941 13.071 1.00 35.75 335 HIS A O 1
ATOM 2635 N N . PRO A 1 336 ? -37.567 17.296 11.359 1.00 37.50 336 PRO A N 1
ATOM 2636 C CA . PRO A 1 336 ? -38.547 16.662 10.466 1.00 37.50 336 PRO A CA 1
ATOM 2637 C C . PRO A 1 336 ? -38.254 15.185 10.122 1.00 37.50 336 PRO A C 1
ATOM 2639 O O . PRO A 1 336 ? -39.142 14.490 9.623 1.00 37.50 336 PRO A O 1
ATOM 2642 N N . ALA A 1 337 ? -37.053 14.677 10.423 1.00 38.62 337 ALA A N 1
ATOM 2643 C CA . ALA A 1 337 ? -36.623 13.308 10.116 1.00 38.62 337 ALA A CA 1
ATOM 2644 C C . ALA A 1 337 ? -37.189 12.229 11.064 1.00 38.62 337 ALA A C 1
ATOM 2646 O O . ALA A 1 337 ? -37.195 11.049 10.716 1.00 38.62 337 ALA A O 1
ATOM 2647 N N . VAL A 1 338 ? -37.725 12.598 12.234 1.00 42.72 338 VAL A N 1
ATOM 2648 C CA . VAL A 1 338 ? -38.133 11.608 13.251 1.00 42.72 338 VAL A CA 1
ATOM 2649 C C . VAL A 1 338 ? -39.517 10.979 12.958 1.00 42.72 338 VAL A C 1
ATOM 2651 O O . VAL A 1 338 ? -39.932 10.017 13.596 1.00 42.72 338 VAL A O 1
ATOM 2654 N N . LYS A 1 339 ? -40.235 11.407 11.909 1.00 36.28 339 LYS A N 1
ATOM 2655 C CA . LYS A 1 339 ? -41.596 10.918 11.576 1.00 36.28 339 LYS A CA 1
ATOM 2656 C C . LYS A 1 339 ? -41.716 9.448 11.119 1.00 36.28 339 LYS A C 1
ATOM 2658 O O . LYS A 1 339 ? -42.828 9.019 10.810 1.00 36.28 339 LYS A O 1
ATOM 2663 N N . LYS A 1 340 ? -40.639 8.652 11.067 1.00 37.50 340 LYS A N 1
ATOM 2664 C CA . LYS A 1 340 ? -40.656 7.331 10.398 1.00 37.50 340 LYS A CA 1
ATOM 2665 C C . LYS A 1 340 ? -40.817 6.087 11.286 1.00 37.50 340 LYS A C 1
ATOM 2667 O O . LYS A 1 340 ? -40.860 4.987 10.750 1.00 37.50 340 LYS A O 1
ATOM 2672 N N . SER A 1 341 ? -41.009 6.213 12.602 1.00 41.47 341 SER A N 1
ATOM 2673 C CA . SER A 1 341 ? -41.243 5.053 13.489 1.00 41.47 341 SER A CA 1
ATOM 2674 C C . SER A 1 341 ? -42.471 5.261 14.386 1.00 41.47 341 SER A C 1
ATOM 2676 O O . SER A 1 341 ? -42.377 5.751 15.513 1.00 41.47 341 SER A O 1
ATOM 2678 N N . ARG A 1 342 ? -43.651 4.868 13.884 1.00 41.34 342 ARG A N 1
ATOM 2679 C CA . ARG A 1 342 ? -44.953 5.055 14.560 1.00 41.34 342 ARG A CA 1
ATOM 2680 C C . ARG A 1 342 ? -45.086 4.333 15.911 1.00 41.34 342 ARG A C 1
ATOM 2682 O O . ARG A 1 342 ? -45.852 4.802 16.748 1.00 41.34 342 ARG A O 1
ATOM 2689 N N . ASN A 1 343 ? -44.330 3.258 16.153 1.00 39.72 343 ASN A N 1
ATOM 2690 C CA . ASN A 1 343 ? -44.442 2.479 17.395 1.00 39.72 343 ASN A CA 1
ATOM 2691 C C . ASN A 1 343 ? -43.494 2.958 18.508 1.00 39.72 343 ASN A C 1
ATOM 2693 O O . ASN A 1 343 ? -43.938 3.070 19.648 1.00 39.72 343 ASN A O 1
ATOM 2697 N N . ARG A 1 344 ? -42.247 3.360 18.202 1.00 44.84 344 ARG A N 1
ATOM 2698 C CA . ARG A 1 344 ? -41.355 3.962 19.223 1.00 44.84 344 ARG A CA 1
ATOM 2699 C C . ARG A 1 344 ? -41.809 5.362 19.655 1.00 44.84 344 ARG A C 1
ATOM 2701 O O . ARG A 1 344 ? -41.622 5.729 20.808 1.00 44.84 344 ARG A O 1
ATOM 2708 N N . PHE A 1 345 ? -42.483 6.109 18.772 1.00 40.06 345 PHE A N 1
ATOM 2709 C CA . PHE A 1 345 ? -43.009 7.444 19.091 1.00 40.06 345 PHE A CA 1
ATOM 2710 C C . PHE A 1 345 ? -44.055 7.445 20.205 1.00 40.06 345 PHE A C 1
ATOM 2712 O O . PHE A 1 345 ? -44.084 8.362 21.023 1.00 40.06 345 PHE A O 1
ATOM 2719 N N . ARG A 1 346 ? -44.919 6.424 20.251 1.00 38.84 346 ARG A N 1
ATOM 2720 C CA . ARG A 1 346 ? -45.950 6.331 21.291 1.00 38.84 346 ARG A CA 1
ATOM 2721 C C . ARG A 1 346 ? -45.349 6.050 22.664 1.00 38.84 346 ARG A C 1
ATOM 2723 O O . ARG A 1 346 ? -45.779 6.670 23.628 1.00 38.84 346 ARG A O 1
ATOM 2730 N N . LEU A 1 347 ? -44.330 5.193 22.741 1.00 44.56 347 LEU A N 1
ATOM 2731 C CA . LEU A 1 347 ? -43.650 4.886 24.001 1.00 44.56 347 LEU A CA 1
ATOM 2732 C C . LEU A 1 347 ? -42.852 6.093 24.525 1.00 44.56 347 LEU A C 1
ATOM 2734 O O . LEU A 1 347 ? -42.903 6.399 25.713 1.00 44.56 347 LEU A O 1
ATOM 2738 N N . TYR A 1 348 ? -42.201 6.840 23.624 1.00 41.88 348 TYR A N 1
ATOM 2739 C CA . TYR A 1 348 ? -41.418 8.030 23.974 1.00 41.88 348 TYR A CA 1
ATOM 2740 C C . TYR A 1 348 ? -42.291 9.182 24.503 1.00 41.88 348 TYR A C 1
ATOM 2742 O O . TYR A 1 348 ? -41.932 9.833 25.480 1.00 41.88 348 TYR A O 1
ATOM 2750 N N . ILE A 1 349 ? -43.478 9.396 23.916 1.00 44.62 349 ILE A N 1
ATOM 2751 C CA . ILE A 1 349 ? -44.436 10.417 24.384 1.00 44.62 349 ILE A CA 1
ATOM 2752 C C . ILE A 1 349 ? -45.042 10.045 25.745 1.00 44.62 349 ILE A C 1
ATOM 2754 O O . ILE A 1 349 ? -45.224 10.925 26.585 1.00 44.62 349 ILE A O 1
ATOM 2758 N N . ILE A 1 350 ? -45.324 8.761 25.993 1.00 43.53 350 ILE A N 1
ATOM 2759 C CA . ILE A 1 350 ? -45.829 8.299 27.297 1.00 43.53 350 ILE A CA 1
ATOM 2760 C C . ILE A 1 350 ? -44.766 8.512 28.386 1.00 43.53 350 ILE A C 1
ATOM 2762 O O . ILE A 1 350 ? -45.090 8.997 29.468 1.00 43.53 350 ILE A O 1
ATOM 2766 N N . CYS A 1 351 ? -43.494 8.247 28.078 1.00 43.88 351 CYS A N 1
ATOM 2767 C CA . CYS A 1 351 ? -42.378 8.475 28.997 1.00 43.88 351 CYS A CA 1
ATOM 2768 C C . CYS A 1 351 ? -42.180 9.975 29.307 1.00 43.88 351 CYS A C 1
ATOM 2770 O O . CYS A 1 351 ? -42.058 10.365 30.467 1.00 43.88 351 CYS A O 1
ATOM 2772 N N . LEU A 1 352 ? -42.269 10.842 28.288 1.00 45.66 352 LEU A N 1
ATOM 2773 C CA . LEU A 1 352 ? -42.206 12.302 28.452 1.00 45.66 352 LEU A CA 1
ATOM 2774 C C . LEU A 1 352 ? -43.366 12.866 29.289 1.00 45.66 352 LEU A C 1
ATOM 2776 O O . LEU A 1 352 ? -43.146 13.756 30.109 1.00 45.66 352 LEU A O 1
ATOM 2780 N N . MET A 1 353 ? -44.583 12.341 29.122 1.00 41.28 353 MET A N 1
ATOM 2781 C CA . MET A 1 353 ? -45.755 12.746 29.914 1.00 41.28 353 MET A CA 1
ATOM 2782 C C . MET A 1 353 ? -45.616 12.354 31.394 1.00 41.28 353 MET A C 1
ATOM 2784 O O . MET A 1 353 ? -45.993 13.134 32.266 1.00 41.28 353 MET A O 1
ATOM 2788 N N . LEU A 1 354 ? -45.027 11.188 31.686 1.00 42.09 354 LEU A N 1
ATOM 2789 C CA . LEU A 1 354 ? -44.784 10.713 33.056 1.00 42.09 354 LEU A CA 1
ATOM 2790 C C . LEU A 1 354 ? -43.639 11.465 33.758 1.00 42.09 354 LEU A C 1
ATOM 2792 O O . LEU A 1 354 ? -43.690 11.666 34.973 1.00 42.09 354 LEU A O 1
ATOM 2796 N N . CYS A 1 355 ? -42.636 11.934 33.008 1.00 42.62 355 CYS A N 1
ATOM 2797 C CA . CYS A 1 355 ? -41.590 12.812 33.539 1.00 42.62 355 CYS A CA 1
ATOM 2798 C C . CYS A 1 355 ? -42.101 14.238 33.810 1.00 42.62 355 CYS A C 1
ATOM 2800 O O . CYS A 1 355 ? -41.729 14.833 34.820 1.00 42.62 355 CYS A O 1
ATOM 2802 N N . PHE A 1 356 ? -42.989 14.779 32.965 1.00 42.81 356 PHE A N 1
ATOM 2803 C CA . PHE A 1 356 ? -43.581 16.109 33.178 1.00 42.81 356 PHE A CA 1
ATOM 2804 C C . PHE A 1 356 ? -44.570 16.159 34.353 1.00 42.81 356 PHE A C 1
ATOM 2806 O O . PHE A 1 356 ? -44.731 17.216 34.960 1.00 42.81 356 PHE A O 1
ATOM 2813 N N . SER A 1 357 ? -45.198 15.037 34.726 1.00 38.84 357 SER A N 1
ATOM 2814 C CA . SER A 1 357 ? -46.085 14.962 35.896 1.00 38.84 357 SER A CA 1
ATOM 2815 C C . SER A 1 357 ? -45.343 14.795 37.233 1.00 38.84 357 SER A C 1
ATOM 2817 O O . SER A 1 357 ? -45.981 14.558 38.259 1.00 38.84 357 SER A O 1
ATOM 2819 N N . GLY A 1 358 ? -44.004 14.888 37.246 1.00 42.25 358 GLY A N 1
ATOM 2820 C CA . GLY A 1 358 ? -43.180 14.917 38.462 1.00 42.25 358 GLY A CA 1
ATOM 2821 C C . GLY A 1 358 ? -43.277 13.671 39.349 1.00 42.25 358 GLY A C 1
ATOM 2822 O O . GLY A 1 358 ? -42.928 13.732 40.524 1.00 42.25 358 GLY A O 1
ATOM 2823 N N . SER A 1 359 ? -43.788 12.555 38.822 1.00 40.53 359 SER A N 1
ATOM 2824 C CA . SER A 1 359 ? -44.202 11.409 39.643 1.00 40.53 359 SER A CA 1
ATOM 2825 C C . SER A 1 359 ? -43.180 10.267 39.710 1.00 40.53 359 SER A C 1
ATOM 2827 O O . SER A 1 359 ? -43.384 9.344 40.492 1.00 40.53 359 SER A O 1
ATOM 2829 N N . TYR A 1 360 ? -42.080 10.304 38.944 1.00 40.62 360 TYR A N 1
ATOM 2830 C CA . TYR A 1 360 ? -41.084 9.221 38.929 1.00 40.62 360 TYR A CA 1
ATOM 2831 C C . TYR A 1 360 ? -39.645 9.728 38.762 1.00 40.62 360 TYR A C 1
ATOM 2833 O O . TYR A 1 360 ? -39.387 10.669 38.014 1.00 40.62 360 TYR A O 1
ATOM 2841 N N . SER A 1 361 ? -38.699 9.086 39.459 1.00 46.06 361 SER A N 1
ATOM 2842 C CA . SER A 1 361 ? -37.261 9.328 39.290 1.00 46.06 361 SER A CA 1
ATOM 2843 C C . SER A 1 361 ? -36.724 8.600 38.051 1.00 46.06 361 SER A C 1
ATOM 2845 O O . SER A 1 361 ? -37.267 7.571 37.645 1.00 46.06 361 SER A O 1
ATOM 2847 N N . HIS A 1 362 ? -35.627 9.109 37.474 1.00 46.38 362 HIS A N 1
ATOM 2848 C CA . HIS A 1 362 ? -34.944 8.562 36.287 1.00 46.38 362 HIS A CA 1
ATOM 2849 C C . HIS A 1 362 ? -34.717 7.036 36.337 1.00 46.38 362 HIS A C 1
ATOM 2851 O O . HIS A 1 362 ? -34.788 6.365 35.312 1.00 46.38 362 HIS A O 1
ATOM 2857 N N . HIS A 1 363 ? -34.528 6.476 37.535 1.00 42.72 363 HIS A N 1
ATOM 2858 C CA . HIS A 1 363 ? -34.289 5.049 37.754 1.00 42.72 363 HIS A CA 1
ATOM 2859 C C . HIS A 1 363 ? -35.515 4.161 37.439 1.00 42.72 363 HIS A C 1
ATOM 2861 O O . HIS A 1 363 ? -35.362 2.977 37.140 1.00 42.72 363 HIS A O 1
ATOM 2867 N N . ALA A 1 364 ? -36.735 4.705 37.495 1.00 36.75 364 ALA A N 1
ATOM 2868 C CA . ALA A 1 364 ? -37.959 3.965 37.177 1.00 36.75 364 ALA A CA 1
ATOM 2869 C C . ALA A 1 364 ? -38.211 3.870 35.661 1.00 36.75 364 ALA A C 1
ATOM 2871 O O . ALA A 1 364 ? -38.728 2.856 35.196 1.00 36.75 364 ALA A O 1
ATOM 2872 N N . CYS A 1 365 ? -37.804 4.884 34.887 1.00 40.53 365 CYS A N 1
ATOM 2873 C CA .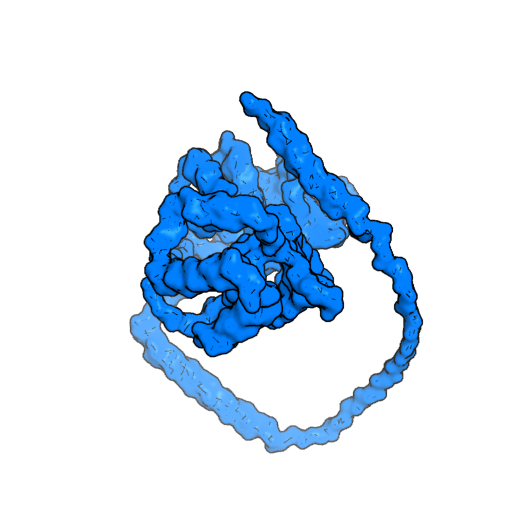 CYS A 1 365 ? -37.910 4.861 33.424 1.00 40.53 365 CYS A CA 1
ATOM 2874 C C . CYS A 1 365 ? -36.930 3.865 32.793 1.00 40.53 365 CYS A C 1
ATOM 2876 O O . CYS A 1 365 ? -37.316 3.143 31.874 1.00 40.53 365 CYS A O 1
ATOM 2878 N N . ASP A 1 366 ? -35.707 3.772 33.325 1.00 42.06 366 ASP A N 1
ATOM 2879 C CA . ASP A 1 366 ? -34.729 2.783 32.864 1.00 42.06 366 ASP A CA 1
ATOM 2880 C C . ASP A 1 366 ? -35.209 1.352 33.149 1.00 42.06 366 ASP A C 1
ATOM 2882 O O . ASP A 1 366 ? -35.145 0.512 32.261 1.00 42.06 366 ASP A O 1
ATOM 2886 N N . LEU A 1 367 ? -35.801 1.078 34.322 1.00 37.75 367 LEU A N 1
ATOM 2887 C CA . LEU A 1 367 ? -36.353 -0.250 34.636 1.00 37.75 367 LEU A CA 1
ATOM 2888 C C . LEU A 1 367 ? -37.525 -0.654 33.720 1.00 37.75 367 LEU A C 1
ATOM 2890 O O . LEU A 1 367 ? -37.689 -1.834 33.410 1.00 37.75 367 LEU A O 1
ATOM 2894 N N . PHE A 1 368 ? -38.343 0.314 33.294 1.00 36.94 368 PHE A N 1
ATOM 2895 C CA . PHE A 1 368 ? -39.519 0.066 32.455 1.00 36.94 368 PHE A CA 1
ATOM 2896 C C . PHE A 1 368 ? -39.143 -0.246 30.998 1.00 36.94 368 PHE A C 1
ATOM 2898 O O . PHE A 1 368 ? -39.799 -1.057 30.347 1.00 36.94 368 PHE A O 1
ATOM 2905 N N . MET A 1 369 ? -38.060 0.355 30.494 1.00 39.09 369 MET A N 1
ATOM 2906 C CA . MET A 1 369 ? -37.540 0.086 29.148 1.00 39.09 369 MET A CA 1
ATOM 2907 C C . MET A 1 369 ? -36.870 -1.292 29.054 1.00 39.09 369 MET A C 1
ATOM 2909 O O . MET A 1 369 ? -36.981 -1.943 28.018 1.00 39.09 369 MET A O 1
ATOM 2913 N N . THR A 1 370 ? -36.254 -1.779 30.136 1.00 40.56 370 THR A N 1
ATOM 2914 C CA . THR A 1 370 ? -35.640 -3.119 30.179 1.00 40.56 370 THR A CA 1
ATOM 2915 C C . THR A 1 370 ? -36.663 -4.253 30.295 1.00 40.56 370 THR A C 1
ATOM 2917 O O . THR A 1 370 ? -36.359 -5.376 29.912 1.00 40.56 370 THR A O 1
ATOM 2920 N N . GLN A 1 371 ? -37.873 -3.995 30.811 1.00 31.23 371 GLN A N 1
ATOM 2921 C CA . GLN A 1 371 ? -38.930 -5.014 30.941 1.00 31.23 371 GLN A CA 1
ATOM 2922 C C . GLN A 1 371 ? -39.823 -5.180 29.696 1.00 31.23 371 GLN A C 1
ATOM 2924 O O . GLN A 1 371 ? -40.624 -6.112 29.661 1.00 31.23 371 GLN A O 1
ATOM 2929 N N . HIS A 1 372 ? -39.708 -4.301 28.694 1.00 33.19 372 HIS A N 1
ATOM 2930 C CA . HIS A 1 372 ? -40.561 -4.312 27.494 1.00 33.19 372 HIS A CA 1
ATOM 2931 C C . HIS A 1 372 ? -39.799 -4.377 26.151 1.00 33.19 372 HIS A C 1
ATOM 2933 O O . HIS A 1 372 ? -40.386 -4.099 25.100 1.00 33.19 372 HIS A O 1
ATOM 2939 N N . GLN A 1 373 ? -38.523 -4.775 26.176 1.00 33.19 373 GLN A N 1
ATOM 2940 C CA . GLN A 1 373 ? -37.890 -5.502 25.061 1.00 33.19 373 GLN A CA 1
ATOM 2941 C C . GLN A 1 373 ? -38.326 -6.967 25.086 1.00 33.19 373 GLN A C 1
ATOM 2943 O O . GLN A 1 373 ? -38.390 -7.554 23.983 1.00 33.19 373 GLN A O 1
#

Solvent-accessible surface area (backbone atoms only — not comparable to full-atom values): 22631 Å² total; per-residue (Å²): 137,64,75,67,59,60,55,56,55,57,53,54,61,59,59,64,70,65,73,76,78,84,80,87,87,83,89,90,82,89,84,91,85,88,86,88,84,84,90,80,90,79,90,87,77,72,60,68,62,54,53,58,52,50,52,53,51,50,51,51,48,51,51,51,52,53,64,68,43,74,81,57,88,74,75,69,78,64,67,42,77,39,73,62,44,77,57,39,18,35,40,33,32,34,55,90,82,62,44,53,33,35,41,24,42,23,26,30,84,62,36,48,66,50,80,91,74,57,74,64,58,51,54,51,40,75,70,44,95,69,55,79,82,72,65,76,54,64,46,79,49,71,80,43,82,39,69,47,100,82,72,44,81,30,44,31,33,44,34,37,28,14,38,70,58,45,54,51,24,73,76,33,72,67,48,35,53,50,54,51,51,55,50,51,51,52,47,23,68,74,69,75,51,42,67,51,88,81,59,44,76,47,89,93,40,35,60,80,78,78,92,62,74,44,77,37,62,53,64,78,75,79,80,83,67,85,67,97,69,81,90,70,84,90,80,59,43,40,71,58,60,66,48,80,43,66,28,50,90,76,72,76,75,48,32,39,36,37,42,35,47,41,86,90,48,68,55,65,85,42,52,47,76,48,68,45,49,42,36,44,38,38,40,28,61,91,53,59,28,41,42,80,45,76,52,98,54,53,35,33,57,90,70,37,49,73,50,67,37,57,89,79,18,34,40,38,36,45,34,29,45,59,80,79,52,82,67,52,59,59,52,60,74,69,44,84,81,68,79,80,47,79,70,64,52,55,56,52,52,54,52,51,53,47,53,74,66,73,75,63,59,75,73,56,58,56,56,53,58,70,75,72,114

Radius of gyration: 29.18 Å; Cα contacts (8 Å, |Δi|>4): 475; chains: 1; bounding box: 74×81×63 Å

Foldseek 3Di:
DDPVVVVVVVVVVVVVVPPPPPDDDDDDDDDDDDDDDDDDDDDDDPVVVVVVVVVVVVVVVVVVVVVVCPPPPPPPQPWDWDQWAFQWKKWWAFPPVRAIEIETETEDQLFDAWDDDDPVRVVVLVVDPDVPPTDFGKDKADWDWAADPVRDIGIYIYIYGYPVLSVVLVVDVVSVLVVVVVNVVVCCVVVVTGIDSPMDIDPPDRDTDDGDIDTDRSDDDPDPDDPVDDDDDDPAAAAWDKDWDFPDPPDDTFKIKIKTAAPPRQDCVQWDWDDAQFWIWIAGPPSNHTDIDGHDAGFDPVPKDWDADNVRRMIMIITGGDDDDPVNVVVVVPDPPPPPDPPVVVVVVVVVVCVVVVPDDPVVNVVVVVVPD

Organism: Takifugu rubripes (NCBI:txid31033)

Sequence (373 aa):
MDLSQYLSTLIIICHLSQKSLTKAIPRIQDSIGGNKLEASNMTDSSLFNSELEFQQQEELYQQLLSQTMGGIQTENPVSKSIRPEPGLCIKTVSEPSKEKVFVNICQSSSVPPPPEISREELVELLQSEDPSEFRVPMSLGMPHTEMDNSSQGCTAYDVVINQEFFQKCKNDPLFQQFVILVSVEGLENKYNLELNREWKVLKNRKFLGSLSAQDIRTKSKPVIQELHSQENPDAAAKRPEFTLLVGPPVGPPEYLSAEIKLPGVTSSRSLVLDVGEDRLVLTAQPSLYHLDIFHPFLINQESSVAQYNSSTQVQTAHMTKKTYTPNDVLLQATHPAVKKSRNRFRLYIICLMLCFSGSYSHHACDLFMTQHQ